Protein AF-0000000065872249 (afdb_homodimer)

Structure (mmCIF, N/CA/C/O backbone):
data_AF-0000000065872249-model_v1
#
loop_
_entity.id
_entity.type
_entity.pdbx_description
1 polymer '1-deoxy-D-xylulose 5-phosphate reductoisomerase'
#
loop_
_atom_site.group_PDB
_atom_site.id
_atom_site.type_symbol
_atom_site.label_atom_id
_atom_site.label_alt_id
_atom_site.label_comp_id
_atom_site.label_asym_id
_atom_site.label_entity_id
_atom_site.label_seq_id
_atom_site.pdbx_PDB_ins_code
_atom_site.Cartn_x
_atom_site.Cartn_y
_atom_site.Cartn_z
_atom_site.occupancy
_atom_site.B_iso_or_equiv
_atom_site.auth_seq_id
_atom_site.auth_comp_id
_atom_site.auth_asym_id
_atom_site.auth_atom_id
_atom_site.pdbx_PDB_model_num
ATOM 1 N N . MET A 1 1 ? 19.188 -6.051 -26.094 1 92.62 1 MET A N 1
ATOM 2 C CA . MET A 1 1 ? 17.844 -6.586 -25.875 1 92.62 1 MET A CA 1
ATOM 3 C C . MET A 1 1 ? 17.906 -7.922 -25.141 1 92.62 1 MET A C 1
ATOM 5 O O . MET A 1 1 ? 18.828 -8.719 -25.359 1 92.62 1 MET A O 1
ATOM 9 N N . VAL A 1 2 ? 17.031 -8.156 -24.219 1 97.44 2 VAL A N 1
ATOM 10 C CA . VAL A 1 2 ? 16.984 -9.406 -23.469 1 97.44 2 VAL A CA 1
ATOM 11 C C . VAL A 1 2 ? 16.188 -10.445 -24.25 1 97.44 2 VAL A C 1
ATOM 13 O O . VAL A 1 2 ? 15.062 -10.172 -24.703 1 97.44 2 VAL A O 1
ATOM 16 N N . GLY A 1 3 ? 16.734 -11.617 -24.547 1 98.75 3 GLY A N 1
ATOM 17 C CA . GLY A 1 3 ? 16.031 -12.719 -25.203 1 98.75 3 GLY A CA 1
ATOM 18 C C . GLY A 1 3 ? 15.047 -13.414 -24.281 1 98.75 3 GLY A C 1
ATOM 19 O O . GLY A 1 3 ? 15.398 -13.797 -23.156 1 98.75 3 GLY A O 1
ATOM 20 N N . VAL A 1 4 ? 13.797 -13.609 -24.797 1 98.88 4 VAL A N 1
ATOM 21 C CA . VAL A 1 4 ? 12.727 -14.18 -23.984 1 98.88 4 VAL A CA 1
ATOM 22 C C . VAL A 1 4 ? 12.289 -15.523 -24.578 1 98.88 4 VAL A C 1
ATOM 24 O O . VAL A 1 4 ? 12.164 -15.664 -25.797 1 98.88 4 VAL A O 1
ATOM 27 N N . SER A 1 5 ? 12.172 -16.516 -23.766 1 98.88 5 SER A N 1
ATOM 28 C CA . SER A 1 5 ? 11.508 -17.781 -24.078 1 98.88 5 SER A CA 1
ATOM 29 C C . SER A 1 5 ? 10.164 -17.891 -23.359 1 98.88 5 SER A C 1
ATOM 31 O O . SER A 1 5 ? 10.086 -17.672 -22.156 1 98.88 5 SER A O 1
ATOM 33 N N . VAL A 1 6 ? 9.109 -18.219 -24.094 1 98.81 6 VAL A N 1
ATOM 34 C CA . VAL A 1 6 ? 7.789 -18.328 -23.484 1 98.81 6 VAL A CA 1
ATOM 35 C C . VAL A 1 6 ? 7.25 -19.734 -23.672 1 98.81 6 VAL A C 1
ATOM 37 O O . VAL A 1 6 ? 6.93 -20.141 -24.797 1 98.81 6 VAL A O 1
ATOM 40 N N . LEU A 1 7 ? 7.156 -20.469 -22.578 1 98.31 7 LEU A N 1
ATOM 41 C CA . LEU A 1 7 ? 6.535 -21.797 -22.625 1 98.31 7 LEU A CA 1
ATOM 42 C C . LEU A 1 7 ? 5.023 -21.688 -22.484 1 98.31 7 LEU A C 1
ATOM 44 O O . LEU A 1 7 ? 4.527 -21.188 -21.469 1 98.31 7 LEU A O 1
ATOM 48 N N . GLY A 1 8 ? 4.258 -22.172 -23.438 1 96.56 8 GLY A N 1
ATOM 49 C CA . GLY A 1 8 ? 2.811 -22.047 -23.406 1 96.56 8 GLY A CA 1
ATOM 50 C C . GLY A 1 8 ? 2.322 -20.688 -23.844 1 96.56 8 GLY A C 1
ATOM 51 O O . GLY A 1 8 ? 1.528 -20.047 -23.141 1 96.56 8 GLY A O 1
ATOM 52 N N . ILE A 1 9 ? 2.688 -20.219 -25.016 1 97.81 9 ILE A N 1
ATOM 53 C CA . ILE A 1 9 ? 2.541 -18.828 -25.422 1 97.81 9 ILE A CA 1
ATOM 54 C C . ILE A 1 9 ? 1.098 -18.562 -25.844 1 97.81 9 ILE A C 1
ATOM 56 O O . ILE A 1 9 ? 0.657 -17.406 -25.875 1 97.81 9 ILE A O 1
ATOM 60 N N . SER A 1 10 ? 0.363 -19.609 -26.188 1 96.06 10 SER A N 1
ATOM 61 C CA . SER A 1 10 ? -0.976 -19.406 -26.734 1 96.06 10 SER A CA 1
ATOM 62 C C . SER A 1 10 ? -2.016 -19.312 -25.625 1 96.06 10 SER A C 1
ATOM 64 O O . SER A 1 10 ? -3.186 -19.016 -25.891 1 96.06 10 SER A O 1
ATOM 66 N N . GLY A 1 11 ? -1.604 -19.5 -24.359 1 93.5 11 GLY A N 1
ATOM 67 C CA . GLY A 1 11 ? -2.502 -19.344 -23.219 1 93.5 11 GLY A CA 1
ATOM 68 C C . GLY A 1 11 ? -2.641 -17.891 -22.781 1 93.5 11 GLY A C 1
ATOM 69 O O . GLY A 1 11 ? -2.102 -16.984 -23.406 1 93.5 11 GLY A O 1
ATOM 70 N N . SER A 1 12 ? -3.342 -17.719 -21.719 1 92.31 12 SER A N 1
ATOM 71 C CA . SER A 1 12 ? -3.641 -16.391 -21.203 1 92.31 12 SER A CA 1
ATOM 72 C C . SER A 1 12 ? -2.365 -15.641 -20.844 1 92.31 12 SER A C 1
ATOM 74 O O . SER A 1 12 ? -2.164 -14.508 -21.281 1 92.31 12 SER A O 1
ATOM 76 N N . VAL A 1 13 ? -1.474 -16.234 -20.047 1 95.88 13 VAL A N 1
ATOM 77 C CA . VAL A 1 13 ? -0.221 -15.602 -19.656 1 95.88 13 VAL A CA 1
ATOM 78 C C . VAL A 1 13 ? 0.668 -15.406 -20.875 1 95.88 13 VAL A C 1
ATOM 80 O O . VAL A 1 13 ? 1.317 -14.367 -21.031 1 95.88 13 VAL A O 1
ATOM 83 N N . GLY A 1 14 ? 0.66 -16.422 -21.766 1 97.19 14 GLY A N 1
ATOM 84 C CA . GLY A 1 14 ? 1.435 -16.312 -22.984 1 97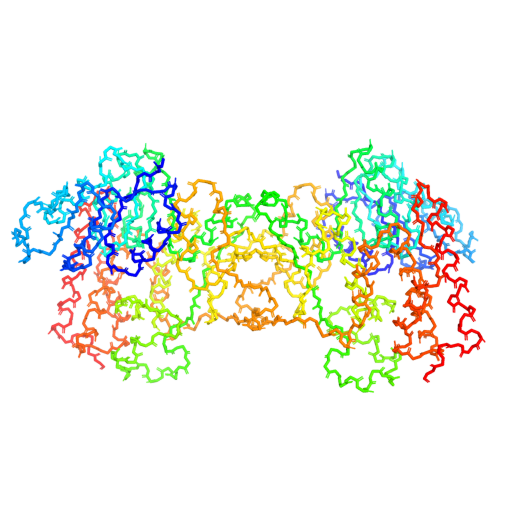.19 14 GLY A CA 1
ATOM 85 C C . GLY A 1 14 ? 1.016 -15.141 -23.859 1 97.19 14 GLY A C 1
ATOM 86 O O . GLY A 1 14 ? 1.854 -14.344 -24.281 1 97.19 14 GLY A O 1
ATOM 87 N N . THR A 1 15 ? -0.269 -15.031 -24.078 1 96.75 15 THR A N 1
ATOM 88 C CA . THR A 1 15 ? -0.795 -13.961 -24.922 1 96.75 15 THR A CA 1
ATOM 89 C C . THR A 1 15 ? -0.516 -12.594 -24.312 1 96.75 15 THR A C 1
ATOM 91 O O . THR A 1 15 ? -0.193 -11.641 -25.016 1 96.75 15 THR A O 1
ATOM 94 N N . SER A 1 16 ? -0.628 -12.516 -23 1 96.81 16 SER A N 1
ATOM 95 C CA . SER A 1 16 ? -0.329 -11.273 -22.297 1 96.81 16 SER A CA 1
ATOM 96 C C . SER A 1 16 ? 1.157 -10.938 -22.375 1 96.81 16 SER A C 1
ATOM 98 O O . SER A 1 16 ? 1.535 -9.766 -22.406 1 96.81 16 SER A O 1
ATOM 100 N N . THR A 1 17 ? 1.989 -11.953 -22.344 1 98.5 17 THR A N 1
ATOM 101 C CA . THR A 1 17 ? 3.422 -11.734 -22.5 1 98.5 17 THR A CA 1
ATOM 102 C C . THR A 1 17 ? 3.725 -11.133 -23.875 1 98.5 17 THR A C 1
ATOM 104 O O . THR A 1 17 ? 4.516 -10.195 -23.984 1 98.5 17 THR A O 1
ATOM 107 N N . VAL A 1 18 ? 3.035 -11.641 -24.891 1 98.56 18 VAL A N 1
ATOM 108 C CA . VAL A 1 18 ? 3.211 -11.133 -26.25 1 98.56 18 VAL A CA 1
ATOM 109 C C . VAL A 1 18 ? 2.822 -9.656 -26.297 1 98.56 18 VAL A C 1
ATOM 111 O O . VAL A 1 18 ? 3.5 -8.852 -26.938 1 98.56 18 VAL A O 1
ATOM 114 N N . LYS A 1 19 ? 1.749 -9.289 -25.594 1 97.5 19 LYS A N 1
ATOM 115 C CA . LYS A 1 19 ? 1.326 -7.895 -25.516 1 97.5 19 LYS A CA 1
ATOM 116 C C . LYS A 1 19 ? 2.439 -7.016 -24.953 1 97.5 19 LYS A C 1
ATOM 118 O O . LYS A 1 19 ? 2.707 -5.934 -25.484 1 97.5 19 LYS A O 1
ATOM 123 N N . VAL A 1 20 ? 3.09 -7.488 -23.922 1 98 20 VAL A N 1
ATOM 124 C CA . VAL A 1 20 ? 4.164 -6.73 -23.281 1 98 20 VAL A CA 1
ATOM 125 C C . VAL A 1 20 ? 5.355 -6.629 -24.234 1 98 20 VAL A C 1
ATOM 127 O O . VAL A 1 20 ? 5.957 -5.562 -24.375 1 98 20 VAL A O 1
ATOM 130 N N . LEU A 1 21 ? 5.691 -7.73 -24.922 1 98.31 21 LEU A N 1
ATOM 131 C CA . LEU A 1 21 ? 6.801 -7.723 -25.875 1 98.31 21 LEU A CA 1
ATOM 132 C C . LEU A 1 21 ? 6.551 -6.715 -27 1 98.31 21 LEU A C 1
ATOM 134 O O . LEU A 1 21 ? 7.473 -6.027 -27.438 1 98.31 21 LEU A O 1
ATOM 138 N N . ARG A 1 22 ? 5.289 -6.633 -27.453 1 97.94 22 ARG A N 1
ATOM 139 C CA . ARG A 1 22 ? 4.906 -5.691 -28.5 1 97.94 22 ARG A CA 1
ATOM 140 C C . ARG A 1 22 ? 5.043 -4.25 -28.016 1 97.94 22 ARG A C 1
ATOM 142 O O . ARG A 1 22 ? 5.395 -3.359 -28.781 1 97.94 22 ARG A O 1
ATOM 149 N N . GLN A 1 23 ? 4.809 -4.047 -26.781 1 96.56 23 GLN A N 1
ATOM 150 C CA . GLN A 1 23 ? 4.855 -2.707 -26.188 1 96.56 23 GLN A CA 1
ATOM 151 C C . GLN A 1 23 ? 6.297 -2.24 -26 1 96.56 23 GLN A C 1
ATOM 153 O O . GLN A 1 23 ? 6.574 -1.04 -26.016 1 96.56 23 GLN A O 1
ATOM 158 N N . PHE A 1 24 ? 7.203 -3.191 -25.812 1 97.12 24 PHE A N 1
ATOM 159 C CA . PHE A 1 24 ? 8.594 -2.854 -25.547 1 97.12 24 PHE A CA 1
ATOM 160 C C . PHE A 1 24 ? 9.523 -3.57 -26.531 1 97.12 24 PHE A C 1
ATOM 162 O O . PHE A 1 24 ? 10.445 -4.27 -26.109 1 97.12 24 PHE A O 1
ATOM 169 N N . PRO A 1 25 ? 9.438 -3.305 -27.828 1 96.06 25 PRO A N 1
ATOM 170 C CA . PRO A 1 25 ? 10.156 -4.055 -28.859 1 96.06 25 PRO A CA 1
ATOM 171 C C . PRO A 1 25 ? 11.656 -3.793 -28.844 1 96.06 25 PRO A C 1
ATOM 173 O O . PRO A 1 25 ? 12.438 -4.594 -29.375 1 96.06 25 PRO A O 1
ATOM 176 N N . ASP A 1 26 ? 12.062 -2.646 -28.188 1 97 26 ASP A N 1
ATOM 177 C CA . ASP A 1 26 ? 13.484 -2.312 -28.141 1 97 26 ASP A CA 1
ATOM 178 C C . ASP A 1 26 ? 14.148 -2.898 -26.891 1 97 26 ASP A C 1
ATOM 180 O O . ASP A 1 26 ? 15.367 -2.83 -26.734 1 97 26 ASP A O 1
ATOM 184 N N . GLN A 1 27 ? 13.383 -3.521 -26 1 97.19 27 GLN A N 1
ATOM 185 C CA . GLN A 1 27 ? 13.914 -4.035 -24.734 1 97.19 27 GLN A CA 1
ATOM 186 C C . GLN A 1 27 ? 14 -5.559 -24.75 1 97.19 27 GLN A C 1
ATOM 188 O O . GLN A 1 27 ? 14.875 -6.141 -24.109 1 97.19 27 GLN A O 1
ATOM 193 N N . PHE A 1 28 ? 13.047 -6.172 -25.547 1 98.19 28 PHE A N 1
ATOM 194 C CA . PHE A 1 28 ? 12.93 -7.625 -25.484 1 98.19 28 PHE A CA 1
ATOM 195 C C . PHE A 1 28 ? 12.836 -8.219 -26.891 1 98.19 28 PHE A C 1
ATOM 197 O O . PHE A 1 28 ? 12.312 -7.574 -27.812 1 98.19 28 PHE A O 1
ATOM 204 N N . ASP A 1 29 ? 13.328 -9.469 -27.016 1 97.94 29 ASP A N 1
ATOM 205 C CA . ASP A 1 29 ? 13.258 -10.25 -28.234 1 97.94 29 ASP A CA 1
ATOM 206 C C . ASP A 1 29 ? 12.75 -11.664 -27.969 1 97.94 29 ASP A C 1
ATOM 208 O O . ASP A 1 29 ? 13.328 -12.391 -27.156 1 97.94 29 ASP A O 1
ATOM 212 N N . LEU A 1 30 ? 11.688 -12.016 -28.672 1 98.75 30 LEU A N 1
ATOM 213 C CA . LEU A 1 30 ? 11.164 -13.375 -28.531 1 98.75 30 LEU A CA 1
ATOM 214 C C . LEU A 1 30 ? 12.047 -14.367 -29.281 1 98.75 30 LEU A C 1
ATOM 216 O O . LEU A 1 30 ? 12.023 -14.422 -30.5 1 98.75 30 LEU A O 1
ATOM 220 N N . ARG A 1 31 ? 12.773 -15.195 -28.547 1 98.81 31 ARG A N 1
ATOM 221 C CA . ARG A 1 31 ? 13.766 -16.078 -29.141 1 98.81 31 ARG A CA 1
ATOM 222 C C . ARG A 1 31 ? 13.203 -17.469 -29.359 1 98.81 31 ARG A C 1
ATOM 224 O O . ARG A 1 31 ? 13.609 -18.172 -30.297 1 98.81 31 ARG A O 1
ATOM 231 N N . SER A 1 32 ? 12.32 -17.875 -28.484 1 98.88 32 SER A N 1
ATOM 232 C CA . SER A 1 32 ? 11.688 -19.188 -28.594 1 98.88 32 SER A CA 1
ATOM 233 C C . SER A 1 32 ? 10.344 -19.203 -27.859 1 98.88 32 SER A C 1
ATOM 235 O O . SER A 1 32 ? 10.086 -18.391 -26.984 1 98.88 32 SER A O 1
ATOM 237 N N . PHE A 1 33 ? 9.484 -20.109 -28.297 1 98.88 33 PHE A N 1
ATOM 238 C CA . PHE A 1 33 ? 8.227 -20.281 -27.578 1 98.88 33 PHE A CA 1
ATOM 239 C C . PHE A 1 33 ? 7.605 -21.641 -27.906 1 98.88 33 PHE A C 1
ATOM 241 O O . PHE A 1 33 ? 8.047 -22.328 -28.812 1 98.88 33 PHE A O 1
ATOM 248 N N . SER A 1 34 ? 6.688 -22.047 -27.109 1 98.44 34 SER A N 1
ATOM 249 C CA . SER A 1 34 ? 5.988 -23.297 -27.344 1 98.44 34 SER A CA 1
ATOM 250 C C . SER A 1 34 ? 4.477 -23.109 -27.375 1 98.44 34 SER A C 1
ATOM 252 O O . SER A 1 34 ? 3.963 -22.156 -26.766 1 98.44 34 SER A O 1
ATOM 254 N N . VAL A 1 35 ? 3.812 -23.938 -28.109 1 97.69 35 VAL A N 1
ATOM 255 C CA . VAL A 1 35 ? 2.369 -24.141 -28.062 1 97.69 35 VAL A CA 1
ATOM 256 C C . VAL A 1 35 ? 2.061 -25.609 -27.875 1 97.69 35 VAL A C 1
ATOM 258 O O . VAL A 1 35 ? 2.912 -26.469 -28.125 1 97.69 35 VAL A O 1
ATOM 261 N N . HIS A 1 36 ? 0.9 -25.812 -27.328 1 95.06 36 HIS A N 1
ATOM 262 C CA . HIS A 1 36 ? 0.504 -27.219 -27.266 1 95.06 36 HIS A CA 1
ATOM 263 C C . HIS A 1 36 ? 0.055 -27.719 -28.641 1 95.06 36 HIS A C 1
ATOM 265 O O . HIS A 1 36 ? 0.68 -28.609 -29.219 1 95.06 36 HIS A O 1
ATOM 271 N N . SER A 1 37 ? -0.962 -27.031 -29.219 1 96.19 37 SER A N 1
ATOM 272 C CA . SER A 1 37 ? -1.479 -27.516 -30.5 1 96.19 37 SER A CA 1
ATOM 273 C C . SER A 1 37 ? -1.88 -26.375 -31.406 1 96.19 37 SER A C 1
ATOM 275 O O . SER A 1 37 ? -2.281 -26.594 -32.562 1 96.19 37 SER A O 1
ATOM 277 N N . ASN A 1 38 ? -1.819 -25.125 -30.969 1 96.62 38 ASN A N 1
ATOM 278 C CA . ASN A 1 38 ? -2.35 -24 -31.703 1 96.62 38 ASN A CA 1
ATOM 279 C C . ASN A 1 38 ? -1.366 -23.516 -32.781 1 96.62 38 ASN A C 1
ATOM 281 O O . ASN A 1 38 ? -0.721 -22.484 -32.594 1 96.62 38 ASN A O 1
ATOM 285 N N . TRP A 1 39 ? -1.39 -24.141 -33.844 1 96.88 39 TRP A N 1
ATOM 286 C CA . TRP A 1 39 ? -0.46 -23.844 -34.906 1 96.88 39 TRP A CA 1
ATOM 287 C C . TRP A 1 39 ? -0.726 -22.453 -35.5 1 96.88 39 TRP A C 1
ATOM 289 O O . TRP A 1 39 ? 0.208 -21.734 -35.875 1 96.88 39 TRP A O 1
ATOM 299 N N . ASN A 1 40 ? -1.941 -22.078 -35.625 1 97.75 40 ASN A N 1
ATOM 300 C CA . ASN A 1 40 ? -2.283 -20.781 -36.188 1 97.75 40 ASN A CA 1
ATOM 301 C C . ASN A 1 40 ? -1.66 -19.641 -35.406 1 97.75 40 ASN A C 1
ATOM 303 O O . ASN A 1 40 ? -1.104 -18.703 -35.969 1 97.75 40 ASN A O 1
ATOM 307 N N . VAL A 1 41 ? -1.727 -19.781 -34.125 1 98 41 VAL A N 1
ATOM 308 C CA . VAL A 1 41 ? -1.104 -18.766 -33.25 1 98 41 VAL A CA 1
ATOM 309 C C . VAL A 1 41 ? 0.412 -18.812 -33.438 1 98 41 VAL A C 1
ATOM 311 O O . VAL A 1 41 ? 1.062 -17.766 -33.531 1 98 41 VAL A O 1
ATOM 314 N N . ALA A 1 42 ? 0.948 -19.984 -33.531 1 98.44 42 ALA A N 1
ATOM 315 C CA . ALA A 1 42 ? 2.393 -20.141 -33.656 1 98.44 42 ALA A CA 1
ATOM 316 C C . ALA A 1 42 ? 2.883 -19.516 -34.969 1 98.44 42 ALA A C 1
ATOM 318 O O . ALA A 1 42 ? 3.859 -18.766 -34.969 1 98.44 42 ALA A O 1
ATOM 319 N N . LYS A 1 43 ? 2.172 -19.812 -35.969 1 98.25 43 LYS A N 1
ATOM 320 C CA . LYS A 1 43 ? 2.541 -19.312 -37.281 1 98.25 43 LYS A CA 1
ATOM 321 C C . LYS A 1 43 ? 2.545 -17.781 -37.312 1 98.25 43 LYS A C 1
ATOM 323 O O . LYS A 1 43 ? 3.496 -17.156 -37.812 1 98.25 43 LYS A O 1
ATOM 328 N N . ALA A 1 44 ? 1.539 -17.25 -36.844 1 98.56 44 ALA A N 1
ATOM 329 C CA . ALA A 1 44 ? 1.415 -15.797 -36.812 1 98.56 44 ALA A CA 1
ATOM 330 C C . ALA A 1 44 ? 2.553 -15.164 -36 1 98.56 44 ALA A C 1
ATOM 332 O O . ALA A 1 44 ? 3.094 -14.133 -36.406 1 98.56 44 ALA A O 1
ATOM 333 N N . LEU A 1 45 ? 2.934 -15.766 -34.906 1 98.75 45 LEU A N 1
ATOM 334 C CA . LEU A 1 45 ? 3.975 -15.219 -34.031 1 98.75 45 LEU A CA 1
ATOM 335 C C . LEU A 1 45 ? 5.352 -15.398 -34.656 1 98.75 45 LEU A C 1
ATOM 337 O O . LEU A 1 45 ? 6.234 -14.555 -34.469 1 98.75 45 LEU A O 1
ATOM 341 N N . VAL A 1 46 ? 5.562 -16.453 -35.406 1 98.62 46 VAL A N 1
ATOM 342 C CA . VAL A 1 46 ? 6.812 -16.641 -36.125 1 98.62 46 VAL A CA 1
ATOM 343 C C . VAL A 1 46 ? 6.973 -15.531 -37.188 1 98.62 46 VAL A C 1
ATOM 345 O O . VAL A 1 46 ? 8.055 -14.969 -37.344 1 98.62 46 VAL A O 1
ATOM 348 N N . GLU A 1 47 ? 5.926 -15.25 -37.812 1 98.56 47 GLU A N 1
ATOM 349 C CA . GLU A 1 47 ? 5.949 -14.211 -38.844 1 98.56 47 GLU A CA 1
ATOM 350 C C . GLU A 1 47 ? 6.207 -12.836 -38.25 1 98.56 47 GLU A C 1
ATOM 352 O O . GLU A 1 47 ? 6.848 -11.984 -38.844 1 98.56 47 GLU A O 1
ATOM 357 N N . GLU A 1 48 ? 5.727 -12.68 -37.062 1 98.31 48 GL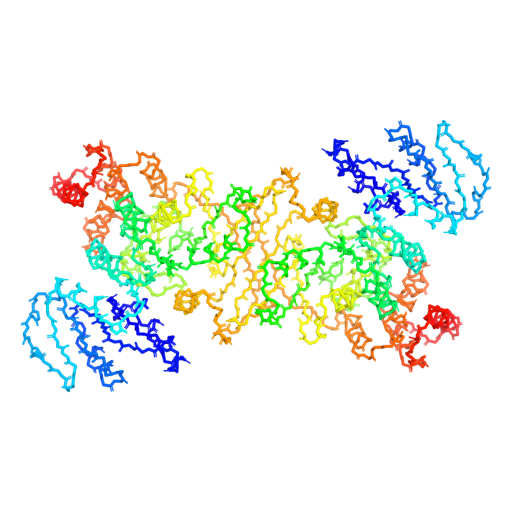U A N 1
ATOM 358 C CA . GLU A 1 48 ? 5.816 -11.375 -36.406 1 98.31 48 GLU A CA 1
ATOM 359 C C . GLU A 1 48 ? 7.168 -11.195 -35.719 1 98.31 48 GLU A C 1
ATOM 361 O O . GLU A 1 48 ? 7.785 -10.141 -35.812 1 98.31 48 GLU A O 1
ATOM 366 N N . PHE A 1 49 ? 7.734 -12.266 -35.031 1 98.38 49 PHE A N 1
ATOM 367 C CA . PHE A 1 49 ? 8.859 -12.086 -34.125 1 98.38 49 PHE A CA 1
ATOM 368 C C . PHE A 1 49 ? 10.094 -12.812 -34.625 1 98.38 49 PHE A C 1
ATOM 370 O O . PHE A 1 49 ? 11.195 -12.617 -34.125 1 98.38 49 PHE A O 1
ATOM 377 N N . SER A 1 50 ? 9.969 -13.719 -35.625 1 98.31 50 SER A N 1
ATOM 378 C CA . SER A 1 50 ? 11.062 -14.492 -36.188 1 98.31 50 SER A CA 1
ATOM 379 C C . SER A 1 50 ? 11.906 -15.148 -35.094 1 98.31 50 SER A C 1
ATOM 381 O O . SER A 1 50 ? 13.125 -14.992 -35.062 1 98.31 50 SER A O 1
ATOM 383 N N . PRO A 1 51 ? 11.281 -15.906 -34.188 1 98.75 51 PRO A N 1
ATOM 384 C CA . PRO A 1 51 ? 12.055 -16.625 -33.188 1 98.75 51 PRO A CA 1
ATOM 385 C C . PRO A 1 51 ? 13.016 -17.641 -33.781 1 98.75 51 PRO A C 1
ATOM 387 O O . PRO A 1 51 ? 12.867 -18.047 -34.938 1 98.75 51 PRO A O 1
ATOM 390 N N . GLU A 1 52 ? 13.953 -18.062 -33 1 98.62 52 GLU A N 1
ATOM 391 C CA . GLU A 1 52 ? 14.922 -19.062 -33.438 1 98.62 52 GLU A CA 1
ATOM 392 C C . GLU A 1 52 ? 14.297 -20.453 -33.469 1 98.62 52 GLU A C 1
ATOM 394 O O . GLU A 1 52 ? 14.539 -21.219 -34.406 1 98.62 52 GLU A O 1
ATOM 399 N N . VAL A 1 53 ? 13.578 -20.766 -32.438 1 98.69 53 VAL A N 1
ATOM 400 C CA . VAL A 1 53 ? 13.039 -22.109 -32.312 1 98.69 53 VAL A CA 1
ATOM 401 C C . VAL A 1 53 ? 11.648 -22.047 -31.688 1 98.69 53 VAL A C 1
ATOM 403 O O . VAL A 1 53 ? 11.391 -21.234 -30.797 1 98.69 53 VAL A O 1
ATOM 406 N N . ILE A 1 54 ? 10.727 -22.875 -32.125 1 98.75 54 ILE A N 1
ATOM 407 C CA . ILE A 1 54 ? 9.43 -23.062 -31.484 1 98.75 54 ILE A CA 1
ATOM 408 C C . ILE A 1 54 ? 9.211 -24.562 -31.219 1 98.75 54 ILE A C 1
ATOM 410 O O . ILE A 1 54 ? 9.891 -25.406 -31.797 1 98.75 54 ILE A O 1
ATOM 414 N N . CYS A 1 55 ? 8.312 -24.844 -30.344 1 98.38 55 CYS A N 1
ATOM 415 C CA . CYS A 1 55 ? 8.031 -26.219 -29.984 1 98.38 55 CYS A CA 1
ATOM 416 C C . CYS A 1 55 ? 6.527 -26.484 -29.969 1 98.38 55 CYS A C 1
ATOM 418 O O . CYS A 1 55 ? 5.754 -25.672 -29.469 1 98.38 55 CYS A O 1
ATOM 420 N N . ILE A 1 56 ? 6.133 -27.5 -30.578 1 97.94 56 ILE A N 1
ATOM 421 C CA . ILE A 1 56 ? 4.766 -28.016 -30.516 1 97.94 56 ILE A CA 1
ATOM 422 C C . ILE A 1 56 ? 4.723 -29.266 -29.641 1 97.94 56 ILE A C 1
ATOM 424 O O . ILE A 1 56 ? 5.34 -30.281 -29.984 1 97.94 56 ILE A O 1
ATOM 428 N N . THR A 1 57 ? 3.904 -29.297 -28.594 1 96 57 THR A N 1
ATOM 429 C CA . THR A 1 57 ? 4.051 -30.344 -27.609 1 96 57 THR A CA 1
ATOM 430 C C . THR A 1 57 ? 2.988 -31.422 -27.797 1 96 57 THR A C 1
ATOM 432 O O . THR A 1 57 ? 3.088 -32.5 -27.219 1 96 57 THR A O 1
ATOM 435 N N . ASP A 1 58 ? 1.943 -31.203 -28.562 1 95.5 58 ASP A N 1
ATOM 436 C CA . ASP A 1 58 ? 0.917 -32.219 -28.828 1 95.5 58 ASP A CA 1
ATOM 437 C C . ASP A 1 58 ? 1.493 -33.406 -29.594 1 95.5 58 ASP A C 1
ATOM 439 O O . ASP A 1 58 ? 1.899 -33.25 -30.75 1 95.5 58 ASP A O 1
ATOM 443 N N . PRO A 1 59 ? 1.433 -34.531 -28.969 1 94.31 59 PRO A N 1
ATOM 444 C CA . PRO A 1 59 ? 2.018 -35.688 -29.641 1 94.31 59 PRO A CA 1
ATOM 445 C C . PRO A 1 59 ? 1.332 -36.031 -30.969 1 9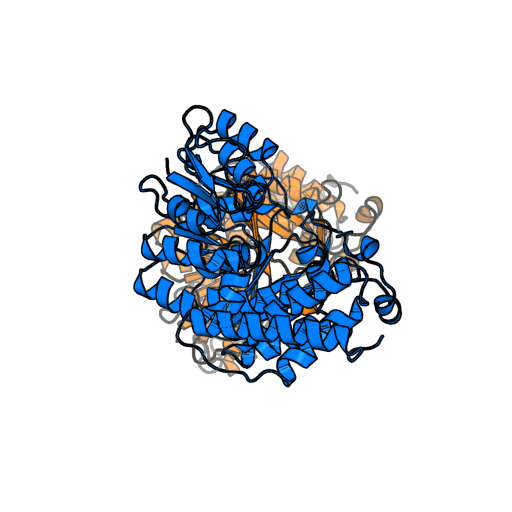4.31 59 PRO A C 1
ATOM 447 O O . PRO A 1 59 ? 1.945 -36.625 -31.844 1 94.31 59 PRO A O 1
ATOM 450 N N . LYS A 1 60 ? 0.16 -35.594 -31.172 1 96.44 60 LYS A N 1
ATOM 451 C CA . LYS A 1 60 ? -0.594 -35.906 -32.406 1 96.44 60 LYS A CA 1
ATOM 452 C C . LYS A 1 60 ? -0.107 -35.062 -33.562 1 96.44 60 LYS A C 1
ATOM 454 O O . LYS A 1 60 ? -0.414 -35.344 -34.719 1 96.44 60 LYS A O 1
ATOM 459 N N . LEU A 1 61 ? 0.676 -34.062 -33.219 1 96.44 61 LEU A N 1
ATOM 460 C CA . LEU A 1 61 ? 1.053 -33.125 -34.25 1 96.44 61 LEU A CA 1
ATOM 461 C C . LEU A 1 61 ? 2.531 -33.25 -34.594 1 96.44 61 LEU A C 1
ATOM 463 O O . LEU A 1 61 ? 3.082 -32.406 -35.312 1 96.44 61 LEU A O 1
ATOM 467 N N . VAL A 1 62 ? 3.109 -34.281 -34.156 1 95.5 62 VAL A N 1
ATOM 468 C CA . VAL A 1 62 ? 4.535 -34.469 -34.406 1 95.5 62 VAL A CA 1
ATOM 469 C C . VAL A 1 62 ? 4.797 -34.531 -35.906 1 95.5 62 VAL A C 1
ATOM 471 O O . VAL A 1 62 ? 4.207 -35.344 -36.625 1 95.5 62 VAL A O 1
ATOM 474 N N . GLY A 1 63 ? 5.602 -33.625 -36.344 1 95.25 63 GLY A N 1
ATOM 475 C CA . GLY A 1 63 ? 6.062 -33.625 -37.719 1 95.25 63 GLY A CA 1
ATOM 476 C C . GLY A 1 63 ? 5.062 -33.062 -38.719 1 95.25 63 GLY A C 1
ATOM 477 O O . GLY A 1 63 ? 5.367 -32.875 -39.875 1 95.25 63 GLY A O 1
ATOM 478 N N . LYS A 1 64 ? 3.953 -32.688 -38.281 1 95.81 64 LYS A N 1
ATOM 479 C CA . LYS A 1 64 ? 2.855 -32.281 -39.156 1 95.81 64 LYS A CA 1
ATOM 480 C C . LYS A 1 64 ? 3.191 -31 -39.875 1 95.81 64 LYS A C 1
ATOM 482 O O . LYS A 1 64 ? 2.693 -30.766 -41 1 95.81 64 LYS A O 1
ATOM 487 N N . PHE A 1 65 ? 4.102 -30.203 -39.375 1 96.75 65 PHE A N 1
ATOM 488 C CA . PHE A 1 65 ? 4.332 -28.891 -39.969 1 96.75 65 PHE A CA 1
ATOM 489 C C . PHE A 1 65 ? 5.777 -28.75 -40.438 1 96.75 65 PHE A C 1
ATOM 491 O O . PHE A 1 65 ? 6.262 -27.625 -40.625 1 96.75 65 PHE A O 1
ATOM 498 N N . GLY A 1 66 ? 6.457 -29.859 -40.5 1 96.38 66 GLY A N 1
ATOM 499 C CA . GLY A 1 66 ? 7.848 -29.844 -40.906 1 96.38 66 GLY A CA 1
ATOM 500 C C . GLY A 1 66 ? 8.805 -29.469 -39.781 1 96.38 66 GLY A C 1
ATOM 501 O O . GLY A 1 66 ? 8.391 -29.359 -38.625 1 96.38 66 GLY A O 1
ATOM 502 N N . ASP A 1 67 ? 10.023 -29.312 -40.219 1 96.75 67 ASP A N 1
ATOM 503 C CA . ASP A 1 67 ? 11.07 -29.078 -39.219 1 96.75 67 ASP A CA 1
ATOM 504 C C . ASP A 1 67 ? 11.43 -27.594 -39.156 1 96.75 67 ASP A C 1
ATOM 506 O O . ASP A 1 67 ? 12.242 -27.172 -38.344 1 96.75 67 ASP A O 1
ATOM 510 N N . SER A 1 68 ? 10.82 -26.812 -40.062 1 97.31 68 SER A N 1
ATOM 511 C CA . SER A 1 68 ? 11.055 -25.359 -40.031 1 97.31 68 SER A CA 1
ATOM 512 C C . SER A 1 68 ? 9.922 -24.609 -40.719 1 97.31 68 SER A C 1
ATOM 514 O O . SER A 1 68 ? 9.164 -25.203 -41.5 1 97.31 68 SER A O 1
ATOM 516 N N . TYR A 1 69 ? 9.695 -23.484 -40.375 1 97.44 69 TYR A N 1
ATOM 517 C CA . TYR A 1 69 ? 8.836 -22.5 -41.031 1 97.44 69 TYR A CA 1
ATOM 518 C C . TYR A 1 69 ? 9.539 -21.156 -41.125 1 97.44 69 TYR A C 1
ATOM 520 O O . TYR A 1 69 ? 9.891 -20.547 -40.094 1 97.44 69 TYR A O 1
ATOM 528 N N . LEU A 1 70 ? 9.844 -20.688 -42.406 1 96.94 70 LEU A N 1
ATOM 529 C CA . LEU A 1 70 ? 10.75 -19.578 -42.656 1 96.94 70 LEU A CA 1
ATOM 530 C C . LEU A 1 70 ? 12.117 -19.844 -42.031 1 96.94 70 LEU A C 1
ATOM 532 O O . LEU A 1 70 ? 12.758 -20.844 -42.344 1 96.94 70 LEU A O 1
ATOM 536 N N . SER A 1 71 ? 12.594 -18.984 -41.188 1 97.44 71 SER A N 1
ATOM 537 C CA . SER A 1 71 ? 13.914 -19.188 -40.594 1 97.44 71 SER A CA 1
ATOM 538 C C . SER A 1 71 ? 13.812 -19.812 -39.219 1 97.44 71 SER A C 1
ATOM 540 O O . SER A 1 71 ? 14.828 -20.078 -38.562 1 97.44 71 SER A O 1
ATOM 542 N N . THR A 1 72 ? 12.656 -20.156 -38.75 1 98.62 72 THR A N 1
ATOM 543 C CA . THR A 1 72 ? 12.43 -20.656 -37.406 1 98.62 72 THR A CA 1
ATOM 544 C C . THR A 1 72 ? 12.422 -22.188 -37.375 1 98.62 72 THR A C 1
ATOM 546 O O . THR A 1 72 ? 11.703 -22.812 -38.188 1 98.62 72 THR A O 1
ATOM 549 N N . LYS A 1 73 ? 13.188 -22.781 -36.531 1 98.69 73 LYS A N 1
ATOM 550 C CA . LYS A 1 73 ? 13.195 -24.219 -36.312 1 98.69 73 LYS A CA 1
ATOM 551 C C . LYS A 1 73 ? 11.961 -24.672 -35.531 1 98.69 73 LYS A C 1
ATOM 553 O O . LYS A 1 73 ? 11.547 -24 -34.594 1 98.69 73 LYS A O 1
ATOM 558 N N . ILE A 1 74 ? 11.391 -25.812 -35.938 1 98.56 74 ILE A N 1
ATOM 559 C CA . ILE A 1 74 ? 10.227 -26.375 -35.25 1 98.56 74 ILE A CA 1
ATOM 560 C C . ILE A 1 74 ? 10.609 -27.688 -34.562 1 98.56 74 ILE A C 1
ATOM 562 O O . ILE A 1 74 ? 11.078 -28.625 -35.25 1 98.56 74 ILE A O 1
ATOM 566 N N . LEU A 1 75 ? 10.477 -27.781 -33.312 1 98.38 75 LEU A N 1
ATOM 567 C CA . LEU A 1 75 ? 10.672 -29 -32.562 1 98.38 75 LEU A CA 1
ATOM 568 C C . LEU A 1 75 ? 9.344 -29.547 -32.031 1 98.38 75 LEU A C 1
ATOM 570 O O . LEU A 1 75 ? 8.352 -28.812 -32 1 98.38 75 LEU A O 1
ATOM 574 N N . TYR A 1 76 ? 9.375 -30.812 -31.625 1 97.56 76 TYR A N 1
ATOM 575 C CA . TYR A 1 76 ? 8.141 -31.453 -31.203 1 97.56 76 TYR A CA 1
ATOM 576 C C . TYR A 1 76 ? 8.336 -32.188 -29.875 1 97.56 76 TYR A C 1
ATOM 578 O O . TYR A 1 76 ? 9.43 -32.688 -29.594 1 97.56 76 TYR A O 1
ATOM 586 N N . GLY A 1 77 ? 7.289 -32.188 -29.047 1 94.38 77 GLY A N 1
ATOM 587 C CA . GLY A 1 77 ? 7.266 -32.969 -27.828 1 94.38 77 GLY A CA 1
ATOM 588 C C . GLY A 1 77 ? 7.691 -32.188 -26.594 1 94.38 77 GLY A C 1
ATOM 589 O O . GLY A 1 77 ? 8.375 -31.156 -26.719 1 94.38 77 GLY A O 1
ATOM 590 N N . ASP A 1 78 ? 7.414 -32.719 -25.453 1 92.5 78 ASP A N 1
ATOM 591 C CA . ASP A 1 78 ? 7.656 -32.031 -24.172 1 92.5 78 ASP A CA 1
ATOM 592 C C . ASP A 1 78 ? 9.156 -31.922 -23.906 1 92.5 78 ASP A C 1
ATOM 594 O O . ASP A 1 78 ? 9.602 -30.922 -23.312 1 92.5 78 ASP A O 1
ATOM 598 N N . LYS A 1 79 ? 9.883 -32.875 -24.297 1 91.69 79 LYS A N 1
ATOM 599 C CA . LYS A 1 79 ? 11.32 -32.875 -24.031 1 91.69 79 LYS A CA 1
ATOM 600 C C . LYS A 1 79 ? 12 -31.703 -24.75 1 91.69 79 LYS A C 1
ATOM 602 O O . LYS A 1 79 ? 13.016 -31.172 -24.266 1 91.69 79 LYS A O 1
ATOM 607 N N . ALA A 1 80 ? 11.414 -31.297 -25.812 1 95.56 80 ALA A N 1
ATOM 608 C CA . ALA A 1 80 ? 11.992 -30.219 -26.609 1 95.56 80 ALA A CA 1
ATOM 609 C C . ALA A 1 80 ? 11.875 -28.875 -25.906 1 95.56 80 ALA A C 1
ATOM 611 O O . ALA A 1 80 ? 12.547 -27.922 -26.266 1 95.56 80 ALA A O 1
ATOM 612 N N . LEU A 1 81 ? 11.039 -28.828 -24.891 1 97.25 81 LEU A N 1
ATOM 613 C CA . LEU A 1 81 ? 10.906 -27.594 -24.109 1 97.25 81 LEU A CA 1
ATOM 614 C C . LEU A 1 81 ? 12.234 -27.234 -23.453 1 97.25 81 LEU A C 1
ATOM 616 O O . LEU A 1 81 ? 12.531 -26.047 -23.25 1 97.25 81 LEU A O 1
ATOM 620 N N . ILE A 1 82 ? 12.984 -28.219 -23.141 1 97.44 82 ILE A N 1
ATOM 621 C CA . ILE A 1 82 ? 14.289 -28.031 -22.516 1 97.44 82 ILE A CA 1
ATOM 622 C C . ILE A 1 82 ? 15.219 -27.281 -23.484 1 97.44 82 ILE A C 1
ATOM 624 O O . ILE A 1 82 ? 15.938 -26.375 -23.078 1 97.44 82 ILE A O 1
ATOM 628 N N . ASP A 1 83 ? 15.148 -27.625 -24.75 1 97.19 83 ASP A N 1
ATOM 629 C CA . ASP A 1 83 ? 15.977 -27 -25.766 1 97.19 83 ASP A CA 1
ATOM 630 C C . ASP A 1 83 ? 15.641 -25.516 -25.906 1 97.19 83 ASP A C 1
ATOM 632 O O . ASP A 1 83 ? 16.516 -24.688 -26.125 1 97.19 83 ASP A O 1
ATOM 636 N N . LEU A 1 84 ? 14.406 -25.188 -25.797 1 98.19 84 LEU A N 1
ATOM 637 C CA . LEU A 1 84 ? 13.953 -23.812 -25.938 1 98.19 84 LEU A CA 1
ATOM 638 C C . LEU A 1 84 ? 14.562 -22.922 -24.859 1 98.19 84 LEU A C 1
ATOM 640 O O . LEU A 1 84 ? 15.047 -21.828 -25.156 1 98.19 84 LEU A O 1
ATOM 644 N N . VAL A 1 85 ? 14.594 -23.406 -23.625 1 98.44 85 VAL A N 1
ATOM 645 C CA . VAL A 1 85 ? 14.914 -22.547 -22.484 1 98.44 85 VAL A CA 1
ATOM 646 C C . VAL A 1 85 ? 16.438 -22.453 -22.312 1 98.44 85 VAL A C 1
ATOM 648 O O . VAL A 1 85 ? 16.938 -21.562 -21.641 1 98.44 85 VAL A O 1
ATOM 651 N N . GLN A 1 86 ? 17.188 -23.359 -22.969 1 98.06 86 GLN A N 1
ATOM 652 C CA . GLN A 1 86 ? 18.641 -23.406 -22.781 1 98.06 86 GLN A CA 1
ATOM 653 C C . GLN A 1 86 ? 19.359 -22.703 -23.938 1 98.06 86 GLN A C 1
ATOM 655 O O . GLN A 1 86 ? 20.594 -22.688 -23.984 1 98.06 86 GLN A O 1
ATOM 660 N N . LEU A 1 87 ? 18.609 -22.109 -24.875 1 98.06 87 LEU A N 1
ATOM 661 C CA . LEU A 1 87 ? 19.234 -21.344 -25.938 1 98.06 87 LEU A CA 1
ATOM 662 C C . LEU A 1 87 ? 20.156 -20.266 -25.375 1 98.06 87 LEU A C 1
ATOM 664 O O . LEU A 1 87 ? 19.781 -19.578 -24.422 1 98.06 87 LEU A O 1
ATOM 668 N N . PRO A 1 88 ? 21.328 -20.078 -25.969 1 98 88 PRO A N 1
ATOM 669 C CA . PRO A 1 88 ? 22.25 -19.047 -25.484 1 98 88 PRO A CA 1
ATOM 670 C C . PRO A 1 88 ? 21.672 -17.641 -25.578 1 98 88 PRO A C 1
ATOM 672 O O . PRO A 1 88 ? 22 -16.766 -24.766 1 98 88 PRO A O 1
ATOM 675 N N . SER A 1 89 ? 20.766 -17.438 -26.516 1 98.31 89 SER A N 1
ATOM 676 C CA . SER A 1 89 ? 20.219 -16.109 -26.766 1 98.31 89 SER A CA 1
ATOM 677 C C . SER A 1 89 ? 19.109 -15.773 -25.766 1 98.31 89 SER A C 1
ATOM 679 O O . SER A 1 89 ? 18.641 -14.641 -25.734 1 98.31 89 SER A O 1
ATOM 681 N N . VAL A 1 90 ? 18.75 -16.75 -24.922 1 98.56 90 VAL A N 1
ATOM 682 C CA . VAL A 1 90 ? 17.656 -16.547 -23.984 1 98.56 90 VAL A CA 1
ATOM 683 C C . VAL A 1 90 ? 18.219 -16.062 -22.641 1 98.56 90 VAL A C 1
ATOM 685 O O . VAL A 1 90 ? 19.156 -16.656 -22.109 1 98.56 90 VAL A O 1
ATOM 688 N N . GLY A 1 91 ? 17.609 -15.008 -22.188 1 98.5 91 GLY A N 1
ATOM 689 C CA . GLY A 1 91 ? 17.984 -14.484 -20.891 1 98.5 91 GLY A CA 1
ATOM 690 C C . GLY A 1 91 ? 16.922 -14.68 -19.828 1 98.5 91 GLY A C 1
ATOM 691 O O . GLY A 1 91 ? 17.219 -14.766 -18.641 1 98.5 91 GLY A O 1
ATOM 692 N N . VAL A 1 92 ? 15.664 -14.727 -20.203 1 98.75 92 VAL A N 1
ATOM 693 C CA . VAL A 1 92 ? 14.547 -14.906 -19.281 1 98.75 92 VAL A CA 1
ATOM 694 C C . VAL A 1 92 ? 13.562 -15.93 -19.844 1 98.75 92 VAL A C 1
ATOM 696 O O . VAL A 1 92 ? 13.273 -15.93 -21.047 1 98.75 92 VAL A O 1
ATOM 699 N N . VAL A 1 93 ? 13.109 -16.812 -19 1 98.81 93 VAL A N 1
ATOM 700 C CA . VAL A 1 93 ? 12.133 -17.844 -19.375 1 98.81 93 VAL A CA 1
ATOM 701 C C . VAL A 1 93 ? 10.812 -17.578 -18.656 1 98.81 93 VAL A C 1
ATOM 703 O O . VAL A 1 93 ? 10.766 -17.516 -17.422 1 98.81 93 VAL A O 1
ATOM 706 N N . VAL A 1 94 ? 9.727 -17.375 -19.422 1 98.75 94 VAL A N 1
ATOM 707 C CA . VAL A 1 94 ? 8.367 -17.312 -18.891 1 98.75 94 VAL A CA 1
ATOM 708 C C . VAL A 1 94 ? 7.723 -18.688 -18.922 1 98.75 94 VAL A C 1
ATOM 710 O O . VAL A 1 94 ? 7.473 -19.234 -20 1 98.75 94 VAL A O 1
ATOM 713 N N . THR A 1 95 ? 7.461 -19.219 -17.812 1 97.75 95 THR A N 1
ATOM 714 C CA . THR A 1 95 ? 6.855 -20.547 -17.734 1 97.75 95 THR A CA 1
ATOM 715 C C . THR A 1 95 ? 5.34 -20.438 -17.609 1 97.75 95 THR A C 1
ATOM 717 O O . THR A 1 95 ? 4.816 -20.328 -16.5 1 97.75 95 THR A O 1
ATOM 720 N N . ALA A 1 96 ? 4.668 -20.578 -18.688 1 95.12 96 ALA A N 1
ATOM 721 C CA . ALA A 1 96 ? 3.221 -20.391 -18.719 1 95.12 96 ALA A CA 1
ATOM 722 C C . ALA A 1 96 ? 2.512 -21.672 -19.156 1 95.12 96 ALA A C 1
ATOM 724 O O . ALA A 1 96 ? 1.484 -21.625 -19.828 1 95.12 96 ALA A O 1
ATOM 725 N N . VAL A 1 97 ? 3.096 -22.781 -18.828 1 90.56 97 VAL A N 1
ATOM 726 C CA . VAL A 1 97 ? 2.465 -24.062 -19.125 1 90.56 97 VAL A CA 1
ATOM 727 C C . VAL A 1 97 ? 1.664 -24.531 -17.906 1 90.56 97 VAL A C 1
ATOM 729 O O . VAL A 1 97 ? 1.891 -24.062 -16.797 1 90.56 97 VAL A O 1
ATOM 732 N N . MET A 1 98 ? 0.792 -25.422 -18.094 1 80.25 98 MET A N 1
ATOM 733 C CA . MET A 1 98 ? -0.071 -25.891 -17.016 1 80.25 98 MET A CA 1
ATOM 734 C C . MET A 1 98 ? 0.461 -27.203 -16.438 1 80.25 98 MET A C 1
ATOM 736 O O . MET A 1 98 ? 1.094 -27.984 -17.141 1 80.25 98 MET A O 1
ATOM 740 N N . GLY A 1 99 ? 0.242 -27.359 -15.195 1 78.88 99 GLY A N 1
ATOM 741 C CA . GLY A 1 99 ? 0.47 -28.641 -14.539 1 78.88 99 GLY A CA 1
ATOM 742 C C . GLY A 1 99 ? 1.94 -28.953 -14.352 1 78.88 99 GLY A C 1
ATOM 743 O O . GLY A 1 99 ? 2.783 -28.062 -14.352 1 78.88 99 GLY A O 1
ATOM 744 N N . ALA A 1 100 ? 2.195 -30.219 -14.125 1 79.94 100 ALA A N 1
ATOM 745 C CA . ALA A 1 100 ? 3.529 -30.703 -13.773 1 79.94 100 ALA A CA 1
ATOM 746 C C . ALA A 1 100 ? 4.457 -30.672 -14.992 1 79.94 100 ALA A C 1
ATOM 748 O O . ALA A 1 100 ? 5.676 -30.797 -14.852 1 79.94 100 ALA A O 1
ATOM 749 N N . ARG A 1 101 ? 3.953 -30.328 -16.172 1 80.12 101 ARG A N 1
ATOM 750 C CA . ARG A 1 101 ? 4.734 -30.312 -17.406 1 80.12 101 ARG A CA 1
ATOM 751 C C . ARG A 1 101 ? 5.793 -29.219 -17.375 1 80.12 101 ARG A C 1
ATOM 753 O O . ARG A 1 101 ? 6.785 -29.281 -18.094 1 80.12 101 ARG A O 1
ATOM 760 N N . GLY A 1 102 ? 5.59 -28.328 -16.531 1 88.62 102 GLY A N 1
ATOM 761 C CA . GLY A 1 102 ? 6.48 -27.188 -16.5 1 88.62 102 GLY A CA 1
ATOM 762 C C . GLY A 1 102 ? 7.727 -27.422 -15.664 1 88.62 102 GLY A C 1
ATOM 763 O O . GLY A 1 102 ? 8.664 -26.625 -15.703 1 88.62 102 GLY A O 1
ATOM 764 N N . VAL A 1 103 ? 7.789 -28.578 -14.969 1 94.44 103 VAL A N 1
ATOM 765 C CA . VAL A 1 103 ? 8.836 -28.719 -13.961 1 94.44 103 VAL A CA 1
ATOM 766 C C . VAL A 1 103 ? 10.18 -28.969 -14.648 1 94.44 103 VAL A C 1
ATOM 768 O O . VAL A 1 103 ? 11.188 -28.375 -14.281 1 94.44 103 VAL A O 1
ATOM 771 N N . LEU A 1 104 ? 10.203 -29.781 -15.664 1 95 104 LEU A N 1
ATOM 772 C CA . LEU A 1 104 ? 11.461 -30.156 -16.297 1 95 104 LEU A CA 1
ATOM 773 C C . LEU A 1 104 ? 12.094 -28.969 -17 1 95 104 LEU A C 1
ATOM 775 O O . LEU A 1 104 ? 13.266 -28.656 -16.781 1 95 104 LEU A O 1
ATOM 779 N N . PRO A 1 105 ? 11.328 -28.328 -17.844 1 96.88 105 PRO A N 1
ATOM 780 C CA . PRO A 1 105 ? 11.945 -27.156 -18.469 1 96.88 105 PRO A CA 1
ATOM 781 C C . PRO A 1 105 ? 12.32 -26.078 -17.453 1 96.88 105 PRO A C 1
ATOM 783 O O . PRO A 1 105 ? 13.297 -25.344 -17.672 1 96.88 105 PRO A O 1
ATOM 786 N N . THR A 1 106 ? 11.586 -25.938 -16.375 1 97.69 106 THR A N 1
ATOM 787 C CA . THR A 1 106 ? 11.945 -24.984 -15.336 1 97.69 106 THR A CA 1
ATOM 788 C C . THR A 1 106 ? 13.281 -25.344 -14.703 1 97.69 106 THR A C 1
ATOM 790 O O . THR A 1 106 ? 14.156 -24.484 -14.547 1 97.69 106 THR A O 1
ATOM 793 N N . ILE A 1 107 ? 13.461 -26.609 -14.383 1 97.56 107 ILE A N 1
ATOM 794 C CA . ILE A 1 107 ? 14.727 -27.078 -13.82 1 97.56 107 ILE A CA 1
ATOM 795 C C . ILE A 1 107 ? 15.859 -26.828 -14.805 1 97.56 107 ILE A C 1
ATOM 797 O O . ILE A 1 107 ? 16.922 -26.344 -14.422 1 97.56 107 ILE A O 1
ATOM 801 N N . ALA A 1 108 ? 15.594 -27.109 -16.078 1 98.06 108 ALA A N 1
ATOM 802 C CA . ALA A 1 108 ? 16.609 -26.891 -17.125 1 98.06 108 ALA A CA 1
ATOM 803 C C . ALA A 1 108 ? 17 -25.406 -17.188 1 98.06 108 ALA A C 1
ATOM 805 O O . ALA A 1 108 ? 18.172 -25.094 -17.359 1 98.06 108 ALA A O 1
ATOM 806 N N . ALA A 1 109 ? 16.047 -24.562 -17.125 1 98.38 109 ALA A N 1
ATOM 807 C CA . ALA A 1 109 ? 16.312 -23.125 -17.141 1 98.38 109 ALA A CA 1
ATOM 808 C C . ALA A 1 109 ? 17.141 -22.688 -15.938 1 98.38 109 ALA A C 1
ATOM 810 O O . ALA A 1 109 ? 18.062 -21.875 -16.062 1 98.38 109 ALA A O 1
ATOM 811 N N . ILE A 1 110 ? 16.797 -23.234 -14.719 1 98.31 110 ILE A N 1
ATOM 812 C CA . ILE A 1 110 ? 17.531 -22.938 -13.5 1 98.31 110 ILE A CA 1
ATOM 813 C C . ILE A 1 110 ? 19 -23.359 -13.672 1 98.31 110 ILE A C 1
ATOM 815 O O . ILE A 1 110 ? 19.906 -22.562 -13.43 1 98.31 110 ILE A O 1
ATOM 819 N N . GLU A 1 111 ? 19.172 -24.516 -14.188 1 97.88 111 GLU A N 1
ATOM 820 C CA . GLU A 1 111 ? 20.516 -25.078 -14.344 1 97.88 111 GLU A CA 1
ATOM 821 C C . GLU A 1 111 ? 21.312 -24.297 -15.383 1 97.88 111 GLU A C 1
ATOM 823 O O . GLU A 1 111 ? 22.547 -24.203 -15.289 1 97.88 111 GLU A O 1
ATOM 828 N N . ALA A 1 112 ? 20.609 -23.719 -16.297 1 97.94 112 ALA A N 1
ATOM 829 C CA . ALA A 1 112 ? 21.266 -22.953 -17.359 1 97.94 112 ALA A CA 1
ATOM 830 C C . ALA A 1 112 ? 21.516 -21.516 -16.922 1 97.94 112 ALA A C 1
ATOM 832 O O . ALA A 1 112 ? 22.078 -20.719 -17.688 1 97.94 112 ALA A O 1
ATOM 833 N N . GLY A 1 113 ? 21.047 -21.156 -15.773 1 97.31 113 GLY A N 1
ATOM 834 C CA . GLY A 1 113 ? 21.328 -19.844 -15.219 1 97.31 113 GLY A CA 1
ATOM 835 C C . GLY A 1 113 ? 20.422 -18.75 -15.766 1 97.31 113 GLY A C 1
ATOM 836 O O . GLY A 1 113 ? 20.797 -17.578 -15.805 1 97.31 113 GLY A O 1
ATOM 837 N N . LYS A 1 114 ? 19.266 -19.156 -16.25 1 98.5 114 LYS A N 1
ATOM 838 C CA . LYS A 1 114 ? 18.312 -18.188 -16.781 1 98.5 114 LYS A CA 1
ATOM 839 C C . LYS A 1 114 ? 17.516 -17.516 -15.656 1 98.5 114 LYS A C 1
ATOM 841 O O . LYS A 1 114 ? 17.312 -18.109 -14.602 1 98.5 114 LYS A O 1
ATOM 846 N N . LYS A 1 115 ? 17.156 -16.266 -15.883 1 98.44 115 LYS A N 1
ATOM 847 C CA . LYS A 1 115 ? 16.078 -15.719 -15.062 1 98.44 115 LYS A CA 1
ATOM 848 C C . LYS A 1 115 ? 14.75 -16.406 -15.359 1 98.44 115 LYS A C 1
ATOM 850 O O . LYS A 1 115 ? 14.43 -16.688 -16.516 1 98.44 115 LYS A O 1
ATOM 855 N N . ILE A 1 116 ? 14.008 -16.625 -14.281 1 98.69 116 ILE A N 1
ATOM 856 C CA . ILE A 1 116 ? 12.742 -17.344 -14.461 1 98.69 116 ILE A CA 1
ATOM 857 C C . ILE A 1 116 ? 11.586 -16.422 -14.07 1 98.69 116 ILE A C 1
ATOM 859 O O . ILE A 1 116 ? 11.531 -15.93 -12.938 1 98.69 116 ILE A O 1
ATOM 863 N N . ALA A 1 117 ? 10.719 -16.141 -14.961 1 98.69 117 ALA A N 1
ATOM 864 C CA . ALA A 1 117 ? 9.383 -15.602 -14.688 1 98.69 117 ALA A CA 1
ATOM 865 C C . ALA A 1 117 ? 8.367 -16.734 -14.539 1 98.69 117 ALA A C 1
ATOM 867 O O . ALA A 1 117 ? 7.844 -17.25 -15.531 1 98.69 117 ALA A O 1
ATOM 868 N N . ILE A 1 118 ? 8.047 -17.078 -13.359 1 97.88 118 ILE A N 1
ATOM 869 C CA . ILE A 1 118 ? 7.332 -18.328 -13.117 1 97.88 118 ILE A CA 1
ATOM 870 C C . ILE A 1 118 ? 5.836 -18.062 -13.008 1 97.88 118 ILE A C 1
ATOM 872 O O . ILE A 1 118 ? 5.395 -17.344 -12.109 1 97.88 118 ILE A O 1
ATOM 876 N N . ALA A 1 119 ? 5.105 -18.562 -13.898 1 95.81 119 ALA A N 1
ATOM 877 C CA . ALA A 1 119 ? 3.648 -18.484 -13.875 1 95.81 119 ALA A CA 1
ATOM 878 C C . ALA A 1 119 ? 3.035 -19.828 -13.508 1 95.81 119 ALA A C 1
ATOM 880 O O . ALA A 1 119 ? 1.876 -19.906 -13.094 1 95.81 119 ALA A O 1
ATOM 881 N N . ASN A 1 120 ? 3.762 -20.844 -13.68 1 93.38 120 ASN A N 1
ATOM 882 C CA . ASN A 1 120 ? 3.322 -22.188 -13.359 1 93.38 120 ASN A CA 1
ATOM 883 C C . ASN A 1 120 ? 3.434 -22.484 -11.867 1 93.38 120 ASN A C 1
ATOM 885 O O . ASN A 1 120 ? 4.445 -23.016 -11.414 1 93.38 120 ASN A O 1
ATOM 889 N N . LYS A 1 121 ? 2.34 -22.25 -11.141 1 93.56 121 LYS A N 1
ATOM 890 C CA . LYS A 1 121 ? 2.359 -22.375 -9.68 1 93.56 121 LYS A CA 1
ATOM 891 C C . LYS A 1 121 ? 2.537 -23.828 -9.25 1 93.56 121 LYS A C 1
ATOM 893 O O . LYS A 1 121 ? 3.152 -24.109 -8.219 1 93.56 121 LYS A O 1
ATOM 898 N N . GLU A 1 122 ? 2.133 -24.812 -10.078 1 91.19 122 GLU A N 1
ATOM 899 C CA . GLU A 1 122 ? 2.176 -26.234 -9.727 1 91.19 122 GLU A CA 1
ATOM 900 C C . GLU A 1 122 ? 3.613 -26.719 -9.531 1 91.19 122 GLU A C 1
ATOM 902 O O . GLU A 1 122 ? 3.871 -27.609 -8.719 1 91.19 122 GLU A O 1
ATOM 907 N N . THR A 1 123 ? 4.512 -26.062 -10.25 1 95.06 123 THR A N 1
ATOM 908 C CA . THR A 1 123 ? 5.922 -26.391 -10.078 1 95.06 123 THR A CA 1
ATOM 909 C C . THR A 1 123 ? 6.359 -26.188 -8.633 1 95.06 123 THR A C 1
ATOM 911 O O . THR A 1 123 ? 6.961 -27.078 -8.023 1 95.06 123 THR A O 1
ATOM 914 N N . LEU A 1 124 ? 5.965 -25.109 -8.047 1 96.5 124 LEU A N 1
ATOM 915 C CA . LEU A 1 124 ? 6.367 -24.812 -6.672 1 96.5 124 LEU A CA 1
ATOM 916 C C . LEU A 1 124 ? 5.484 -25.562 -5.676 1 96.5 124 LEU A C 1
ATOM 918 O O . LEU A 1 124 ? 5.957 -25.984 -4.625 1 96.5 124 LEU A O 1
ATOM 922 N N . VAL A 1 125 ? 4.207 -25.719 -5.984 1 97.56 125 VAL A N 1
ATOM 923 C CA . VAL A 1 125 ? 3.283 -26.406 -5.082 1 97.56 125 VAL A CA 1
ATOM 924 C C . VAL A 1 125 ? 3.701 -27.859 -4.91 1 97.56 125 VAL A C 1
ATOM 926 O O . VAL A 1 125 ? 3.754 -28.375 -3.787 1 97.56 125 VAL A O 1
ATOM 929 N N . THR A 1 126 ? 4.078 -28.516 -6.012 1 97.06 126 THR A N 1
ATOM 930 C CA . THR A 1 126 ? 4.348 -29.953 -5.992 1 97.06 126 THR A CA 1
ATOM 931 C C . THR A 1 126 ? 5.809 -30.219 -5.648 1 97.06 126 THR A C 1
ATOM 933 O O . THR A 1 126 ? 6.117 -31.188 -4.938 1 97.06 126 THR A O 1
ATOM 936 N N . PHE A 1 127 ? 6.711 -29.344 -6.164 1 97 127 PHE A N 1
ATOM 937 C CA . PHE A 1 127 ? 8.133 -29.656 -6.094 1 97 127 PHE A CA 1
ATOM 938 C C . PHE A 1 127 ? 8.891 -28.594 -5.309 1 97 127 PHE A C 1
ATOM 940 O O . PHE A 1 127 ? 10.094 -28.422 -5.48 1 97 127 PHE A O 1
ATOM 947 N N . GLY A 1 128 ? 8.273 -27.875 -4.406 1 96.69 128 GLY A N 1
ATOM 948 C CA . GLY A 1 128 ? 8.781 -26.688 -3.715 1 96.69 128 GLY A CA 1
ATOM 949 C C . GLY A 1 128 ? 10.164 -26.891 -3.135 1 96.69 128 GLY A C 1
ATOM 950 O O . GLY A 1 128 ? 11.102 -26.156 -3.475 1 96.69 128 GLY A O 1
ATOM 951 N N . PRO A 1 129 ? 10.328 -27.891 -2.273 1 97.06 129 PRO A N 1
ATOM 952 C CA . PRO A 1 129 ? 11.633 -28.109 -1.645 1 97.06 129 PRO A CA 1
ATOM 953 C C . PRO A 1 129 ? 12.742 -28.375 -2.66 1 97.06 129 PRO A C 1
ATOM 955 O O . PRO A 1 129 ? 13.852 -27.844 -2.52 1 97.06 129 PRO A O 1
ATOM 958 N N . LEU A 1 130 ? 12.43 -29.109 -3.68 1 96.81 130 LEU A N 1
ATOM 959 C CA . LEU A 1 130 ? 13.406 -29.422 -4.715 1 96.81 130 LEU A CA 1
ATOM 960 C C . LEU A 1 130 ? 13.773 -28.188 -5.52 1 96.81 130 LEU A C 1
ATOM 962 O O . LEU A 1 130 ? 14.953 -27.906 -5.734 1 96.81 130 LEU A O 1
ATOM 966 N N . ILE A 1 131 ? 12.812 -27.453 -5.938 1 97.56 131 ILE A N 1
ATOM 967 C CA . ILE A 1 131 ? 13.023 -26.266 -6.754 1 97.56 131 ILE A CA 1
ATOM 968 C C . ILE A 1 131 ? 13.805 -25.219 -5.961 1 97.56 131 ILE A C 1
ATOM 970 O O . ILE A 1 131 ? 14.742 -24.609 -6.48 1 97.56 131 ILE A O 1
ATOM 974 N N . ASN A 1 132 ? 13.453 -25.031 -4.676 1 97.69 132 ASN A N 1
ATOM 975 C CA . ASN A 1 132 ? 14.156 -24.062 -3.844 1 97.69 132 ASN A CA 1
ATOM 976 C C . ASN A 1 132 ? 15.625 -24.438 -3.672 1 97.69 132 ASN A C 1
ATOM 978 O O . ASN A 1 132 ? 16.484 -23.562 -3.676 1 97.69 132 ASN A O 1
ATOM 982 N N . ARG A 1 133 ? 15.906 -25.719 -3.523 1 97.5 133 ARG A N 1
ATOM 983 C CA . ARG A 1 133 ? 17.281 -26.156 -3.434 1 97.5 133 ARG A CA 1
ATOM 984 C C . ARG A 1 133 ? 18.047 -25.844 -4.715 1 97.5 133 ARG A C 1
ATOM 986 O O . ARG A 1 133 ? 19.203 -25.391 -4.66 1 97.5 133 ARG A O 1
ATOM 993 N N . LEU A 1 134 ? 17.422 -26.078 -5.828 1 97.75 134 LEU A N 1
ATOM 994 C CA . LEU A 1 134 ? 18.062 -25.828 -7.117 1 97.75 134 LEU A CA 1
ATOM 995 C C . LEU A 1 134 ? 18.281 -24.328 -7.332 1 97.75 134 LEU A C 1
ATOM 997 O O . LEU A 1 134 ? 19.328 -23.922 -7.816 1 97.75 134 LEU A O 1
ATOM 1001 N N . VAL A 1 135 ? 17.281 -23.516 -6.988 1 98.12 135 VAL A N 1
ATOM 1002 C CA . VAL A 1 135 ? 17.375 -22.062 -7.125 1 98.12 135 VAL A CA 1
ATOM 1003 C C . VAL A 1 135 ? 18.547 -21.531 -6.305 1 98.12 135 VAL A C 1
ATOM 1005 O O . VAL A 1 135 ? 19.328 -20.719 -6.785 1 98.12 135 VAL A O 1
ATOM 1008 N N . ALA A 1 136 ? 18.625 -22.047 -5.07 1 97.81 136 ALA A N 1
ATOM 1009 C CA . ALA A 1 136 ? 19.719 -21.656 -4.188 1 97.81 136 ALA A CA 1
ATOM 1010 C C . ALA A 1 136 ? 21.062 -22.094 -4.75 1 97.81 136 ALA A C 1
ATOM 1012 O O . ALA A 1 136 ? 22.016 -21.312 -4.797 1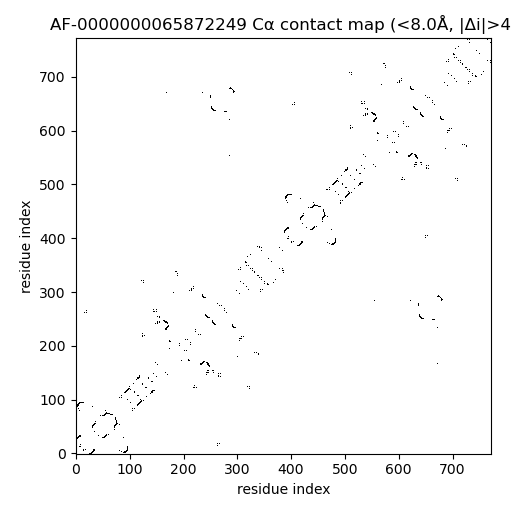 97.81 136 ALA A O 1
ATOM 1013 N N . LYS A 1 137 ? 21.141 -23.312 -5.191 1 97.88 137 LYS A N 1
ATOM 1014 C CA . LYS A 1 137 ? 22.391 -23.906 -5.699 1 97.88 137 LYS A CA 1
ATOM 1015 C C . LYS A 1 137 ? 22.906 -23.125 -6.902 1 97.88 137 LYS A C 1
ATOM 1017 O O . LYS A 1 137 ? 24.109 -22.922 -7.043 1 97.88 137 LYS A O 1
ATOM 1022 N N . HIS A 1 138 ? 22 -22.656 -7.695 1 98.12 138 HIS A N 1
ATOM 1023 C CA . HIS A 1 138 ? 22.422 -22.047 -8.953 1 98.12 138 HIS A CA 1
ATOM 1024 C C . HIS A 1 138 ? 22.266 -20.531 -8.898 1 98.12 138 HIS A C 1
ATOM 1026 O O . HIS A 1 138 ? 22.438 -19.859 -9.914 1 98.12 138 HIS A O 1
ATOM 1032 N N . ASN A 1 139 ? 21.891 -19.969 -7.738 1 97.31 139 ASN A N 1
ATOM 1033 C CA . ASN A 1 139 ? 21.703 -18.531 -7.543 1 97.31 139 ASN A CA 1
ATOM 1034 C C . ASN A 1 139 ? 20.781 -17.938 -8.602 1 97.31 139 ASN A C 1
ATOM 1036 O O . ASN A 1 139 ? 21.109 -16.922 -9.219 1 97.31 139 ASN A O 1
ATOM 1040 N N . THR A 1 140 ? 19.703 -18.641 -8.844 1 97.12 140 THR A N 1
ATOM 1041 C CA . THR A 1 140 ? 18.734 -18.281 -9.883 1 97.12 140 THR A CA 1
ATOM 1042 C C . THR A 1 140 ? 17.828 -17.141 -9.422 1 97.12 140 THR A C 1
ATOM 1044 O O . THR A 1 140 ? 17.391 -17.125 -8.273 1 97.12 140 THR A O 1
ATOM 1047 N N . VAL A 1 141 ? 17.562 -16.156 -10.328 1 97.75 141 VAL A N 1
ATOM 1048 C CA . VAL A 1 141 ? 16.562 -15.125 -10.094 1 97.75 141 VAL A CA 1
ATOM 1049 C C . VAL A 1 141 ? 15.195 -15.625 -10.547 1 97.75 141 VAL A C 1
ATOM 1051 O O . VAL A 1 141 ? 14.984 -15.875 -11.734 1 97.75 141 VAL A O 1
ATOM 1054 N N . MET A 1 142 ? 14.336 -15.867 -9.633 1 98.12 142 MET A N 1
ATOM 1055 C CA . MET A 1 142 ? 12.969 -16.297 -9.914 1 98.12 142 MET A CA 1
ATOM 1056 C C . MET A 1 142 ? 11.961 -15.227 -9.523 1 98.12 142 MET A C 1
ATOM 1058 O O . MET A 1 142 ? 11.875 -14.852 -8.352 1 98.12 142 MET A O 1
ATOM 1062 N N . VAL A 1 143 ? 11.211 -14.68 -10.477 1 98.75 143 VAL A N 1
ATOM 1063 C CA . VAL A 1 143 ? 10.219 -13.633 -10.266 1 98.75 143 VAL A CA 1
ATOM 1064 C C . VAL A 1 143 ? 8.82 -14.18 -10.547 1 98.75 143 VAL A C 1
ATOM 1066 O O . VAL A 1 143 ? 8.547 -14.68 -11.648 1 98.75 143 VAL A O 1
ATOM 1069 N N . PRO A 1 144 ? 7.945 -14.172 -9.578 1 98.69 144 PRO A N 1
ATOM 1070 C CA . PRO A 1 144 ? 6.605 -14.727 -9.812 1 98.69 144 PRO A CA 1
ATOM 1071 C C . PRO A 1 144 ? 5.773 -13.875 -10.766 1 98.69 144 PRO A C 1
ATOM 1073 O O . PRO A 1 144 ? 5.855 -12.641 -10.727 1 98.69 144 PRO A O 1
ATOM 1076 N N . VAL A 1 145 ? 4.988 -14.531 -11.578 1 98.31 145 VAL A N 1
ATOM 1077 C CA . VAL A 1 145 ? 4.152 -13.852 -12.562 1 98.31 145 VAL A CA 1
ATOM 1078 C C . VAL A 1 145 ? 2.709 -13.805 -12.07 1 98.31 145 VAL A C 1
ATOM 1080 O O . VAL A 1 145 ? 1.934 -12.938 -12.484 1 98.31 145 VAL A O 1
ATOM 1083 N N . ASP A 1 146 ? 2.309 -14.805 -11.219 1 97 146 ASP A N 1
ATOM 1084 C CA . ASP A 1 146 ? 0.979 -14.75 -10.617 1 97 146 ASP A CA 1
ATOM 1085 C C . ASP A 1 146 ? 0.733 -13.398 -9.953 1 97 146 ASP A C 1
ATOM 1087 O O . ASP A 1 146 ? 1.592 -12.891 -9.234 1 97 146 ASP A O 1
ATOM 1091 N N . SER A 1 147 ? -0.417 -12.797 -10.219 1 97.81 147 SER A N 1
ATOM 1092 C CA . SER A 1 147 ? -0.657 -11.391 -9.891 1 97.81 147 SER A CA 1
ATOM 1093 C C . SER A 1 147 ? -0.458 -11.141 -8.398 1 97.81 147 SER A C 1
ATOM 1095 O O . SER A 1 147 ? 0.212 -10.18 -8.008 1 97.81 147 SER A O 1
ATOM 1097 N N . GLU A 1 148 ? -1.027 -12.047 -7.555 1 98.56 148 GLU A N 1
ATOM 1098 C CA . GLU A 1 148 ? -0.91 -11.875 -6.109 1 98.56 148 GLU A CA 1
ATOM 1099 C C . GLU A 1 148 ? 0.538 -12.031 -5.652 1 98.56 148 GLU A C 1
ATOM 1101 O O . GLU A 1 148 ? 1.027 -11.234 -4.848 1 98.56 148 GLU A O 1
ATOM 1106 N N . HIS A 1 149 ? 1.248 -13.008 -6.168 1 98.81 149 HIS A N 1
ATOM 1107 C CA . HIS A 1 149 ? 2.629 -13.242 -5.762 1 98.81 149 HIS A CA 1
ATOM 1108 C C . HIS A 1 149 ? 3.547 -12.133 -6.27 1 98.81 149 HIS A C 1
ATOM 1110 O O . HIS A 1 149 ? 4.504 -11.758 -5.59 1 98.81 149 HIS A O 1
ATOM 1116 N N . ASN A 1 150 ? 3.301 -11.68 -7.516 1 98.88 150 ASN A N 1
ATOM 1117 C CA . ASN A 1 150 ? 4.102 -10.57 -8.016 1 98.88 150 ASN A CA 1
ATOM 1118 C C . ASN A 1 150 ? 3.926 -9.32 -7.16 1 98.88 150 ASN A C 1
ATOM 1120 O O . ASN A 1 150 ? 4.898 -8.633 -6.848 1 98.88 150 ASN A O 1
ATOM 1124 N N . ALA A 1 151 ? 2.676 -9.031 -6.789 1 98.81 151 ALA A N 1
ATOM 1125 C CA . ALA A 1 151 ? 2.395 -7.91 -5.902 1 98.81 151 ALA A CA 1
ATOM 1126 C C . ALA A 1 151 ? 3.154 -8.047 -4.586 1 98.81 151 ALA A C 1
ATOM 1128 O O . ALA A 1 151 ? 3.805 -7.102 -4.133 1 98.81 151 ALA A O 1
ATOM 1129 N N . LEU A 1 152 ? 3.076 -9.211 -4.004 1 98.88 152 LEU A N 1
ATOM 1130 C CA . LEU A 1 152 ? 3.764 -9.469 -2.742 1 98.88 152 LEU A CA 1
ATOM 1131 C C . LEU A 1 152 ? 5.273 -9.383 -2.918 1 98.88 152 LEU A C 1
ATOM 1133 O O . LEU A 1 152 ? 5.977 -8.852 -2.055 1 98.88 152 LEU A O 1
ATOM 1137 N N . PHE A 1 153 ? 5.84 -9.938 -4.051 1 98.88 153 PHE A N 1
ATOM 1138 C CA . PHE A 1 153 ? 7.262 -9.844 -4.367 1 98.88 153 PHE A CA 1
ATOM 1139 C C . PHE A 1 153 ? 7.723 -8.391 -4.363 1 98.88 153 PHE A C 1
ATOM 1141 O O . PHE A 1 153 ? 8.734 -8.062 -3.738 1 98.88 153 PHE A O 1
ATOM 1148 N N . GLN A 1 154 ? 6.926 -7.566 -4.988 1 98.69 154 GLN A N 1
ATOM 1149 C CA . GLN A 1 154 ? 7.262 -6.148 -5.094 1 98.69 154 GLN A CA 1
ATOM 1150 C C . GLN A 1 154 ? 7.195 -5.469 -3.729 1 98.69 154 GLN A C 1
ATOM 1152 O O . GLN A 1 154 ? 8.039 -4.625 -3.408 1 98.69 154 GLN A O 1
ATOM 1157 N N . LEU A 1 155 ? 6.188 -5.797 -2.92 1 98.75 155 LEU A N 1
ATOM 1158 C CA . LEU A 1 155 ? 6.051 -5.211 -1.592 1 98.75 155 LEU A CA 1
ATOM 1159 C C . LEU A 1 155 ? 7.18 -5.676 -0.675 1 98.75 155 LEU A C 1
ATOM 1161 O O . LEU A 1 155 ? 7.781 -4.863 0.034 1 98.75 155 LEU A O 1
ATOM 1165 N N . ILE A 1 156 ? 7.488 -6.973 -0.68 1 98.69 156 ILE A N 1
ATOM 1166 C CA . ILE A 1 156 ? 8.484 -7.562 0.209 1 98.69 156 ILE A CA 1
ATOM 1167 C C . ILE A 1 156 ? 9.859 -6.988 -0.105 1 98.69 156 ILE A C 1
ATOM 1169 O O . ILE A 1 156 ? 10.656 -6.73 0.803 1 98.69 156 ILE A O 1
ATOM 1173 N N . GLU A 1 157 ? 10.148 -6.758 -1.383 1 97 157 GLU A N 1
ATOM 1174 C CA . GLU A 1 157 ? 11.438 -6.188 -1.787 1 97 157 GLU A CA 1
ATOM 1175 C C . GLU A 1 157 ? 11.602 -4.77 -1.254 1 97 157 GLU A C 1
ATOM 1177 O O . GLU A 1 157 ? 12.727 -4.293 -1.086 1 97 157 GLU A O 1
ATOM 1182 N N . ARG A 1 158 ? 10.484 -4.117 -0.918 1 97.12 158 ARG A N 1
ATOM 1183 C CA . ARG A 1 158 ? 10.5 -2.725 -0.487 1 97.12 158 ARG A CA 1
ATOM 1184 C C . ARG A 1 158 ? 10.594 -2.621 1.032 1 97.12 158 ARG A C 1
ATOM 1186 O O . ARG A 1 158 ? 10.555 -1.522 1.589 1 97.12 158 ARG A O 1
ATOM 1193 N N . GLU A 1 159 ? 10.656 -3.715 1.701 1 97 159 GLU A N 1
ATOM 1194 C CA . GLU A 1 159 ? 10.625 -3.736 3.16 1 97 159 GLU A CA 1
ATOM 1195 C C . GLU A 1 159 ? 11.688 -4.676 3.725 1 97 159 GLU A C 1
ATOM 1197 O O . GLU A 1 159 ? 12.117 -5.609 3.047 1 97 159 GLU A O 1
ATOM 1202 N N . THR A 1 160 ? 12.188 -4.367 4.934 1 96 160 THR A N 1
ATOM 1203 C CA . THR A 1 160 ? 13.047 -5.316 5.637 1 96 160 THR A CA 1
ATOM 1204 C C . THR A 1 160 ? 12.234 -6.523 6.113 1 96 160 THR A C 1
ATOM 1206 O O . THR A 1 160 ? 11.164 -6.363 6.695 1 96 160 THR A O 1
ATOM 1209 N N . ARG A 1 161 ? 12.758 -7.688 5.871 1 96.69 161 ARG A N 1
ATOM 1210 C CA . ARG A 1 161 ? 12.031 -8.922 6.164 1 96.69 161 ARG A CA 1
ATOM 1211 C C . ARG A 1 161 ? 11.594 -8.961 7.625 1 96.69 161 ARG A C 1
ATOM 1213 O O . ARG A 1 161 ? 10.492 -9.422 7.938 1 96.69 161 ARG A O 1
ATOM 1220 N N . SER A 1 162 ? 12.438 -8.5 8.531 1 96.5 162 SER A N 1
ATOM 1221 C CA . SER A 1 162 ? 12.164 -8.562 9.969 1 96.5 162 SER A CA 1
ATOM 1222 C C . SER A 1 162 ? 11 -7.656 10.352 1 96.5 162 SER A C 1
ATOM 1224 O O . SER A 1 162 ? 10.43 -7.789 11.438 1 96.5 162 SER A O 1
ATOM 1226 N N . ASN A 1 163 ? 10.656 -6.715 9.445 1 97.31 163 ASN A N 1
ATOM 1227 C CA . ASN A 1 163 ? 9.578 -5.785 9.75 1 97.31 163 ASN A CA 1
ATOM 1228 C C . ASN A 1 163 ? 8.258 -6.238 9.125 1 97.31 163 ASN A C 1
ATOM 1230 O O . ASN A 1 163 ? 7.262 -5.512 9.172 1 97.31 163 ASN A O 1
ATOM 1234 N N . ILE A 1 164 ? 8.234 -7.379 8.508 1 98.19 164 ILE A N 1
ATOM 1235 C CA . ILE A 1 164 ? 7.004 -7.918 7.934 1 98.19 164 ILE A CA 1
ATOM 1236 C C . ILE A 1 164 ? 6.441 -9.008 8.844 1 98.19 164 ILE A C 1
ATOM 1238 O O . ILE A 1 164 ? 7.07 -10.047 9.047 1 98.19 164 ILE A O 1
ATOM 1242 N N . ARG A 1 165 ? 5.328 -8.781 9.344 1 97.31 165 ARG A N 1
ATOM 1243 C CA . ARG A 1 165 ? 4.695 -9.703 10.281 1 97.31 165 ARG A CA 1
ATOM 1244 C C . ARG A 1 165 ? 3.91 -10.781 9.547 1 97.31 165 ARG A C 1
ATOM 1246 O O . ARG A 1 165 ? 3.91 -11.945 9.953 1 97.31 165 ARG A O 1
ATOM 1253 N N . ALA A 1 166 ? 3.205 -10.406 8.469 1 98.19 166 ALA A N 1
ATOM 1254 C CA . ALA A 1 166 ? 2.344 -11.32 7.723 1 98.19 166 ALA A CA 1
ATOM 1255 C C . ALA A 1 166 ? 2.113 -10.812 6.301 1 98.19 166 ALA A C 1
ATOM 1257 O O . ALA A 1 166 ? 2.338 -9.641 6.008 1 98.19 166 ALA A O 1
ATOM 1258 N N . ILE A 1 167 ? 1.756 -11.711 5.445 1 98.81 167 ILE A N 1
ATOM 1259 C CA . ILE A 1 167 ? 1.375 -11.375 4.078 1 98.81 167 ILE A CA 1
ATOM 1260 C C . ILE A 1 167 ? -0.052 -11.844 3.809 1 98.81 167 ILE A C 1
ATOM 1262 O O . ILE A 1 167 ? -0.525 -12.805 4.426 1 98.81 167 ILE A O 1
ATOM 1266 N N . THR A 1 168 ? -0.788 -11.141 2.953 1 98.88 168 THR A N 1
ATOM 1267 C CA . THR A 1 168 ? -2.172 -11.469 2.629 1 98.88 168 THR A CA 1
ATOM 1268 C C . THR A 1 168 ? -2.354 -11.609 1.12 1 98.88 168 THR A C 1
ATOM 1270 O O . THR A 1 168 ? -1.987 -10.711 0.358 1 98.88 168 THR A O 1
ATOM 1273 N N . LEU A 1 169 ? -2.846 -12.75 0.702 1 98.75 169 LEU A N 1
ATOM 1274 C CA . LEU A 1 169 ? -3.279 -12.992 -0.67 1 98.75 169 LEU A CA 1
ATOM 1275 C C . LEU A 1 169 ? -4.738 -12.578 -0.857 1 98.75 169 LEU A C 1
ATOM 1277 O O . LEU A 1 169 ? -5.586 -12.883 -0.015 1 98.75 169 LEU A O 1
ATOM 1281 N N . THR A 1 170 ? -4.98 -11.875 -1.934 1 98.44 170 THR A N 1
ATOM 1282 C CA . THR A 1 170 ? -6.355 -11.484 -2.223 1 98.44 170 THR A CA 1
ATOM 1283 C C . THR A 1 170 ? -6.984 -12.422 -3.244 1 98.44 170 THR A C 1
ATOM 1285 O O . THR A 1 170 ? -6.293 -12.945 -4.125 1 98.44 170 THR A O 1
ATOM 1288 N N . ALA A 1 171 ? -8.25 -12.625 -3.084 1 97.31 171 ALA A N 1
ATOM 1289 C CA . ALA A 1 171 ? -9.016 -13.484 -3.984 1 97.31 171 ALA A CA 1
ATOM 1290 C C . ALA A 1 171 ? -10.289 -12.797 -4.453 1 97.31 171 ALA A C 1
ATOM 1292 O O . ALA A 1 171 ? -10.922 -12.062 -3.688 1 97.31 171 ALA A O 1
ATOM 1293 N N . SER A 1 172 ? -10.75 -13.062 -5.621 1 95.38 172 SER A N 1
ATOM 1294 C CA . SER A 1 172 ? -11.992 -12.5 -6.141 1 95.38 172 SER A CA 1
ATOM 1295 C C . SER A 1 172 ? -13.211 -13.148 -5.48 1 95.38 172 SER A C 1
ATOM 1297 O O . SER A 1 172 ? -14.281 -12.547 -5.422 1 95.38 172 SER A O 1
ATOM 1299 N N . GLY A 1 173 ? -13.062 -14.359 -5.062 1 93 173 GLY A N 1
ATOM 1300 C CA . GLY A 1 173 ? -14.164 -15.141 -4.516 1 93 173 GLY A CA 1
ATOM 1301 C C . GLY A 1 173 ? -14.82 -16.047 -5.539 1 93 173 GLY A C 1
ATOM 1302 O O . GLY A 1 173 ? -15.633 -16.906 -5.184 1 93 173 GLY A O 1
ATOM 1303 N N . GLY A 1 174 ? -14.523 -15.867 -6.797 1 91.81 174 GLY A N 1
ATOM 1304 C CA . GLY A 1 174 ? -14.953 -16.781 -7.848 1 91.81 174 GLY A CA 1
ATOM 1305 C C . GLY A 1 174 ? -16.422 -16.625 -8.195 1 91.81 174 GLY A C 1
ATOM 1306 O O . GLY A 1 174 ? -17.109 -15.781 -7.633 1 91.81 174 GLY A O 1
ATOM 1307 N N . SER A 1 175 ? -16.938 -17.547 -9.023 1 91.44 175 SER A N 1
ATOM 1308 C CA . SER A 1 175 ? -18.234 -17.469 -9.664 1 91.44 175 SER A CA 1
ATOM 1309 C C . SER A 1 175 ? -19.359 -17.719 -8.664 1 91.44 175 SER A C 1
ATOM 1311 O O . SER A 1 175 ? -20.484 -17.25 -8.852 1 91.44 175 SER A O 1
ATOM 1313 N N . PHE A 1 176 ? -19.062 -18.406 -7.617 1 93.69 176 PHE A N 1
ATOM 1314 C CA . PHE A 1 176 ? -20.141 -18.859 -6.746 1 93.69 176 PHE A CA 1
ATOM 1315 C C . PHE A 1 176 ? -20.109 -18.125 -5.414 1 93.69 176 PHE A C 1
ATOM 1317 O O . PHE A 1 176 ? -20.75 -18.547 -4.449 1 93.69 176 PHE A O 1
ATOM 1324 N N . ARG A 1 177 ? -19.422 -17.031 -5.312 1 93.69 177 ARG A N 1
ATOM 1325 C CA . ARG A 1 177 ? -19.172 -16.312 -4.074 1 93.69 177 ARG A CA 1
ATOM 1326 C C . ARG A 1 177 ? -20.484 -15.883 -3.414 1 93.69 177 ARG A C 1
ATOM 1328 O O . ARG A 1 177 ? -20.578 -15.859 -2.188 1 93.69 177 ARG A O 1
ATOM 1335 N N . THR A 1 178 ? -21.5 -15.648 -4.223 1 92.81 178 THR A N 1
ATOM 1336 C CA . THR A 1 178 ? -22.719 -15.07 -3.666 1 92.81 178 THR A CA 1
ATOM 1337 C C . THR A 1 178 ? -23.859 -16.078 -3.689 1 92.81 178 THR A C 1
ATOM 1339 O O . THR A 1 178 ? -24.984 -15.758 -3.322 1 92.81 178 THR A O 1
ATOM 1342 N N . LEU A 1 179 ? -23.578 -17.281 -4.113 1 94.5 179 LEU A N 1
ATOM 1343 C CA . LEU A 1 179 ? -24.625 -18.312 -4.152 1 94.5 179 LEU A CA 1
ATOM 1344 C C . LEU A 1 179 ? -24.875 -18.875 -2.762 1 94.5 179 LEU A C 1
ATOM 1346 O O . LEU A 1 179 ? -23.938 -19.047 -1.975 1 94.5 179 LEU A O 1
ATOM 1350 N N . PRO A 1 180 ? -26.156 -19.234 -2.559 1 95.25 180 PRO A N 1
ATOM 1351 C CA . PRO A 1 180 ? -26.375 -19.984 -1.315 1 95.25 180 PRO A CA 1
ATOM 1352 C C . PRO A 1 180 ? -25.594 -21.297 -1.261 1 95.25 180 PRO A C 1
ATOM 1354 O O . PRO A 1 180 ? -25.453 -21.969 -2.279 1 95.25 180 PRO A O 1
ATOM 1357 N N . LEU A 1 181 ? -25.188 -21.641 -0.124 1 94.88 181 LEU A N 1
ATOM 1358 C CA . LEU A 1 181 ? -24.328 -22.797 0.074 1 94.88 181 LEU A CA 1
ATOM 1359 C C . LEU A 1 181 ? -25 -24.062 -0.474 1 94.88 181 LEU A C 1
ATOM 1361 O O . LEU A 1 181 ? -24.344 -24.906 -1.088 1 94.88 181 LEU A O 1
ATOM 1365 N N . GLU A 1 182 ? -26.281 -24.141 -0.307 1 94.06 182 GLU A N 1
ATOM 1366 C CA . GLU A 1 182 ? -27.031 -25.328 -0.704 1 94.06 182 GLU A CA 1
ATOM 1367 C C . GLU A 1 182 ? -27.078 -25.469 -2.223 1 94.06 182 GLU A C 1
ATOM 1369 O O . GLU A 1 182 ? -27.25 -26.578 -2.742 1 94.06 182 GLU A O 1
ATOM 1374 N N . ALA A 1 183 ? -26.859 -24.438 -2.926 1 95.38 183 ALA A N 1
ATOM 1375 C CA . ALA A 1 183 ? -26.922 -24.453 -4.387 1 95.38 183 ALA A CA 1
ATOM 1376 C C . ALA A 1 183 ? -25.641 -25 -4.988 1 95.38 183 ALA A C 1
ATOM 1378 O O . ALA A 1 183 ? -25.625 -25.406 -6.156 1 95.38 183 ALA A O 1
ATOM 1379 N N . LEU A 1 184 ? -24.594 -25.094 -4.266 1 95.75 184 LEU A N 1
ATOM 1380 C CA . LEU A 1 184 ? -23.281 -25.438 -4.777 1 95.75 184 LEU A CA 1
ATOM 1381 C C . LEU A 1 184 ? -23.25 -26.875 -5.285 1 95.75 184 LEU A C 1
ATOM 1383 O O . LEU A 1 184 ? -22.516 -27.203 -6.219 1 95.75 184 LEU A O 1
ATOM 1387 N N . GLU A 1 185 ? -24.047 -27.688 -4.684 1 93.88 185 GLU A N 1
ATOM 1388 C CA . GLU A 1 185 ? -24.094 -29.094 -5.07 1 93.88 185 GLU A CA 1
ATOM 1389 C C . GLU A 1 185 ? -24.625 -29.266 -6.492 1 93.88 185 GLU A C 1
ATOM 1391 O O . GLU A 1 185 ? -24.328 -30.25 -7.164 1 93.88 185 GLU A O 1
ATOM 1396 N N . HIS A 1 186 ? -25.328 -28.25 -6.973 1 94.88 186 HIS A N 1
ATOM 1397 C CA . HIS A 1 186 ? -26.062 -28.422 -8.219 1 94.88 186 HIS A CA 1
ATOM 1398 C C . HIS A 1 186 ? -25.547 -27.484 -9.297 1 94.88 186 HIS A C 1
ATOM 1400 O O . HIS A 1 186 ? -26.125 -27.406 -10.383 1 94.88 186 HIS A O 1
ATOM 1406 N N . VAL A 1 187 ? -24.469 -26.844 -9.039 1 95.81 187 VAL A N 1
ATOM 1407 C CA . VAL A 1 187 ? -23.984 -25.906 -10.031 1 95.81 187 VAL A CA 1
ATOM 1408 C C . VAL A 1 187 ? -23.438 -26.656 -11.242 1 95.81 187 VAL A C 1
ATOM 1410 O O . VAL A 1 187 ? -22.922 -27.781 -11.102 1 95.81 187 VAL A O 1
ATOM 1413 N N . SER A 1 188 ? -23.516 -26.047 -12.422 1 94.94 188 SER A N 1
ATOM 1414 C CA . SER A 1 188 ? -23.094 -26.672 -13.664 1 94.94 188 SER A CA 1
ATOM 1415 C C . SER A 1 188 ? -21.688 -26.219 -14.055 1 94.94 188 SER A C 1
ATOM 1417 O O . SER A 1 188 ? -21.172 -25.234 -13.516 1 94.94 188 SER A O 1
ATOM 1419 N N . VAL A 1 189 ? -21.109 -26.953 -14.977 1 95.44 189 VAL A N 1
ATOM 1420 C CA . VAL A 1 189 ? -19.812 -26.578 -15.539 1 95.44 189 VAL A CA 1
ATOM 1421 C C . VAL A 1 189 ? -19.891 -25.203 -16.203 1 95.44 189 VAL A C 1
ATOM 1423 O O . VAL A 1 189 ? -19.016 -24.375 -16.031 1 95.44 189 VAL A O 1
ATOM 1426 N N . LYS A 1 190 ? -20.984 -24.938 -16.891 1 93.75 190 LYS A N 1
ATOM 1427 C CA . LYS A 1 190 ? -21.203 -23.656 -17.578 1 93.75 190 LYS A CA 1
ATOM 1428 C C . LYS A 1 190 ? -21.203 -22.5 -16.578 1 93.75 190 LYS A C 1
ATOM 1430 O O . LYS A 1 190 ? -20.609 -21.453 -16.844 1 93.75 190 LYS A O 1
ATOM 1435 N N . GLN A 1 191 ? -21.844 -22.703 -15.461 1 92.62 191 GLN A N 1
ATOM 1436 C CA . GLN A 1 191 ? -21.891 -21.688 -14.414 1 92.62 191 GLN A CA 1
ATOM 1437 C C . GLN A 1 191 ? -20.516 -21.453 -13.812 1 92.62 191 GLN A C 1
ATOM 1439 O O . GLN A 1 191 ? -20.125 -20.312 -13.547 1 92.62 191 GLN A O 1
ATOM 1444 N N . ALA A 1 192 ? -19.844 -22.516 -13.625 1 91.25 192 ALA A N 1
ATOM 1445 C CA . ALA A 1 192 ? -18.516 -22.438 -13 1 91.25 192 ALA A CA 1
ATOM 1446 C C . ALA A 1 192 ? -17.531 -21.672 -13.891 1 91.25 192 ALA A C 1
ATOM 1448 O O . ALA A 1 192 ? -16.656 -20.969 -13.398 1 91.25 192 ALA A O 1
ATOM 1449 N N . LEU A 1 193 ? -17.672 -21.75 -15.188 1 91.75 193 LEU A N 1
ATOM 1450 C CA . LEU A 1 193 ? -16.703 -21.203 -16.141 1 91.75 193 LEU A CA 1
ATOM 1451 C C . LEU A 1 193 ? -16.984 -19.734 -16.406 1 91.75 193 LEU A C 1
ATOM 1453 O O . LEU A 1 193 ? -16.219 -19.078 -17.125 1 91.75 193 LEU A O 1
ATOM 1457 N N . ASN A 1 194 ? -17.969 -19.219 -15.781 1 86 194 ASN A N 1
ATOM 1458 C CA . ASN A 1 194 ? -18.281 -17.797 -15.898 1 86 194 ASN A CA 1
ATOM 1459 C C . ASN A 1 194 ? -17.641 -16.984 -14.766 1 86 194 ASN A C 1
ATOM 1461 O O . ASN A 1 194 ? -18.344 -16.516 -13.867 1 86 194 ASN A O 1
ATOM 1465 N N . HIS A 1 195 ? -16.453 -16.688 -14.875 1 83.19 195 HIS A N 1
ATOM 1466 C CA . HIS A 1 195 ? -15.742 -15.938 -13.852 1 83.19 195 HIS A CA 1
ATOM 1467 C C . HIS A 1 195 ? -16.109 -14.461 -13.906 1 83.19 195 HIS A C 1
ATOM 1469 O O . HIS A 1 195 ? -16.172 -13.875 -14.984 1 83.19 195 HIS A O 1
ATOM 1475 N N . PRO A 1 196 ? -16.141 -13.758 -12.867 1 81.75 196 PRO A N 1
ATOM 1476 C CA . PRO A 1 196 ? -16.625 -12.375 -12.828 1 81.75 196 PRO A CA 1
ATOM 1477 C C . PRO A 1 196 ? -15.578 -11.375 -13.32 1 81.75 196 PRO A C 1
ATOM 1479 O O . PRO A 1 196 ? -15.93 -10.305 -13.82 1 81.75 196 PRO A O 1
ATOM 1482 N N . THR A 1 197 ? -14.281 -11.672 -13.148 1 80.69 197 THR A N 1
ATOM 1483 C CA . THR A 1 197 ? -13.25 -10.664 -13.359 1 80.69 197 THR A CA 1
ATOM 1484 C C . THR A 1 197 ? -12.312 -11.07 -14.492 1 80.69 197 THR A C 1
ATOM 1486 O O . THR A 1 197 ? -11.906 -10.242 -15.305 1 80.69 197 THR A O 1
ATOM 1489 N N . TRP A 1 198 ? -11.938 -12.289 -14.555 1 81.88 198 TRP A N 1
ATOM 1490 C CA . TRP A 1 198 ? -10.836 -12.742 -15.391 1 81.88 198 TRP A CA 1
ATOM 1491 C C . TRP A 1 198 ? -11.328 -13.688 -16.469 1 81.88 198 TRP A C 1
ATOM 1493 O O . TRP A 1 198 ? -12.297 -14.43 -16.266 1 81.88 198 TRP A O 1
ATOM 1503 N N . SER A 1 199 ? -10.695 -13.703 -17.594 1 82.38 199 SER A N 1
ATOM 1504 C CA . SER A 1 199 ? -10.828 -14.719 -18.625 1 82.38 199 SER A CA 1
ATOM 1505 C C . SER A 1 199 ? -9.656 -15.703 -18.594 1 82.38 199 SER A C 1
ATOM 1507 O O . SER A 1 199 ? -8.547 -15.359 -19 1 82.38 199 SER A O 1
ATOM 1509 N N . MET A 1 200 ? -9.961 -16.859 -18.078 1 87.56 200 MET A N 1
ATOM 1510 C CA . MET A 1 200 ? -8.891 -17.828 -17.844 1 87.56 200 MET A CA 1
ATOM 1511 C C . MET A 1 200 ? -9.258 -19.188 -18.406 1 87.56 200 MET A C 1
ATOM 1513 O O . MET A 1 200 ? -10.305 -19.344 -19.047 1 87.56 200 MET A O 1
ATOM 1517 N N . GLY A 1 201 ? -8.391 -20.109 -18.359 1 85.31 201 GLY A N 1
ATOM 1518 C CA . GLY A 1 201 ? -8.672 -21.484 -18.766 1 85.31 201 GLY A CA 1
ATOM 1519 C C . GLY A 1 201 ? -9.672 -22.172 -17.859 1 85.31 201 GLY A C 1
ATOM 1520 O O . GLY A 1 201 ? -9.922 -21.734 -16.734 1 85.31 201 GLY A O 1
ATOM 1521 N N . PRO A 1 202 ? -10.25 -23.266 -18.312 1 89.88 202 PRO A N 1
ATOM 1522 C CA . PRO A 1 202 ? -11.312 -23.938 -17.562 1 89.88 202 PRO A CA 1
ATOM 1523 C C . PRO A 1 202 ? -10.859 -24.422 -16.188 1 89.88 202 PRO A C 1
ATOM 1525 O O . PRO A 1 202 ? -11.586 -24.25 -15.203 1 89.88 202 PRO A O 1
ATOM 1528 N N . LYS A 1 203 ? -9.734 -24.969 -16.094 1 90.88 203 LYS A N 1
ATOM 1529 C CA . LYS A 1 203 ? -9.258 -25.547 -14.836 1 90.88 203 LYS A CA 1
ATOM 1530 C C . LYS A 1 203 ? -9.109 -24.484 -13.758 1 90.88 203 LYS A C 1
ATOM 1532 O O . LYS A 1 203 ? -9.641 -24.625 -12.656 1 90.88 203 LYS A O 1
ATOM 1537 N N . ILE A 1 204 ? -8.414 -23.406 -14.039 1 91.69 204 ILE A N 1
ATOM 1538 C CA . ILE A 1 204 ? -8.18 -22.344 -13.055 1 91.69 204 ILE A CA 1
ATOM 1539 C C . ILE A 1 204 ? -9.5 -21.656 -12.711 1 91.69 204 ILE A C 1
ATOM 1541 O O . ILE A 1 204 ? -9.695 -21.234 -11.57 1 91.69 204 ILE A O 1
ATOM 1545 N N . THR A 1 205 ? -10.406 -21.562 -13.641 1 93.38 205 THR A N 1
ATOM 1546 C CA . THR A 1 205 ? -11.703 -20.953 -13.391 1 93.38 205 THR A CA 1
ATOM 1547 C C . THR A 1 205 ? -12.492 -21.766 -12.359 1 93.38 205 THR A C 1
ATOM 1549 O O . THR A 1 205 ? -13.07 -21.203 -11.43 1 93.38 205 THR A O 1
ATOM 1552 N N . VAL A 1 206 ? -12.469 -23.078 -12.562 1 95.69 206 VAL A N 1
ATOM 1553 C CA . VAL A 1 206 ? -13.141 -23.953 -11.609 1 95.69 206 VAL A CA 1
ATOM 1554 C C . VAL A 1 206 ? -12.453 -23.844 -10.242 1 95.69 206 VAL A C 1
ATOM 1556 O O . VAL A 1 206 ? -13.117 -23.75 -9.211 1 95.69 206 VAL A O 1
ATOM 1559 N N . ASP A 1 207 ? -11.148 -23.859 -10.258 1 95.75 207 ASP A N 1
ATOM 1560 C CA . ASP A 1 207 ? -10.383 -23.734 -9.016 1 95.75 207 ASP A CA 1
ATOM 1561 C C . ASP A 1 207 ? -10.719 -22.438 -8.281 1 95.75 207 ASP A C 1
ATOM 1563 O O . ASP A 1 207 ? -10.812 -22.422 -7.055 1 95.75 207 ASP A O 1
ATOM 1567 N N . SER A 1 208 ? -10.836 -21.375 -9.016 1 95.25 208 SER A N 1
ATOM 1568 C CA . SER A 1 208 ? -11.148 -20.078 -8.43 1 95.25 208 SER A CA 1
ATOM 1569 C C . SER A 1 208 ? -12.523 -20.078 -7.773 1 95.25 208 SER A C 1
ATOM 1571 O O . SER A 1 208 ? -12.727 -19.453 -6.738 1 95.25 208 SER A O 1
ATOM 1573 N N . ALA A 1 209 ? -13.469 -20.812 -8.398 1 95.19 209 ALA A N 1
ATOM 1574 C CA . ALA A 1 209 ? -14.836 -20.859 -7.879 1 95.19 209 ALA A CA 1
ATOM 1575 C C . ALA A 1 209 ? -14.875 -21.516 -6.504 1 95.19 209 ALA A C 1
ATOM 1577 O O . ALA A 1 209 ? -15.711 -21.172 -5.668 1 95.19 209 ALA A O 1
ATOM 1578 N N . GLY A 1 210 ? -13.984 -22.438 -6.305 1 95.81 210 GLY A N 1
ATOM 1579 C CA . GLY A 1 210 ? -13.93 -23.125 -5.023 1 95.81 210 GLY A CA 1
ATOM 1580 C C . GLY A 1 210 ? -12.797 -22.641 -4.133 1 95.81 210 GLY A C 1
ATOM 1581 O O . GLY A 1 210 ? -12.523 -23.234 -3.092 1 95.81 210 GLY A O 1
ATOM 1582 N N . LEU A 1 211 ? -12.008 -21.688 -4.551 1 97.44 211 LEU A N 1
ATOM 1583 C CA . LEU A 1 211 ? -10.867 -21.062 -3.893 1 97.44 211 LEU A CA 1
ATOM 1584 C C . LEU A 1 211 ? -9.727 -22.062 -3.715 1 97.44 211 LEU A C 1
ATOM 1586 O O . LEU A 1 211 ? -8.844 -21.859 -2.873 1 97.44 211 LEU A O 1
ATOM 1590 N N . ILE A 1 212 ? -9.797 -23.141 -4.414 1 97.69 212 ILE A N 1
ATOM 1591 C CA . ILE A 1 212 ? -8.672 -24.078 -4.406 1 97.69 212 ILE A CA 1
ATOM 1592 C C . ILE A 1 212 ? -7.461 -23.422 -5.07 1 97.69 212 ILE A C 1
ATOM 1594 O O . ILE A 1 212 ? -6.324 -23.625 -4.641 1 97.69 212 ILE A O 1
ATOM 1598 N N . ASN A 1 213 ? -7.719 -22.594 -6.141 1 96.44 213 ASN A N 1
ATOM 1599 C CA . ASN A 1 213 ? -6.641 -21.828 -6.75 1 96.44 213 ASN A CA 1
A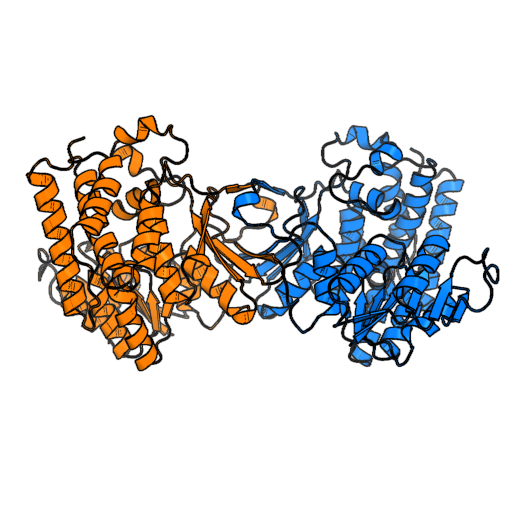TOM 1600 C C . ASN A 1 213 ? -5.879 -21 -5.715 1 96.44 213 ASN A C 1
ATOM 1602 O O . ASN A 1 213 ? -4.648 -20.984 -5.711 1 96.44 213 ASN A O 1
ATOM 1606 N N . LYS A 1 214 ? -6.633 -20.359 -4.887 1 97.94 214 LYS A N 1
ATOM 1607 C CA . LYS A 1 214 ? -6.008 -19.562 -3.844 1 97.94 214 LYS A CA 1
ATOM 1608 C C . LYS A 1 214 ? -5.266 -20.422 -2.838 1 97.94 214 LYS A C 1
ATOM 1610 O O . LYS A 1 214 ? -4.227 -20.031 -2.309 1 97.94 214 LYS A O 1
ATOM 1615 N N . GLY A 1 215 ? -5.844 -21.578 -2.545 1 98.44 215 GLY A N 1
ATOM 1616 C CA . GLY A 1 215 ? -5.113 -22.531 -1.724 1 98.44 215 GLY A CA 1
ATOM 1617 C C . GLY A 1 215 ? -3.756 -22.891 -2.297 1 98.44 215 GLY A C 1
ATOM 1618 O O . GLY A 1 215 ? -2.758 -22.922 -1.574 1 98.44 215 GLY A O 1
ATOM 1619 N N . LEU A 1 216 ? -3.75 -23.203 -3.592 1 98.06 216 LEU A N 1
ATOM 1620 C CA . LEU A 1 216 ? -2.488 -23.469 -4.273 1 98.06 216 LEU A CA 1
ATOM 1621 C C . LEU A 1 216 ? -1.539 -22.281 -4.133 1 98.06 216 LEU A C 1
ATOM 1623 O O . LEU A 1 216 ? -0.34 -22.469 -3.91 1 98.06 216 LEU A O 1
ATOM 1627 N N . GLU A 1 217 ? -2.082 -21.141 -4.18 1 98.56 217 GLU A N 1
ATOM 1628 C CA . GLU A 1 217 ? -1.283 -19.922 -4.102 1 98.56 217 GLU A CA 1
ATOM 1629 C C . GLU A 1 217 ? -0.734 -19.703 -2.693 1 98.56 217 GLU A C 1
ATOM 1631 O O . GLU A 1 217 ? 0.353 -19.156 -2.521 1 98.56 217 GLU A O 1
ATOM 1636 N N . VAL A 1 218 ? -1.491 -20.125 -1.69 1 98.81 218 VAL A N 1
ATOM 1637 C CA . VAL A 1 218 ? -0.989 -20.078 -0.321 1 98.81 218 VAL A CA 1
ATOM 1638 C C . VAL A 1 218 ? 0.281 -20.906 -0.207 1 98.81 218 VAL A C 1
ATOM 1640 O O . VAL A 1 218 ? 1.29 -20.453 0.334 1 98.81 218 VAL A O 1
ATOM 1643 N N . ILE A 1 219 ? 0.261 -22.078 -0.725 1 98.81 219 ILE A N 1
ATOM 1644 C CA . ILE A 1 219 ? 1.412 -22.969 -0.688 1 98.81 219 ILE A CA 1
ATOM 1645 C C . ILE A 1 219 ? 2.561 -22.375 -1.494 1 98.81 219 ILE A C 1
ATOM 1647 O O . ILE A 1 219 ? 3.709 -22.375 -1.043 1 98.81 219 ILE A O 1
ATOM 1651 N N . GLU A 1 220 ? 2.221 -21.891 -2.67 1 98.62 220 GLU A N 1
ATOM 1652 C CA . GLU A 1 220 ? 3.223 -21.25 -3.516 1 98.62 220 GLU A CA 1
ATOM 1653 C C . GLU A 1 220 ? 3.893 -20.078 -2.789 1 98.62 220 GLU A C 1
ATOM 1655 O O . GLU A 1 220 ? 5.113 -19.922 -2.854 1 98.62 220 GLU A O 1
ATOM 1660 N N . ALA A 1 221 ? 3.129 -19.266 -2.088 1 98.88 221 ALA A N 1
ATOM 1661 C CA . ALA A 1 221 ? 3.66 -18.109 -1.364 1 98.88 221 ALA A CA 1
ATOM 1662 C C . ALA A 1 221 ? 4.664 -18.547 -0.302 1 98.88 221 ALA A C 1
ATOM 1664 O O . ALA A 1 221 ? 5.684 -17.875 -0.092 1 98.88 221 ALA A O 1
ATOM 1665 N N . HIS A 1 222 ? 4.352 -19.625 0.392 1 98.88 222 HIS A N 1
ATOM 1666 C CA . HIS A 1 222 ? 5.277 -20.188 1.377 1 98.88 222 HIS A CA 1
ATOM 1667 C C . HIS A 1 222 ? 6.633 -20.484 0.75 1 98.88 222 HIS A C 1
ATOM 1669 O O . HIS A 1 222 ? 7.672 -20.109 1.289 1 98.88 222 HIS A O 1
ATOM 1675 N N . PHE A 1 223 ? 6.637 -21.078 -0.376 1 98.5 223 PHE A N 1
ATOM 1676 C CA . PHE A 1 223 ? 7.883 -21.5 -1.008 1 98.5 223 PHE A CA 1
ATOM 1677 C C . PHE A 1 223 ? 8.602 -20.312 -1.635 1 98.5 223 PHE A C 1
ATOM 1679 O O . PHE A 1 223 ? 9.836 -20.266 -1.663 1 98.5 223 PHE A O 1
ATOM 1686 N N . LEU A 1 224 ? 7.84 -19.328 -2.096 1 98.5 224 LEU A N 1
ATOM 1687 C CA . LEU A 1 224 ? 8.445 -18.172 -2.742 1 98.5 224 LEU A CA 1
ATOM 1688 C C . LEU A 1 224 ? 9.078 -17.25 -1.711 1 98.5 224 LEU A C 1
ATOM 1690 O O . LEU A 1 224 ? 10.148 -16.688 -1.954 1 98.5 224 LEU A O 1
ATOM 1694 N N . PHE A 1 225 ? 8.398 -17.078 -0.533 1 98.5 225 PHE A N 1
ATOM 1695 C CA . PHE A 1 225 ? 8.773 -15.938 0.306 1 98.5 225 PHE A CA 1
ATOM 1696 C C . PHE A 1 225 ? 9.242 -16.422 1.677 1 98.5 225 PHE A C 1
ATOM 1698 O O . PHE A 1 225 ? 9.789 -15.633 2.457 1 98.5 225 PHE A O 1
ATOM 1705 N N . GLY A 1 226 ? 8.93 -17.672 2.043 1 98 226 GLY A N 1
ATOM 1706 C CA . GLY A 1 226 ? 9.469 -18.25 3.26 1 98 226 GLY A CA 1
ATOM 1707 C C . GLY A 1 226 ? 8.617 -17.984 4.484 1 98 226 GLY A C 1
ATOM 1708 O O . GLY A 1 226 ? 9.039 -18.219 5.613 1 98 226 GLY A O 1
ATOM 1709 N N . PHE A 1 227 ? 7.465 -17.469 4.352 1 98.56 227 PHE A N 1
ATOM 1710 C CA . PHE A 1 227 ? 6.559 -17.266 5.473 1 98.56 227 PHE A CA 1
ATOM 1711 C C . PHE A 1 227 ? 5.891 -18.562 5.883 1 98.56 227 PHE A C 1
ATOM 1713 O O . PHE A 1 227 ? 5.574 -19.406 5.031 1 98.56 227 PHE A O 1
ATOM 1720 N N . SER A 1 228 ? 5.668 -18.766 7.16 1 98.56 228 SER A N 1
ATOM 1721 C CA . SER A 1 228 ? 4.898 -19.906 7.617 1 98.56 228 SER A CA 1
ATOM 1722 C C . SER A 1 228 ? 3.432 -19.797 7.215 1 98.56 228 SER A C 1
ATOM 1724 O O . SER A 1 228 ? 2.967 -18.703 6.867 1 98.56 228 SER A O 1
ATOM 1726 N N . TYR A 1 229 ? 2.766 -20.875 7.246 1 98.62 229 TYR A N 1
ATOM 1727 C CA . TYR A 1 229 ? 1.368 -20.891 6.832 1 98.62 229 TYR A CA 1
ATOM 1728 C C . TYR A 1 229 ? 0.507 -20.078 7.789 1 98.62 229 TYR A C 1
ATOM 1730 O O . TYR A 1 229 ? -0.552 -19.578 7.406 1 98.62 229 TYR A O 1
ATOM 1738 N N . ASP A 1 230 ? 0.956 -19.844 9.008 1 97.81 230 ASP A N 1
ATOM 1739 C CA . ASP A 1 230 ? 0.253 -19 9.977 1 97.81 230 ASP A CA 1
ATOM 1740 C C . ASP A 1 230 ? 0.438 -17.516 9.656 1 97.81 230 ASP A C 1
ATOM 1742 O O . ASP A 1 230 ? -0.296 -16.672 10.164 1 97.81 230 ASP A O 1
ATOM 1746 N N . GLU A 1 231 ? 1.438 -17.172 8.859 1 98.19 231 GLU A N 1
ATOM 1747 C CA . GLU A 1 231 ? 1.758 -15.797 8.484 1 98.19 231 GLU A CA 1
ATOM 1748 C C . GLU A 1 231 ? 1.188 -15.445 7.117 1 98.19 231 GLU A C 1
ATOM 1750 O O . GLU A 1 231 ? 1.38 -14.328 6.625 1 98.19 231 GLU A O 1
ATOM 1755 N N . ILE A 1 232 ? 0.545 -16.375 6.465 1 98.75 232 ILE A N 1
ATOM 1756 C CA . ILE A 1 232 ? -0.069 -16.156 5.16 1 98.75 232 ILE A CA 1
ATOM 1757 C C . ILE A 1 232 ? -1.59 -16.141 5.297 1 98.75 232 ILE A C 1
ATOM 1759 O O . ILE A 1 232 ? -2.191 -17.156 5.676 1 98.75 232 ILE A O 1
ATOM 1763 N N . GLU A 1 233 ? -2.18 -15.039 5 1 98.06 233 GLU A N 1
ATOM 1764 C CA . GLU A 1 233 ? -3.625 -14.883 5.125 1 98.06 233 GLU A CA 1
ATOM 1765 C C . GLU A 1 233 ? -4.285 -14.703 3.762 1 98.06 233 GLU A C 1
ATOM 1767 O O . GLU A 1 233 ? -3.607 -14.414 2.771 1 98.06 233 GLU A O 1
ATOM 1772 N N . VAL A 1 234 ? -5.605 -15 3.744 1 98.5 234 VAL A N 1
ATOM 1773 C CA . VAL A 1 234 ? -6.383 -14.828 2.521 1 98.5 234 VAL A CA 1
ATOM 1774 C C . VAL A 1 234 ? -7.582 -13.922 2.797 1 98.5 234 VAL A C 1
ATOM 1776 O O . VAL A 1 234 ? -8.234 -14.047 3.836 1 98.5 234 VAL A O 1
ATOM 1779 N N . VAL A 1 235 ? -7.844 -12.984 1.923 1 98.44 235 VAL A N 1
ATOM 1780 C CA . VAL A 1 235 ? -9.031 -12.133 2.023 1 98.44 235 VAL A CA 1
ATOM 1781 C C . VAL A 1 235 ? -9.742 -12.086 0.675 1 98.44 235 VAL A C 1
ATOM 1783 O O . VAL A 1 235 ? -9.109 -12.172 -0.377 1 98.44 235 VAL A O 1
ATOM 1786 N N . ILE A 1 236 ? -11.055 -12.055 0.747 1 97.81 236 ILE A N 1
ATOM 1787 C CA . ILE A 1 236 ? -11.852 -11.883 -0.464 1 97.81 236 ILE A CA 1
ATOM 1788 C C . ILE A 1 236 ? -11.914 -10.406 -0.838 1 97.81 236 ILE A C 1
ATOM 1790 O O . ILE A 1 236 ? -12.258 -9.562 -0.005 1 97.81 236 ILE A O 1
ATOM 1794 N N . HIS A 1 237 ? -11.547 -10.055 -1.968 1 98 237 HIS A N 1
ATOM 1795 C CA . HIS A 1 237 ? -11.586 -8.734 -2.576 1 98 237 HIS A CA 1
ATOM 1796 C C . HIS A 1 237 ? -12.109 -8.797 -4.008 1 98 237 HIS A C 1
ATOM 1798 O O . HIS A 1 237 ? -11.32 -8.844 -4.957 1 98 237 HIS A O 1
ATOM 1804 N N . PRO A 1 238 ? -13.469 -8.742 -4.211 1 96.31 238 PRO A N 1
ATOM 1805 C CA . PRO A 1 238 ? -14.109 -9 -5.504 1 96.31 238 PRO A CA 1
ATOM 1806 C C . PRO A 1 238 ? -13.656 -8.031 -6.594 1 96.31 238 PRO A C 1
ATOM 1808 O O . PRO A 1 238 ? -13.719 -8.359 -7.781 1 96.31 238 PRO A O 1
ATOM 1811 N N . GLN A 1 239 ? -13.188 -6.828 -6.211 1 95.44 239 GLN A N 1
ATOM 1812 C CA . GLN A 1 239 ? -12.836 -5.812 -7.195 1 95.44 239 GLN A CA 1
ATOM 1813 C C . GLN A 1 239 ? -11.508 -6.141 -7.875 1 95.44 239 GLN A C 1
ATOM 1815 O O . GLN A 1 239 ? -11.188 -5.582 -8.922 1 95.44 239 GLN A O 1
ATOM 1820 N N . SER A 1 240 ? -10.656 -7.02 -7.191 1 96 240 SER A N 1
ATOM 1821 C CA . SER A 1 240 ? -9.391 -7.512 -7.738 1 96 240 SER A CA 1
ATOM 1822 C C . SER A 1 240 ? -8.492 -6.363 -8.172 1 96 240 SER A C 1
ATOM 1824 O O . SER A 1 240 ? -7.875 -6.418 -9.242 1 96 240 SER A O 1
ATOM 1826 N N . ILE A 1 241 ? -8.477 -5.309 -7.379 1 96.88 241 ILE A N 1
ATOM 1827 C CA . ILE A 1 241 ? -7.59 -4.184 -7.652 1 96.88 241 ILE A CA 1
ATOM 1828 C C . ILE A 1 241 ? -6.359 -4.27 -6.75 1 96.88 241 ILE A C 1
ATOM 1830 O O . ILE A 1 241 ? -5.234 -4.035 -7.199 1 96.88 241 ILE A O 1
ATOM 1834 N N . THR A 1 242 ? -6.621 -4.559 -5.484 1 98.06 242 THR A N 1
ATOM 1835 C CA . THR A 1 242 ? -5.516 -4.906 -4.598 1 98.06 242 THR A CA 1
ATOM 1836 C C . THR A 1 242 ? -5.074 -6.348 -4.824 1 98.06 242 THR A C 1
ATOM 1838 O O . THR A 1 242 ? -5.879 -7.273 -4.727 1 98.06 242 THR A O 1
ATOM 1841 N N . HIS A 1 243 ? -3.783 -6.539 -5.074 1 98.31 243 HIS A N 1
ATOM 1842 C CA . HIS A 1 243 ? -3.322 -7.879 -5.426 1 98.31 243 HIS A CA 1
ATOM 1843 C C . HIS A 1 243 ? -2.447 -8.469 -4.324 1 98.31 243 HIS A C 1
ATOM 1845 O O . HIS A 1 243 ? -2.184 -9.672 -4.312 1 98.31 243 HIS A O 1
ATOM 1851 N N . GLY A 1 244 ? -1.992 -7.707 -3.432 1 98.69 244 GLY A N 1
ATOM 1852 C CA . GLY A 1 244 ? -1.161 -8.156 -2.328 1 98.69 244 GLY A CA 1
ATOM 1853 C C . GLY A 1 244 ? -1.103 -7.168 -1.181 1 98.69 244 GLY A C 1
ATOM 1854 O O . GLY A 1 244 ? -1.223 -5.961 -1.391 1 98.69 244 GLY A O 1
ATOM 1855 N N . ILE A 1 245 ? -0.983 -7.676 0.013 1 98.88 245 ILE A N 1
ATOM 1856 C CA . ILE A 1 245 ? -0.881 -6.867 1.223 1 98.88 245 ILE A CA 1
ATOM 1857 C C . ILE A 1 245 ? 0.213 -7.43 2.129 1 98.88 245 ILE A C 1
ATOM 1859 O O . ILE A 1 245 ? 0.315 -8.648 2.309 1 98.88 245 ILE A O 1
ATOM 1863 N N . ILE A 1 246 ? 1.056 -6.633 2.646 1 98.75 246 ILE A N 1
ATOM 1864 C CA . ILE A 1 246 ? 1.919 -7.051 3.746 1 98.75 246 ILE A CA 1
ATOM 1865 C C . ILE A 1 246 ? 1.567 -6.258 5.004 1 98.75 246 ILE A C 1
ATOM 1867 O O . ILE A 1 246 ? 1.178 -5.094 4.926 1 98.75 246 ILE A O 1
ATOM 1871 N N . GLU A 1 247 ? 1.615 -6.887 6.102 1 98.25 247 GLU A N 1
ATOM 1872 C CA . GLU A 1 247 ? 1.439 -6.281 7.418 1 98.25 247 GLU A CA 1
ATOM 1873 C C . GLU A 1 247 ? 2.781 -6.07 8.109 1 98.25 247 GLU A C 1
ATOM 1875 O O . GLU A 1 247 ? 3.57 -7.008 8.242 1 98.25 247 GLU A O 1
ATOM 1880 N N . THR A 1 248 ? 3.053 -4.855 8.508 1 97.75 248 THR A N 1
ATOM 1881 C CA . THR A 1 248 ? 4.289 -4.551 9.219 1 97.75 248 THR A CA 1
ATOM 1882 C C . THR A 1 248 ? 4.145 -4.848 10.703 1 97.75 248 THR A C 1
ATOM 1884 O O . THR A 1 248 ? 3.037 -5.07 11.195 1 97.75 248 THR A O 1
ATOM 1887 N N . THR A 1 249 ? 5.258 -4.844 11.406 1 96.81 249 THR A N 1
ATOM 1888 C CA . THR A 1 249 ? 5.301 -5.234 12.812 1 96.81 249 THR A CA 1
ATOM 1889 C C . THR A 1 249 ? 4.465 -4.285 13.664 1 96.81 249 THR A C 1
ATOM 1891 O O . THR A 1 249 ? 3.893 -4.691 14.68 1 96.81 249 THR A O 1
ATOM 1894 N N . ASP A 1 250 ? 4.312 -3.014 13.266 1 97.06 250 ASP A N 1
ATOM 1895 C CA . ASP A 1 250 ? 3.559 -2.035 14.047 1 97.06 250 ASP A CA 1
ATOM 1896 C C . ASP A 1 250 ? 2.059 -2.178 13.805 1 97.06 250 ASP A C 1
ATOM 1898 O O . ASP A 1 250 ? 1.254 -1.506 14.453 1 97.06 250 ASP A O 1
ATOM 1902 N N . GLY A 1 251 ? 1.664 -2.959 12.844 1 96.88 251 GLY A N 1
ATOM 1903 C CA . GLY A 1 251 ? 0.255 -3.225 12.602 1 96.88 251 GLY A CA 1
ATOM 1904 C C . GLY A 1 251 ? -0.28 -2.504 11.375 1 96.88 251 GLY A C 1
ATOM 1905 O O . GLY A 1 251 ? -1.44 -2.686 11 1 96.88 251 GLY A O 1
ATOM 1906 N N . ALA A 1 252 ? 0.504 -1.673 10.758 1 97.81 252 ALA A N 1
ATOM 1907 C CA . ALA A 1 252 ? 0.115 -1.042 9.5 1 97.81 252 ALA A CA 1
ATOM 1908 C C . ALA A 1 252 ? 0.218 -2.025 8.344 1 97.81 252 ALA A C 1
ATOM 1910 O O . ALA A 1 252 ? 0.807 -3.102 8.477 1 97.81 252 ALA A O 1
ATOM 1911 N N . CYS A 1 253 ? -0.453 -1.699 7.25 1 98.5 253 CYS A N 1
ATOM 1912 C CA . CYS A 1 253 ? -0.421 -2.543 6.059 1 98.5 253 CYS A CA 1
ATOM 1913 C C . CYS A 1 253 ? 0.006 -1.742 4.832 1 98.5 253 CYS A C 1
ATOM 1915 O O . CYS A 1 253 ? -0.362 -0.575 4.691 1 98.5 253 CYS A O 1
ATOM 1917 N N . LEU A 1 254 ? 0.79 -2.32 4.008 1 98.69 254 LEU A N 1
ATOM 1918 C CA . LEU A 1 254 ? 1.11 -1.826 2.672 1 98.69 254 LEU A CA 1
ATOM 1919 C C . LEU A 1 254 ? 0.405 -2.652 1.602 1 98.69 254 LEU A C 1
ATOM 1921 O O . LEU A 1 254 ? 0.439 -3.885 1.641 1 98.69 254 LEU A O 1
ATOM 1925 N N . LEU A 1 255 ? -0.289 -1.982 0.715 1 98.81 255 LEU A N 1
ATOM 1926 C CA . LEU A 1 255 ? -1.042 -2.648 -0.343 1 98.81 255 LEU A CA 1
ATOM 1927 C C . LEU A 1 255 ? -0.447 -2.338 -1.712 1 98.81 255 LEU A C 1
ATOM 1929 O O . LEU A 1 255 ? -0.008 -1.212 -1.962 1 98.81 255 LEU A O 1
ATOM 1933 N N . TYR A 1 256 ? -0.453 -3.307 -2.607 1 98.75 256 TYR A N 1
ATOM 1934 C CA . TYR A 1 256 ? -0.182 -3.129 -4.031 1 98.75 256 TYR A CA 1
ATOM 1935 C C . TYR A 1 256 ? -1.471 -3.195 -4.844 1 98.75 256 TYR A C 1
ATOM 1937 O O . TYR A 1 256 ? -2.188 -4.195 -4.801 1 98.75 256 TYR A O 1
ATOM 1945 N N . ALA A 1 257 ? -1.759 -2.098 -5.562 1 98.44 257 ALA A N 1
ATOM 1946 C CA . ALA A 1 257 ? -2.98 -2.014 -6.355 1 98.44 257 ALA A CA 1
ATOM 1947 C C . ALA A 1 257 ? -2.664 -1.711 -7.816 1 98.44 257 ALA A C 1
ATOM 1949 O O . ALA A 1 257 ? -1.807 -0.876 -8.109 1 98.44 257 ALA A O 1
ATOM 1950 N N . SER A 1 258 ? -3.305 -2.373 -8.688 1 97.12 258 SER A N 1
ATOM 1951 C CA . SER A 1 258 ? -3.238 -2.121 -10.117 1 97.12 258 SER A CA 1
ATOM 1952 C C . SER A 1 258 ? -4.504 -2.604 -10.828 1 97.12 258 SER A C 1
ATOM 1954 O O . SER A 1 258 ? -5.297 -3.344 -10.242 1 97.12 258 SER A O 1
ATOM 1956 N N . HIS A 1 259 ? -4.703 -2.088 -12.031 1 95.5 259 HIS A N 1
ATOM 1957 C CA . HIS A 1 259 ? -5.742 -2.674 -12.875 1 95.5 259 HIS A CA 1
ATOM 1958 C C . HIS A 1 259 ? -5.574 -4.188 -12.977 1 95.5 259 HIS A C 1
ATOM 1960 O O . HIS A 1 259 ? -4.453 -4.688 -13.078 1 95.5 259 HIS A O 1
ATOM 1966 N N . PRO A 1 260 ? -6.676 -4.902 -12.859 1 94.88 260 PRO A N 1
ATOM 1967 C CA . PRO A 1 260 ? -6.566 -6.363 -12.93 1 94.88 260 PRO A CA 1
ATOM 1968 C C . PRO A 1 260 ? -6.223 -6.859 -14.328 1 94.88 260 PRO A C 1
ATOM 1970 O O . PRO A 1 260 ? -7.086 -7.41 -15.023 1 94.88 260 PRO A O 1
ATOM 1973 N N . ASP A 1 261 ? -5.008 -6.715 -14.688 1 95.94 261 ASP A N 1
ATOM 1974 C CA . ASP A 1 261 ? -4.449 -7.125 -15.969 1 95.94 261 ASP A CA 1
ATOM 1975 C C . ASP A 1 261 ? -3.066 -7.75 -15.797 1 95.94 261 ASP A C 1
ATOM 1977 O O . ASP A 1 261 ? -2.232 -7.227 -15.055 1 95.94 261 ASP A O 1
ATOM 1981 N N . MET A 1 262 ? -2.822 -8.789 -16.5 1 96.75 262 MET A N 1
ATOM 1982 C CA . MET A 1 262 ? -1.596 -9.562 -16.297 1 96.75 262 MET A CA 1
ATOM 1983 C C . MET A 1 262 ? -0.397 -8.828 -16.891 1 96.75 262 MET A C 1
ATOM 1985 O O . MET A 1 262 ? 0.75 -9.203 -16.656 1 96.75 262 MET A O 1
ATOM 1989 N N . VAL A 1 263 ? -0.606 -7.75 -17.594 1 97.19 263 VAL A N 1
ATOM 1990 C CA . VAL A 1 263 ? 0.515 -7.012 -18.172 1 97.19 263 VAL A CA 1
ATOM 1991 C C . VAL A 1 263 ? 1.396 -6.465 -17.047 1 97.19 263 VAL A C 1
ATOM 1993 O O . VAL A 1 263 ? 2.602 -6.281 -17.234 1 97.19 263 VAL A O 1
ATOM 1996 N N . TYR A 1 264 ? 0.834 -6.184 -15.867 1 97.75 264 TYR A N 1
ATOM 1997 C CA . TYR A 1 264 ? 1.604 -5.621 -14.766 1 97.75 264 TYR A CA 1
ATOM 1998 C C . TYR A 1 264 ? 2.617 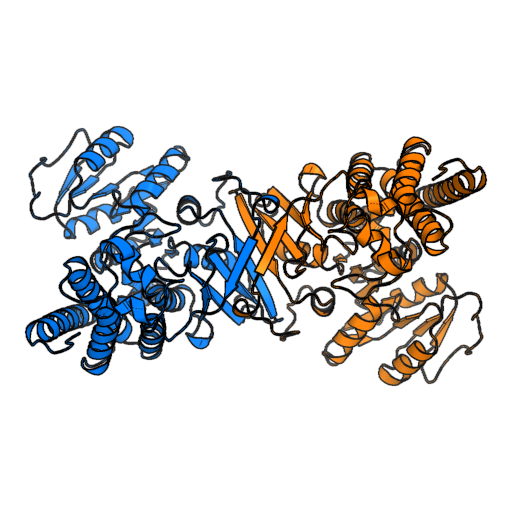-6.629 -14.234 1 97.75 264 TYR A C 1
ATOM 2000 O O . TYR A 1 264 ? 3.826 -6.391 -14.289 1 97.75 264 TYR A O 1
ATOM 2008 N N . PRO A 1 265 ? 2.123 -7.801 -13.766 1 98.38 265 PRO A N 1
ATOM 2009 C CA .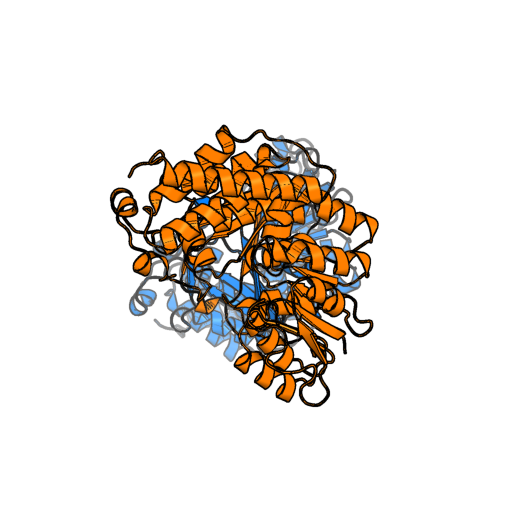 PRO A 1 265 ? 3.113 -8.75 -13.25 1 98.38 265 PRO A CA 1
ATOM 2010 C C . PRO A 1 265 ? 4.07 -9.25 -14.328 1 98.38 265 PRO A C 1
ATOM 2012 O O . PRO A 1 265 ? 5.242 -9.516 -14.039 1 98.38 265 PRO A O 1
ATOM 2015 N N . ILE A 1 266 ? 3.633 -9.406 -15.531 1 98.5 266 ILE A N 1
ATOM 2016 C CA . ILE A 1 266 ? 4.492 -9.891 -16.594 1 98.5 266 ILE A CA 1
ATOM 2017 C C . ILE A 1 266 ? 5.578 -8.852 -16.906 1 98.5 266 ILE A C 1
ATOM 2019 O O . ILE A 1 266 ? 6.762 -9.188 -16.953 1 98.5 266 ILE A O 1
ATOM 2023 N N . ALA A 1 267 ? 5.172 -7.598 -17.094 1 98.62 267 ALA A N 1
ATOM 2024 C CA . ALA A 1 267 ? 6.156 -6.547 -17.344 1 98.62 267 ALA A CA 1
ATOM 2025 C C . ALA A 1 267 ? 7.168 -6.461 -16.203 1 98.62 267 ALA A C 1
ATOM 2027 O O . ALA A 1 267 ? 8.375 -6.406 -16.438 1 98.62 267 ALA A O 1
ATOM 2028 N N . HIS A 1 268 ? 6.668 -6.465 -15.008 1 98.56 268 HIS A N 1
ATOM 2029 C CA . HIS A 1 268 ? 7.574 -6.41 -13.859 1 98.56 268 HIS A CA 1
ATOM 2030 C C . HIS A 1 268 ? 8.57 -7.562 -13.898 1 98.56 268 HIS A C 1
ATOM 2032 O O . HIS A 1 268 ? 9.766 -7.359 -13.688 1 98.56 268 HIS A O 1
ATOM 2038 N N . SER A 1 269 ? 8.086 -8.797 -14.164 1 98.69 269 SER A N 1
ATOM 2039 C CA . SER A 1 269 ? 8.945 -9.977 -14.141 1 98.69 269 SER A CA 1
ATOM 2040 C C . SER A 1 269 ? 9.992 -9.914 -15.242 1 98.69 269 SER A C 1
ATOM 2042 O O . SER A 1 269 ? 11.109 -10.398 -15.07 1 98.69 269 SER A O 1
ATOM 2044 N N . LEU A 1 270 ? 9.656 -9.305 -16.328 1 98.62 270 LEU A N 1
ATOM 2045 C CA . LEU A 1 270 ? 10.594 -9.18 -17.453 1 98.62 270 LEU A CA 1
ATOM 2046 C C . LEU A 1 270 ? 11.625 -8.086 -17.172 1 98.62 270 LEU A C 1
ATOM 2048 O O . LEU A 1 270 ? 12.82 -8.289 -17.391 1 98.62 270 LEU A O 1
ATOM 2052 N N . PHE A 1 271 ? 11.25 -6.988 -16.594 1 98.25 271 PHE A N 1
ATOM 2053 C CA . PHE A 1 271 ? 12.117 -5.828 -16.406 1 98.25 271 PHE A CA 1
ATOM 2054 C C . PHE A 1 271 ? 12.938 -5.973 -15.133 1 98.25 271 PHE A C 1
ATOM 2056 O O . PHE A 1 271 ? 13.984 -5.332 -14.984 1 98.25 271 PHE A O 1
ATOM 2063 N N . TYR A 1 272 ? 12.477 -6.781 -14.195 1 97.94 272 TYR A N 1
ATOM 2064 C CA . TYR A 1 272 ? 13.18 -6.922 -12.93 1 97.94 272 TYR A CA 1
ATOM 2065 C C . TYR A 1 272 ? 14.656 -7.211 -13.148 1 97.94 272 TYR A C 1
ATOM 2067 O O . TYR A 1 272 ? 15.016 -8.07 -13.961 1 97.94 272 TYR A O 1
ATOM 2075 N N . PRO A 1 273 ? 15.523 -6.5 -12.477 1 96.75 273 PRO A N 1
ATOM 2076 C CA . PRO A 1 273 ? 15.312 -5.668 -11.289 1 96.75 273 PRO A CA 1
ATOM 2077 C C . PRO A 1 273 ? 15.07 -4.199 -11.633 1 96.75 273 PRO A C 1
ATOM 2079 O O . PRO A 1 273 ? 14.938 -3.367 -10.734 1 96.75 273 PRO A O 1
ATOM 2082 N N . ASN A 1 274 ? 14.984 -3.842 -12.875 1 96 274 ASN A N 1
ATOM 2083 C CA . ASN A 1 274 ? 14.695 -2.469 -13.266 1 96 274 ASN A CA 1
ATOM 2084 C C . ASN A 1 274 ? 13.188 -2.199 -13.273 1 96 274 ASN A C 1
ATOM 2086 O O . ASN A 1 274 ? 12.391 -3.107 -13.516 1 96 274 ASN A O 1
ATOM 2090 N N . PRO A 1 275 ? 12.812 -0.996 -13.008 1 95.81 275 PRO A N 1
ATOM 2091 C CA . PRO A 1 275 ? 11.391 -0.666 -13.078 1 95.81 275 PRO A CA 1
ATOM 2092 C C . PRO A 1 275 ? 10.852 -0.684 -14.5 1 95.81 275 PRO A C 1
ATOM 2094 O O . PRO A 1 275 ? 11.609 -0.491 -15.453 1 95.81 275 PRO A O 1
ATOM 2097 N N . THR A 1 276 ? 9.547 -1.02 -14.609 1 96.31 276 THR A N 1
ATOM 2098 C CA . THR A 1 276 ? 8.875 -0.823 -15.891 1 96.31 276 THR A CA 1
ATOM 2099 C C . THR A 1 276 ? 8.836 0.657 -16.266 1 96.31 276 THR A C 1
ATOM 2101 O O . THR A 1 276 ? 8.336 1.482 -15.492 1 96.31 276 THR A O 1
ATOM 2104 N N . PRO A 1 277 ? 9.305 1.059 -17.375 1 92.75 277 PRO A N 1
ATOM 2105 C CA . PRO A 1 277 ? 9.664 2.455 -17.641 1 92.75 277 PRO A CA 1
ATOM 2106 C C . PRO A 1 277 ? 8.469 3.293 -18.094 1 92.75 277 PRO A C 1
ATOM 2108 O O . PRO A 1 277 ? 8.602 4.504 -18.281 1 92.75 277 PRO A O 1
ATOM 2111 N N . GLN A 1 278 ? 7.316 2.668 -18.297 1 93.12 278 GLN A N 1
ATOM 2112 C CA . GLN A 1 278 ? 6.203 3.465 -18.797 1 93.12 278 GLN A CA 1
ATOM 2113 C C . GLN A 1 278 ? 4.875 2.969 -18.234 1 93.12 278 GLN A C 1
ATOM 2115 O O . GLN A 1 278 ? 4.766 1.817 -17.812 1 93.12 278 GLN A O 1
ATOM 2120 N N . MET A 1 279 ? 3.914 3.854 -18.328 1 93.75 279 MET A N 1
ATOM 2121 C CA . MET A 1 279 ? 2.549 3.561 -17.891 1 93.75 279 MET A CA 1
ATOM 2122 C C . MET A 1 279 ? 1.959 2.414 -18.719 1 93.75 279 MET A C 1
ATOM 2124 O O . MET A 1 279 ? 2.014 2.43 -19.938 1 93.75 279 MET A O 1
ATOM 2128 N N . LEU A 1 280 ? 1.469 1.425 -18.047 1 96.06 280 LEU A N 1
ATOM 2129 C CA . LEU A 1 280 ? 0.838 0.294 -18.719 1 96.06 280 LEU A CA 1
ATOM 2130 C C . LEU A 1 280 ? -0.651 0.547 -18.938 1 96.06 280 LEU A C 1
ATOM 2132 O O . LEU A 1 280 ? -1.145 0.472 -20.062 1 96.06 280 LEU A O 1
ATOM 2136 N N . ILE A 1 281 ? -1.344 0.763 -17.875 1 92.69 281 ILE A N 1
ATOM 2137 C CA . ILE A 1 281 ? -2.756 1.133 -17.859 1 92.69 281 ILE A CA 1
ATOM 2138 C C . ILE A 1 281 ? -2.998 2.211 -16.812 1 92.69 281 ILE A C 1
ATOM 2140 O O . ILE A 1 281 ? -2.578 2.068 -15.656 1 92.69 281 ILE A O 1
ATOM 2144 N N . GLU A 1 282 ? -3.553 3.332 -17.188 1 84.75 282 GLU A N 1
ATOM 2145 C CA . GLU A 1 282 ? -3.842 4.387 -16.219 1 84.75 282 GLU A CA 1
ATOM 2146 C C . GLU A 1 282 ? -5.09 4.059 -15.414 1 84.75 282 GLU A C 1
ATOM 2148 O O . GLU A 1 282 ? -6.137 3.727 -15.977 1 84.75 282 GLU A O 1
ATOM 2153 N N . ARG A 1 283 ? -4.945 4.133 -14.117 1 84.19 283 ARG A N 1
ATOM 2154 C CA . ARG A 1 283 ? -6.078 4.016 -13.203 1 84.19 283 ARG A CA 1
ATOM 2155 C C . ARG A 1 283 ? -5.828 4.801 -11.922 1 84.19 283 ARG A C 1
ATOM 2157 O O . ARG A 1 283 ? -5.23 4.277 -10.977 1 84.19 283 ARG A O 1
ATOM 2164 N N . LYS A 1 284 ? -6.445 5.895 -11.883 1 91.06 284 LYS A N 1
ATOM 2165 C CA . LYS A 1 284 ? -6.227 6.789 -10.75 1 91.06 284 LYS A CA 1
ATOM 2166 C C . LYS A 1 284 ? -7.047 6.355 -9.539 1 91.06 284 LYS A C 1
ATOM 2168 O O . LYS A 1 284 ? -8.148 5.812 -9.688 1 91.06 284 LYS A O 1
ATOM 2173 N N . PRO A 1 285 ? -6.508 6.625 -8.352 1 95.44 285 PRO A N 1
ATOM 2174 C CA . PRO A 1 285 ? -7.242 6.293 -7.133 1 95.44 285 PRO A CA 1
ATOM 2175 C C . PRO A 1 285 ? -8.648 6.895 -7.102 1 95.44 285 PRO A C 1
ATOM 2177 O O . PRO A 1 285 ? -9.57 6.285 -6.559 1 95.44 285 PRO A O 1
ATOM 2180 N N . SER A 1 286 ? -8.891 8.016 -7.715 1 94.38 286 SER A N 1
ATOM 2181 C CA . SER A 1 286 ? -10.172 8.711 -7.703 1 94.38 286 SER A CA 1
ATOM 2182 C C . SER A 1 286 ? -11.227 7.945 -8.492 1 94.38 286 SER A C 1
ATOM 2184 O O . SER A 1 286 ? -12.422 8.242 -8.391 1 94.38 286 SER A O 1
ATOM 2186 N N . THR A 1 287 ? -10.828 6.941 -9.234 1 94.62 287 THR A N 1
ATOM 2187 C CA . THR A 1 287 ? -11.758 6.191 -10.07 1 94.62 287 THR A CA 1
ATOM 2188 C C . THR A 1 287 ? -12.047 4.82 -9.469 1 94.62 287 THR A C 1
ATOM 2190 O O . THR A 1 287 ? -12.789 4.023 -10.039 1 94.62 287 THR A O 1
ATOM 2193 N N . TRP A 1 288 ? -11.453 4.461 -8.352 1 95.94 288 TRP A N 1
ATOM 2194 C CA . TRP A 1 288 ? -11.523 3.125 -7.77 1 95.94 288 TRP A CA 1
ATOM 2195 C C . TRP A 1 288 ? -12.922 2.838 -7.238 1 95.94 288 TRP A C 1
ATOM 2197 O O . TRP A 1 288 ? -13.352 1.682 -7.191 1 95.94 288 TRP A O 1
ATOM 2207 N N . ASN A 1 289 ? -13.68 3.893 -6.844 1 95.31 289 ASN A N 1
ATOM 2208 C CA . ASN A 1 289 ? -15.031 3.822 -6.305 1 95.31 289 ASN A CA 1
ATOM 2209 C C . ASN A 1 289 ? -15.078 3.025 -5.004 1 95.31 289 ASN A C 1
ATOM 2211 O O . ASN A 1 289 ? -14.93 3.592 -3.918 1 95.31 289 ASN A O 1
ATOM 2215 N N . THR A 1 290 ? -15.234 1.643 -5.102 1 96.94 290 THR A N 1
ATOM 2216 C CA . THR A 1 290 ? -15.406 0.872 -3.875 1 96.94 290 THR A CA 1
ATOM 2217 C C . THR A 1 290 ? -14.484 -0.343 -3.865 1 96.94 290 THR A C 1
ATOM 2219 O O . THR A 1 290 ? -14.352 -1.04 -4.875 1 96.94 290 THR A O 1
ATOM 2222 N N . PHE A 1 291 ? -13.75 -0.557 -2.744 1 97.19 291 PHE A N 1
ATOM 2223 C CA . PHE A 1 291 ? -13.055 -1.795 -2.412 1 97.19 291 PHE A CA 1
ATOM 2224 C C . PHE A 1 291 ? -13.781 -2.535 -1.292 1 97.19 291 PHE A C 1
ATOM 2226 O O . PHE A 1 291 ? -14.219 -1.923 -0.317 1 97.19 291 PHE A O 1
ATOM 2233 N N . GLU A 1 292 ? -13.914 -3.805 -1.41 1 97.5 292 GLU A N 1
ATOM 2234 C CA . GLU A 1 292 ? -14.438 -4.645 -0.339 1 97.5 292 GLU A CA 1
ATOM 2235 C C . GLU A 1 292 ? -13.43 -5.715 0.072 1 97.5 292 GLU A C 1
ATOM 2237 O O . GLU A 1 292 ? -12.719 -6.262 -0.773 1 97.5 292 GLU A O 1
ATOM 2242 N N . PHE A 1 293 ? -13.367 -5.934 1.357 1 97.69 293 PHE A N 1
ATOM 2243 C CA . PHE A 1 293 ? -12.508 -6.961 1.941 1 97.69 293 PHE A CA 1
ATOM 2244 C C . PHE A 1 293 ? -13.273 -7.785 2.969 1 97.69 293 PHE A C 1
ATOM 2246 O O . PHE A 1 293 ? -13.836 -7.234 3.922 1 97.69 293 PHE A O 1
ATOM 2253 N N . PHE A 1 294 ? -13.312 -9.062 2.857 1 95.81 294 PHE A N 1
ATOM 2254 C CA . PHE A 1 294 ? -13.961 -9.914 3.848 1 95.81 294 PHE A CA 1
ATOM 2255 C C . PHE A 1 294 ? -13.289 -11.289 3.902 1 95.81 294 PHE A C 1
ATOM 2257 O O . PHE A 1 294 ? -12.625 -11.695 2.949 1 95.81 294 PHE A O 1
ATOM 2264 N N . PRO A 1 295 ? -13.352 -11.961 5.012 1 96.94 295 PRO A N 1
ATOM 2265 C CA . PRO A 1 295 ? -12.703 -13.273 5.141 1 96.94 295 PRO A CA 1
ATOM 2266 C C . PRO A 1 295 ? -13.391 -14.352 4.309 1 96.94 295 PRO A C 1
ATOM 2268 O O . PRO A 1 295 ? -14.609 -14.305 4.105 1 96.94 295 PRO A O 1
ATOM 2271 N N . PRO A 1 296 ? -12.648 -15.32 3.801 1 96.94 296 PRO A N 1
ATOM 2272 C CA . PRO A 1 296 ? -13.289 -16.453 3.143 1 96.94 296 PRO A CA 1
ATOM 2273 C C . PRO A 1 296 ? -14.156 -17.281 4.094 1 96.94 296 PRO A C 1
ATOM 2275 O O . PRO A 1 296 ? -13.805 -17.453 5.262 1 96.94 296 PRO A O 1
ATOM 2278 N N . ASP A 1 297 ? -15.289 -17.688 3.584 1 95.44 297 ASP A N 1
ATOM 2279 C CA . ASP A 1 297 ? -16.156 -18.609 4.309 1 95.44 297 ASP A CA 1
ATOM 2280 C C . ASP A 1 297 ? -15.664 -20.047 4.188 1 95.44 297 ASP A C 1
ATOM 2282 O O . ASP A 1 297 ? -15.789 -20.672 3.129 1 95.44 297 ASP A O 1
ATOM 2286 N N . THR A 1 298 ? -15.25 -20.656 5.203 1 91.38 298 THR A N 1
ATOM 2287 C CA . THR A 1 298 ? -14.609 -21.953 5.164 1 91.38 298 THR A CA 1
ATOM 2288 C C . THR A 1 298 ? -15.617 -23.047 4.797 1 91.38 298 THR A C 1
ATOM 2290 O O . THR A 1 298 ? -15.242 -24.109 4.301 1 91.38 298 THR A O 1
ATOM 2293 N N . LYS A 1 299 ? -16.891 -22.844 5.066 1 94.56 299 LYS A N 1
ATOM 2294 C CA . LYS A 1 299 ? -17.906 -23.812 4.648 1 94.56 299 LYS A CA 1
ATOM 2295 C C . LYS A 1 299 ? -18.125 -23.766 3.139 1 94.56 299 LYS A C 1
ATOM 2297 O O . LYS A 1 299 ? -18.375 -24.797 2.514 1 94.56 299 LYS A O 1
ATOM 2302 N N . ARG A 1 300 ? -17.969 -22.609 2.633 1 95.38 300 ARG A N 1
ATOM 2303 C CA . ARG A 1 300 ? -18.109 -22.406 1.194 1 95.38 300 ARG A CA 1
ATOM 2304 C C . ARG A 1 300 ? -16.859 -22.875 0.451 1 95.38 300 ARG A C 1
ATOM 2306 O O . ARG A 1 300 ? -16.953 -23.359 -0.683 1 95.38 300 ARG A O 1
ATOM 2313 N N . TYR A 1 301 ? -15.742 -22.75 1.133 1 97.31 301 TYR A N 1
ATOM 2314 C CA . TYR A 1 301 ? -14.469 -22.984 0.466 1 97.31 301 TYR A CA 1
ATOM 2315 C C . TYR A 1 301 ? -13.633 -24 1.228 1 97.31 301 TYR A C 1
ATOM 2317 O O . TYR A 1 301 ? -12.5 -23.719 1.621 1 97.31 301 TYR A O 1
ATOM 2325 N N . PRO A 1 302 ? -14.125 -25.219 1.361 1 97.5 302 PRO A N 1
ATOM 2326 C CA . PRO A 1 302 ? -13.375 -26.219 2.115 1 97.5 302 PRO A CA 1
ATOM 2327 C C . PRO A 1 302 ? -12.008 -26.516 1.499 1 97.5 302 PRO A C 1
ATOM 2329 O O . PRO A 1 302 ? -11.078 -26.922 2.207 1 97.5 302 PRO A O 1
ATOM 2332 N N . GLY A 1 303 ? -11.859 -26.375 0.211 1 97.69 303 GLY A N 1
ATOM 2333 C CA . GLY A 1 303 ? -10.602 -26.609 -0.473 1 97.69 303 GLY A CA 1
ATOM 2334 C C . GLY A 1 303 ? -9.469 -25.734 0.036 1 97.69 303 GLY A C 1
ATOM 2335 O O . GLY A 1 303 ? -8.305 -26.156 0.029 1 97.69 303 GLY A O 1
ATOM 2336 N N . LEU A 1 304 ? -9.797 -24.484 0.441 1 98.31 304 LEU A N 1
ATOM 2337 C CA . LEU A 1 304 ? -8.797 -23.578 0.998 1 98.31 304 LEU A CA 1
ATOM 2338 C C . LEU A 1 304 ? -8.203 -24.156 2.279 1 98.31 304 LEU A C 1
ATOM 2340 O O . LEU A 1 304 ? -6.984 -24.125 2.475 1 98.31 304 LEU A O 1
ATOM 2344 N N . LEU A 1 305 ? -9.023 -24.734 3.125 1 98 305 LEU A N 1
ATOM 2345 C CA . LEU A 1 305 ? -8.57 -25.344 4.375 1 98 305 LEU A CA 1
ATOM 2346 C C . LEU A 1 305 ? -7.672 -26.531 4.102 1 98 305 LEU A C 1
ATOM 2348 O O . LEU A 1 305 ? -6.664 -26.734 4.781 1 98 305 LEU A O 1
ATOM 2352 N N . LEU A 1 306 ? -8.102 -27.297 3.111 1 98.69 306 LEU A N 1
ATOM 2353 C CA . LEU A 1 306 ? -7.316 -28.469 2.74 1 98.69 306 LEU A CA 1
ATOM 2354 C C . LEU A 1 306 ? -5.93 -28.062 2.25 1 98.69 306 LEU A C 1
ATOM 2356 O O . LEU A 1 306 ? -4.949 -28.766 2.504 1 98.69 306 LEU A O 1
ATOM 2360 N N . ALA A 1 307 ? -5.84 -26.969 1.556 1 98.69 307 ALA A N 1
ATOM 2361 C CA . ALA A 1 307 ? -4.551 -26.484 1.066 1 98.69 307 ALA A CA 1
ATOM 2362 C C . ALA A 1 307 ? -3.629 -26.109 2.225 1 98.69 307 ALA A C 1
ATOM 2364 O O . ALA A 1 307 ? -2.445 -26.453 2.217 1 98.69 307 ALA A O 1
ATOM 2365 N N . TYR A 1 308 ? -4.184 -25.406 3.238 1 98.69 308 TYR A N 1
ATOM 2366 C CA . TYR A 1 308 ? -3.4 -25.078 4.422 1 98.69 308 TYR A CA 1
ATOM 2367 C C . TYR A 1 308 ? -2.895 -26.344 5.105 1 98.69 308 TYR A C 1
ATOM 2369 O O . TYR A 1 308 ? -1.735 -26.406 5.52 1 98.69 308 TYR A O 1
ATOM 2377 N N . GLN A 1 309 ? -3.779 -27.297 5.215 1 98.44 309 GLN A N 1
ATOM 2378 C CA . GLN A 1 309 ? -3.418 -28.562 5.852 1 98.44 309 GLN A CA 1
ATOM 2379 C C . GLN A 1 309 ? -2.289 -29.266 5.094 1 98.44 309 GLN A C 1
ATOM 2381 O O . GLN A 1 309 ? -1.317 -29.719 5.699 1 98.44 309 GLN A O 1
ATOM 2386 N N . ALA A 1 310 ? -2.428 -29.312 3.793 1 98.81 310 ALA A N 1
ATOM 2387 C CA . ALA A 1 310 ? -1.406 -29.938 2.959 1 98.81 310 ALA A CA 1
ATOM 2388 C C . ALA A 1 310 ? -0.076 -29.203 3.072 1 98.81 310 ALA A C 1
ATOM 2390 O O . ALA A 1 310 ? 0.981 -29.828 3.184 1 98.81 310 ALA A O 1
ATOM 2391 N N . GLY A 1 311 ? -0.155 -27.891 3.023 1 98.75 311 GLY A N 1
ATOM 2392 C CA . GLY A 1 311 ? 1.047 -27.078 3.166 1 98.75 311 GLY A CA 1
ATOM 2393 C C . GLY A 1 311 ? 1.767 -27.312 4.48 1 98.75 311 GLY A C 1
ATOM 2394 O O . GLY A 1 311 ? 2.98 -27.516 4.5 1 98.75 311 GLY A O 1
ATOM 2395 N N . LYS A 1 312 ? 1.005 -27.312 5.594 1 98.62 312 LYS A N 1
ATOM 2396 C CA . LYS A 1 312 ? 1.571 -27.484 6.93 1 98.62 312 LYS A CA 1
ATOM 2397 C C . LYS A 1 312 ? 2.164 -28.891 7.094 1 98.62 312 LYS A C 1
ATOM 2399 O O . LYS A 1 312 ? 3.178 -29.062 7.773 1 98.62 312 LYS A O 1
ATOM 2404 N N . ALA A 1 313 ? 1.528 -29.875 6.461 1 98.38 313 ALA A N 1
ATOM 2405 C CA . ALA A 1 313 ? 2.021 -31.234 6.531 1 98.38 313 ALA A CA 1
ATOM 2406 C C . ALA A 1 313 ? 3.365 -31.375 5.824 1 98.38 313 ALA A C 1
ATOM 2408 O O . ALA A 1 313 ? 4.211 -32.188 6.227 1 98.38 313 ALA A O 1
ATOM 2409 N N . GLY A 1 314 ? 3.541 -30.672 4.73 1 97.94 314 GLY A N 1
ATOM 2410 C CA . GLY A 1 314 ? 4.777 -30.734 3.971 1 97.94 314 GLY A CA 1
ATOM 2411 C C . GLY A 1 314 ? 4.926 -32 3.176 1 97.94 314 GLY A C 1
ATOM 2412 O O . GLY A 1 314 ? 3.93 -32.625 2.805 1 97.94 314 GLY A O 1
ATOM 2413 N N . GLY A 1 315 ? 6.184 -32.281 2.775 1 97.06 315 GLY A N 1
ATOM 2414 C CA . GLY A 1 315 ? 6.445 -33.5 2.008 1 97.06 315 GLY A CA 1
ATOM 2415 C C . GLY A 1 315 ? 5.727 -33.5 0.672 1 97.06 315 GLY A C 1
ATOM 2416 O O . GLY A 1 315 ? 5.77 -32.531 -0.079 1 97.06 315 GLY A O 1
ATOM 2417 N N . ALA A 1 316 ? 5.086 -34.656 0.415 1 97.69 316 ALA A N 1
ATOM 2418 C CA . ALA A 1 316 ? 4.398 -34.844 -0.862 1 97.69 316 ALA A CA 1
ATOM 2419 C C . ALA A 1 316 ? 2.949 -34.375 -0.776 1 97.69 316 ALA A C 1
ATOM 2421 O O . ALA A 1 316 ? 2.244 -34.344 -1.786 1 97.69 316 ALA A O 1
ATOM 2422 N N . ALA A 1 317 ? 2.508 -33.938 0.43 1 98.62 317 ALA A N 1
ATOM 2423 C CA . ALA A 1 317 ? 1.103 -33.594 0.646 1 98.62 317 ALA A CA 1
ATOM 2424 C C . ALA A 1 317 ? 0.652 -32.5 -0.301 1 98.62 317 ALA A C 1
ATOM 2426 O O . ALA A 1 317 ? -0.42 -32.594 -0.903 1 98.62 317 ALA A O 1
ATOM 2427 N N . PRO A 1 318 ? 1.487 -31.406 -0.452 1 98.5 318 PRO A N 1
ATOM 2428 C CA . PRO A 1 318 ? 1.08 -30.391 -1.425 1 98.5 318 PRO A CA 1
ATOM 2429 C C . PRO A 1 318 ? 0.92 -30.953 -2.834 1 98.5 318 PRO A C 1
ATOM 2431 O O . PRO A 1 318 ? -0.005 -30.578 -3.555 1 98.5 318 PRO A O 1
ATOM 2434 N N . GLY A 1 319 ? 1.791 -31.875 -3.223 1 97.75 319 GLY A N 1
ATOM 2435 C CA . GLY A 1 319 ? 1.67 -32.531 -4.516 1 97.75 319 GLY A CA 1
ATOM 2436 C C . GLY A 1 319 ? 0.433 -33.406 -4.633 1 97.75 319 GLY A C 1
ATOM 2437 O O . GLY A 1 319 ? -0.212 -33.438 -5.684 1 97.75 319 GLY A O 1
ATOM 2438 N N . ILE A 1 320 ? 0.133 -34.125 -3.549 1 98.31 320 ILE A N 1
ATOM 2439 C CA . ILE A 1 320 ? -1.077 -34.938 -3.494 1 98.31 320 ILE A CA 1
ATOM 2440 C C . ILE A 1 320 ? -2.305 -34.062 -3.658 1 98.31 320 ILE A C 1
ATOM 2442 O O . ILE A 1 320 ? -3.203 -34.375 -4.445 1 98.31 320 ILE A O 1
ATOM 2446 N N . PHE A 1 321 ? -2.301 -32.938 -2.939 1 98.38 321 PHE A N 1
ATOM 2447 C CA . PHE A 1 321 ? -3.367 -31.938 -3.033 1 98.38 321 PHE A CA 1
ATOM 2448 C C . PHE A 1 321 ? -3.557 -31.484 -4.473 1 98.38 321 PHE A C 1
ATOM 2450 O O . PHE A 1 321 ? -4.676 -31.484 -4.992 1 98.38 321 PHE A O 1
ATOM 2457 N N . ASN A 1 322 ? -2.471 -31.109 -5.133 1 97.5 322 ASN A N 1
ATOM 2458 C CA . ASN A 1 322 ? -2.516 -30.578 -6.496 1 97.5 322 ASN A CA 1
ATOM 2459 C C . ASN A 1 322 ? -3.002 -31.641 -7.48 1 97.5 322 ASN A C 1
ATOM 2461 O O . ASN A 1 322 ? -3.885 -31.375 -8.297 1 97.5 322 ASN A O 1
ATOM 2465 N N . ALA A 1 323 ? -2.441 -32.844 -7.441 1 97.12 323 ALA A N 1
ATOM 2466 C CA . ALA A 1 323 ? -2.793 -33.906 -8.367 1 97.12 323 ALA A CA 1
ATOM 2467 C C . ALA A 1 323 ? -4.254 -34.312 -8.211 1 97.12 323 ALA A C 1
ATOM 2469 O O . ALA A 1 323 ? -4.961 -34.5 -9.203 1 97.12 323 ALA A O 1
ATOM 2470 N N . ALA A 1 324 ? -4.664 -34.469 -6.945 1 98.06 324 ALA A N 1
ATOM 2471 C CA . ALA A 1 324 ? -6.059 -34.812 -6.676 1 98.06 324 ALA A CA 1
ATOM 2472 C C . ALA A 1 324 ? -7 -33.75 -7.246 1 98.06 324 ALA A C 1
ATOM 2474 O O . ALA A 1 324 ? -8.016 -34.094 -7.855 1 98.06 324 ALA A O 1
ATOM 2475 N N . ASN A 1 325 ? -6.645 -32.5 -7.035 1 97.5 325 ASN A N 1
ATOM 2476 C CA . ASN A 1 325 ? -7.441 -31.406 -7.547 1 97.5 325 ASN A CA 1
ATOM 2477 C C . ASN A 1 325 ? -7.551 -31.438 -9.07 1 97.5 325 ASN A C 1
ATOM 2479 O O . ASN A 1 325 ? -8.641 -31.312 -9.617 1 97.5 325 ASN A O 1
ATOM 2483 N N . GLU A 1 326 ? -6.406 -31.609 -9.734 1 96.25 326 GLU A N 1
ATOM 2484 C CA . GLU A 1 326 ? -6.41 -31.625 -11.195 1 96.25 326 GLU A CA 1
ATOM 2485 C C . GLU A 1 326 ? -7.297 -32.75 -11.734 1 96.25 326 GLU A C 1
ATOM 2487 O O . GLU A 1 326 ? -8.102 -32.531 -12.641 1 96.25 326 GLU A O 1
ATOM 2492 N N . GLU A 1 327 ? -7.223 -33.906 -11.148 1 96.69 327 GLU A N 1
ATOM 2493 C CA . GLU A 1 327 ? -8.031 -35.031 -11.578 1 96.69 327 GLU A CA 1
ATOM 2494 C C . GLU A 1 327 ? -9.516 -34.812 -11.281 1 96.69 327 GLU A C 1
ATOM 2496 O O . GLU A 1 327 ? -10.375 -35.094 -12.117 1 96.69 327 GLU A O 1
ATOM 2501 N N . ALA A 1 328 ? -9.766 -34.344 -10.109 1 97.75 328 ALA A N 1
ATOM 2502 C CA . ALA A 1 328 ? -11.156 -34.094 -9.711 1 97.75 328 ALA A CA 1
ATOM 2503 C C . ALA A 1 328 ? -11.805 -33.031 -10.578 1 97.75 328 ALA A C 1
ATOM 2505 O O . ALA A 1 328 ? -12.953 -33.156 -11 1 97.75 328 ALA A O 1
ATOM 2506 N N . VAL A 1 329 ? -11.117 -31.922 -10.852 1 97.12 329 VAL A N 1
ATOM 2507 C CA . VAL A 1 329 ? -11.641 -30.844 -11.695 1 97.12 329 VAL A CA 1
ATOM 2508 C C . VAL A 1 329 ? -11.898 -31.375 -13.102 1 97.12 329 VAL A C 1
ATOM 2510 O O . VAL A 1 329 ? -12.891 -31.016 -13.734 1 97.12 329 VAL A O 1
ATOM 2513 N N . ALA A 1 330 ? -10.961 -32.219 -13.617 1 95.94 330 ALA A N 1
ATOM 2514 C CA . ALA A 1 330 ? -11.172 -32.812 -14.93 1 95.94 330 ALA A CA 1
ATOM 2515 C C . ALA A 1 330 ? -12.477 -33.594 -14.969 1 95.94 330 ALA A C 1
ATOM 2517 O O . ALA A 1 330 ? -13.234 -33.5 -15.938 1 95.94 330 ALA A O 1
ATOM 2518 N N . LEU A 1 331 ? -12.758 -34.375 -13.922 1 97.25 331 LEU A N 1
ATOM 2519 C CA . LEU A 1 331 ? -13.992 -35.125 -13.828 1 97.25 331 LEU A CA 1
ATOM 2520 C C . LEU A 1 331 ? -15.211 -34.219 -13.797 1 97.25 331 LEU A C 1
ATOM 2522 O O . LEU A 1 331 ? -16.219 -34.5 -14.43 1 97.25 331 LEU A O 1
ATOM 2526 N N . PHE A 1 332 ? -15.125 -33.125 -13.055 1 97.56 332 PHE A N 1
ATOM 2527 C CA . PHE A 1 332 ? -16.203 -32.156 -13 1 97.56 332 PHE A CA 1
ATOM 2528 C C . PHE A 1 332 ? -16.453 -31.516 -14.375 1 97.56 332 PHE A C 1
ATOM 2530 O O . PHE A 1 332 ? -17.594 -31.391 -14.812 1 97.56 332 PHE A O 1
ATOM 2537 N N . LEU A 1 333 ? -15.336 -31.125 -15.055 1 96.94 333 LEU A N 1
ATOM 2538 C CA . LEU A 1 333 ? -15.438 -30.484 -16.375 1 96.94 333 LEU A CA 1
ATOM 2539 C C . LEU A 1 333 ? -16.078 -31.438 -17.375 1 96.94 333 LEU A C 1
ATOM 2541 O O . LEU A 1 333 ? -16.688 -31 -18.344 1 96.94 333 LEU A O 1
ATOM 2545 N N . GLU A 1 334 ? -15.977 -32.719 -17.125 1 96.5 334 GLU A N 1
ATOM 2546 C CA . GLU A 1 334 ? -16.609 -33.75 -17.953 1 96.5 334 GLU A CA 1
ATOM 2547 C C . GLU A 1 334 ? -18.016 -34.062 -17.453 1 96.5 334 GLU A C 1
ATOM 2549 O O . GLU A 1 334 ? -18.672 -34.969 -17.953 1 96.5 334 GLU A O 1
ATOM 2554 N N . GLU A 1 335 ? -18.453 -33.375 -16.438 1 96.69 335 GLU A N 1
ATOM 2555 C CA . GLU A 1 335 ? -19.781 -33.5 -15.852 1 96.69 335 GLU A CA 1
ATOM 2556 C C . GLU A 1 335 ? -19.969 -34.875 -15.234 1 96.69 335 GLU A C 1
ATOM 2558 O O . GLU A 1 335 ? -21.078 -35.438 -15.273 1 96.69 335 GLU A O 1
ATOM 2563 N N . LYS A 1 336 ? -18.922 -35.438 -14.766 1 96.44 336 LYS A N 1
ATOM 2564 C CA . LYS A 1 336 ? -18.969 -36.75 -14.18 1 96.44 336 LYS A CA 1
ATOM 2565 C C . LYS A 1 336 ? -19.172 -36.688 -12.664 1 96.44 336 LYS A C 1
ATOM 2567 O O . LYS A 1 336 ? -19.609 -37.656 -12.047 1 96.44 336 LYS A O 1
ATOM 2572 N N . ILE A 1 337 ? -18.812 -35.594 -12.102 1 96.56 337 ILE A N 1
ATOM 2573 C CA . ILE A 1 337 ? -19.016 -35.406 -10.672 1 96.56 337 ILE A CA 1
ATOM 2574 C C . ILE A 1 337 ? -19.578 -34.031 -10.414 1 96.56 337 ILE A C 1
ATOM 2576 O O . ILE A 1 337 ? -19.578 -33.156 -11.305 1 96.56 337 ILE A O 1
ATOM 2580 N N . SER A 1 338 ? -20.125 -33.812 -9.211 1 96.5 338 SER A N 1
ATOM 2581 C CA . SER A 1 338 ? -20.594 -32.5 -8.805 1 96.5 338 SER A CA 1
ATOM 2582 C C . SER A 1 338 ? -19.453 -31.625 -8.336 1 96.5 338 SER A C 1
ATOM 2584 O O . SER A 1 338 ? -18.359 -32.125 -8.023 1 96.5 338 SER A O 1
ATOM 2586 N N . PHE A 1 339 ? -19.734 -30.328 -8.297 1 96.81 339 PHE A N 1
ATOM 2587 C CA . PHE A 1 339 ? -18.734 -29.344 -7.891 1 96.81 339 PHE A CA 1
ATOM 2588 C C . PHE A 1 339 ? -18.25 -29.625 -6.469 1 96.81 339 PHE A C 1
ATOM 2590 O O . PHE A 1 339 ? -17.062 -29.531 -6.184 1 96.81 339 PHE A O 1
ATOM 2597 N N . THR A 1 340 ? -19.125 -30.062 -5.562 1 97 340 THR A N 1
ATOM 2598 C CA . THR A 1 340 ? -18.812 -30.234 -4.152 1 97 340 THR A CA 1
ATOM 2599 C C . THR A 1 340 ? -18.062 -31.547 -3.926 1 97 340 THR A C 1
ATOM 2601 O O . THR A 1 340 ? -17.5 -31.766 -2.852 1 97 340 THR A O 1
ATOM 2604 N N . THR A 1 341 ? -18 -32.375 -4.945 1 97.12 341 THR A N 1
ATOM 2605 C CA . THR A 1 341 ? -17.266 -33.625 -4.852 1 97.12 341 THR A CA 1
ATOM 2606 C C . THR A 1 341 ? -15.766 -33.375 -4.988 1 97.12 341 THR A C 1
ATOM 2608 O O . THR A 1 341 ? -14.961 -34.188 -4.516 1 97.12 341 THR A O 1
ATOM 2611 N N . ILE A 1 342 ? -15.391 -32.281 -5.547 1 97.69 342 ILE A N 1
ATOM 2612 C CA . ILE A 1 342 ? -13.984 -32 -5.809 1 97.69 342 ILE A CA 1
ATOM 2613 C C . ILE A 1 342 ? -13.211 -31.953 -4.492 1 97.69 342 ILE A C 1
ATOM 2615 O O . ILE A 1 342 ? -12.289 -32.75 -4.277 1 97.69 342 ILE A O 1
ATOM 2619 N N . PRO A 1 343 ? -13.641 -31.078 -3.506 1 98.12 343 PRO A N 1
ATOM 2620 C CA . PRO A 1 343 ? -12.883 -31.047 -2.252 1 98.12 343 PRO A CA 1
ATOM 2621 C C . PRO A 1 343 ? -12.977 -32.375 -1.483 1 98.12 343 PRO A C 1
ATOM 2623 O O . PRO A 1 343 ? -12.039 -32.75 -0.778 1 98.12 343 PRO A O 1
ATOM 2626 N N . ARG A 1 344 ? -14.047 -33.125 -1.664 1 97.44 344 ARG A N 1
ATOM 2627 C CA . ARG A 1 344 ? -14.18 -34.406 -0.981 1 97.44 344 ARG A CA 1
ATOM 2628 C C . ARG A 1 344 ? -13.148 -35.406 -1.496 1 97.44 344 ARG A C 1
ATOM 2630 O O . ARG A 1 344 ? -12.562 -36.156 -0.715 1 97.44 344 ARG A O 1
ATOM 2637 N N . LEU A 1 345 ? -12.984 -35.406 -2.791 1 98.12 345 LEU A N 1
ATOM 2638 C CA . LEU A 1 345 ? -12 -36.312 -3.389 1 98.12 345 LEU A CA 1
ATOM 2639 C C . LEU A 1 345 ? -10.586 -35.906 -2.979 1 98.12 345 LEU A C 1
ATOM 2641 O O . LEU A 1 345 ? -9.75 -36.781 -2.715 1 98.12 345 LEU A O 1
ATOM 2645 N N . ILE A 1 346 ? -10.328 -34.625 -2.9 1 98.56 346 ILE A N 1
ATOM 2646 C CA . ILE A 1 346 ? -9.023 -34.156 -2.471 1 98.56 346 ILE A CA 1
ATOM 2647 C C . ILE A 1 346 ? -8.75 -34.594 -1.034 1 98.56 346 ILE A C 1
ATOM 2649 O O . ILE A 1 346 ? -7.68 -35.125 -0.732 1 98.56 346 ILE A O 1
ATOM 2653 N N . GLU A 1 347 ? -9.742 -34.375 -0.168 1 98.5 347 GLU A N 1
ATOM 2654 C CA . GLU A 1 347 ? -9.609 -34.781 1.23 1 98.5 347 GLU A CA 1
ATOM 2655 C C . GLU A 1 347 ? -9.352 -36.281 1.354 1 98.5 347 GLU A C 1
ATOM 2657 O O . GLU A 1 347 ? -8.516 -36.719 2.15 1 98.5 347 GLU A O 1
ATOM 2662 N N . SER A 1 348 ? -10.078 -37.031 0.584 1 98.25 348 SER A N 1
ATOM 2663 C CA . SER A 1 348 ? -9.891 -38.469 0.582 1 98.25 348 SER A CA 1
ATOM 2664 C C . SER A 1 348 ? -8.469 -38.844 0.197 1 98.25 348 SER A C 1
ATOM 2666 O O . SER A 1 348 ? -7.848 -39.719 0.841 1 98.25 348 SER A O 1
ATOM 2668 N N . ALA A 1 349 ? -7.934 -38.25 -0.836 1 98.56 349 ALA A N 1
ATOM 2669 C CA . ALA A 1 349 ? -6.574 -38.531 -1.284 1 98.56 349 ALA A CA 1
ATOM 2670 C C . ALA A 1 349 ? -5.559 -38.188 -0.199 1 98.56 349 ALA A C 1
ATOM 2672 O O . ALA A 1 349 ? -4.645 -38.969 0.076 1 98.56 349 ALA A O 1
ATOM 2673 N N . LEU A 1 350 ? -5.734 -37.031 0.458 1 98.5 350 LEU A N 1
ATOM 2674 C CA . LEU A 1 350 ? -4.812 -36.562 1.496 1 98.5 350 LEU A CA 1
ATOM 2675 C C . LEU A 1 350 ? -4.824 -37.531 2.688 1 98.5 350 LEU A C 1
ATOM 2677 O O . LEU A 1 350 ? -3.803 -37.719 3.35 1 98.5 350 LEU A O 1
ATOM 2681 N N . ASN A 1 351 ? -5.984 -38.125 2.92 1 98.12 351 ASN A N 1
ATOM 2682 C CA . ASN A 1 351 ? -6.129 -39 4.059 1 98.12 351 ASN A CA 1
ATOM 2683 C C . ASN A 1 351 ? -5.598 -40.406 3.738 1 98.12 351 ASN A C 1
ATOM 2685 O O . ASN A 1 351 ? -5.105 -41.125 4.625 1 98.12 351 ASN A O 1
ATOM 2689 N N . GLN A 1 352 ? -5.684 -40.812 2.525 1 97.88 352 GLN A N 1
ATOM 2690 C CA . GLN A 1 352 ? -5.449 -42.219 2.189 1 97.88 352 GLN A CA 1
ATOM 2691 C C . GLN A 1 352 ? -4.039 -42.438 1.652 1 97.88 352 GLN A C 1
ATOM 2693 O O . GLN A 1 352 ? -3.455 -43.5 1.826 1 97.88 352 GLN A O 1
ATOM 2698 N N . ILE A 1 353 ? -3.537 -41.469 0.977 1 98 353 ILE A N 1
ATOM 2699 C CA . ILE A 1 353 ? -2.213 -41.625 0.381 1 98 353 ILE A CA 1
ATOM 2700 C C . ILE A 1 353 ? -1.144 -41.25 1.406 1 98 353 ILE A C 1
ATOM 2702 O O . ILE A 1 353 ? -1.229 -40.219 2.055 1 98 353 ILE A O 1
ATOM 2706 N N . GLU A 1 354 ? -0.137 -42.094 1.557 1 97.56 354 GLU A N 1
ATOM 2707 C CA . GLU A 1 354 ? 0.935 -41.875 2.523 1 97.56 354 GLU A CA 1
ATOM 2708 C C . GLU A 1 354 ? 1.769 -40.656 2.148 1 97.56 354 GLU A C 1
ATOM 2710 O O . GLU A 1 354 ? 2.221 -40.531 1.008 1 97.56 354 GLU A O 1
ATOM 2715 N N . ASN A 1 355 ? 1.877 -39.781 3.141 1 97.69 355 ASN A N 1
ATOM 2716 C CA . ASN A 1 355 ? 2.754 -38.625 2.938 1 97.69 355 ASN A CA 1
ATOM 2717 C C . ASN A 1 355 ? 4.219 -39 3.137 1 97.69 355 ASN A C 1
ATOM 2719 O O . ASN A 1 355 ? 4.578 -39.625 4.145 1 97.69 355 ASN A O 1
ATOM 2723 N N . VAL A 1 356 ? 5.039 -38.781 2.164 1 97.38 356 VAL A N 1
ATOM 2724 C CA . VAL A 1 356 ? 6.48 -39 2.213 1 97.38 356 VAL A CA 1
ATOM 2725 C C . VAL A 1 356 ? 7.211 -37.688 1.962 1 97.38 356 VAL A C 1
ATOM 2727 O O . VAL A 1 356 ? 6.582 -36.656 1.715 1 97.38 356 VAL A O 1
ATOM 2730 N N . PHE A 1 357 ? 8.484 -37.719 2.115 1 97.06 357 PHE A N 1
ATOM 2731 C CA . PHE A 1 357 ? 9.336 -36.531 1.917 1 97.06 357 PHE A CA 1
ATOM 2732 C C . PHE A 1 357 ? 10.414 -36.812 0.881 1 97.06 357 PHE A C 1
ATOM 2734 O O . PHE A 1 357 ? 11.578 -37 1.23 1 97.06 357 PHE A O 1
ATOM 2741 N N . PRO A 1 358 ? 9.992 -36.75 -0.374 1 96.38 358 PRO A N 1
ATOM 2742 C CA . PRO A 1 358 ? 10.938 -37.094 -1.432 1 96.38 358 PRO A CA 1
ATOM 2743 C C . PRO A 1 358 ? 12.117 -36.125 -1.518 1 96.38 358 PRO A C 1
ATOM 2745 O O . PRO A 1 358 ? 11.961 -34.938 -1.259 1 96.38 358 PRO A O 1
ATOM 2748 N N . GLU A 1 359 ? 13.273 -36.688 -1.991 1 94.94 359 GLU A N 1
ATOM 2749 C CA . GLU A 1 359 ? 14.461 -35.844 -2.203 1 94.94 359 GLU A CA 1
ATOM 2750 C C . GLU A 1 359 ? 14.734 -35.656 -3.691 1 94.94 359 GLU A C 1
ATOM 2752 O O . GLU A 1 359 ? 15.516 -34.781 -4.074 1 94.94 359 GLU A O 1
ATOM 2757 N N . THR A 1 360 ? 14.055 -36.5 -4.477 1 95.31 360 THR A N 1
ATOM 2758 C CA . THR A 1 360 ? 14.312 -36.469 -5.91 1 95.31 360 THR A CA 1
ATOM 2759 C C . THR A 1 360 ? 13.039 -36.125 -6.68 1 95.31 360 THR A C 1
ATOM 2761 O O . THR A 1 360 ? 11.938 -36.281 -6.16 1 95.31 360 THR A O 1
ATOM 2764 N N . LEU A 1 361 ? 13.289 -35.688 -7.879 1 95.44 361 LEU A N 1
ATOM 2765 C CA . LEU A 1 361 ? 12.18 -35.375 -8.773 1 95.44 361 LEU A CA 1
ATOM 2766 C C . LEU A 1 361 ? 11.281 -36.594 -8.953 1 95.44 361 LEU A C 1
ATOM 2768 O O . LEU A 1 361 ? 10.047 -36.469 -8.914 1 95.44 361 LEU A O 1
ATOM 2772 N N . ASP A 1 362 ? 11.852 -37.719 -9.117 1 95.56 362 ASP A N 1
ATOM 2773 C CA . ASP A 1 362 ? 11.117 -38.938 -9.359 1 95.56 362 ASP A CA 1
ATOM 2774 C C . ASP A 1 362 ? 10.203 -39.281 -8.18 1 95.56 362 ASP A C 1
ATOM 2776 O O . ASP A 1 362 ? 9.102 -39.781 -8.367 1 95.56 362 ASP A O 1
ATOM 2780 N N . GLY A 1 363 ? 10.711 -39.031 -7.027 1 95.88 363 GLY A N 1
ATOM 2781 C CA . GLY A 1 363 ? 9.891 -39.281 -5.852 1 95.88 363 GLY A CA 1
ATOM 2782 C C . GLY A 1 363 ? 8.602 -38.5 -5.844 1 95.88 363 GLY A C 1
ATOM 2783 O O . GLY A 1 363 ? 7.539 -39.031 -5.504 1 95.88 363 GLY A O 1
ATOM 2784 N N . TYR A 1 364 ? 8.664 -37.219 -6.199 1 96.31 364 TYR A N 1
ATOM 2785 C CA . TYR A 1 364 ? 7.473 -36.375 -6.281 1 96.31 364 TYR A CA 1
ATOM 2786 C C . TYR A 1 364 ? 6.551 -36.844 -7.398 1 96.31 364 TYR A C 1
ATOM 2788 O O . TYR A 1 364 ? 5.332 -36.875 -7.23 1 96.31 364 TYR A O 1
ATOM 2796 N N . LEU A 1 365 ? 7.18 -37.188 -8.539 1 94.62 365 LEU A N 1
ATOM 2797 C CA . LEU A 1 365 ? 6.41 -37.594 -9.703 1 94.62 365 LEU A CA 1
ATOM 2798 C C . LEU A 1 365 ? 5.66 -38.906 -9.422 1 94.62 365 LEU A C 1
ATOM 2800 O O . LEU A 1 365 ? 4.539 -39.094 -9.898 1 94.62 365 LEU A O 1
ATOM 2804 N N . GLU A 1 366 ? 6.277 -39.75 -8.711 1 95.81 366 GLU A N 1
ATOM 2805 C CA . GLU A 1 366 ? 5.637 -41 -8.328 1 95.81 366 GLU A CA 1
ATOM 2806 C C . GLU A 1 366 ? 4.387 -40.75 -7.484 1 95.81 366 GLU A C 1
ATOM 2808 O O . GLU A 1 366 ? 3.352 -41.406 -7.695 1 95.81 366 GLU A O 1
ATOM 2813 N N . LYS A 1 367 ? 4.508 -39.906 -6.539 1 96 367 LYS A N 1
ATOM 2814 C CA . LYS A 1 367 ? 3.371 -39.594 -5.684 1 96 367 LYS A CA 1
ATOM 2815 C C . LYS A 1 367 ? 2.262 -38.906 -6.477 1 96 367 LYS A C 1
ATOM 2817 O O . LYS A 1 367 ? 1.078 -39.125 -6.203 1 96 367 LYS A O 1
ATOM 2822 N N . ASP A 1 368 ? 2.662 -38.031 -7.367 1 95.94 368 ASP A N 1
ATOM 2823 C CA . ASP A 1 368 ? 1.691 -37.406 -8.258 1 95.94 368 ASP A CA 1
ATOM 2824 C C . ASP A 1 368 ? 0.891 -38.438 -9.023 1 95.94 368 ASP A C 1
ATOM 2826 O O . ASP A 1 368 ? -0.342 -38.438 -9 1 95.94 368 ASP A O 1
ATOM 2830 N N . GLN A 1 369 ? 1.588 -39.406 -9.578 1 95.94 369 GLN A N 1
ATOM 2831 C CA . GLN A 1 369 ? 0.951 -40.469 -10.359 1 95.94 369 GLN A CA 1
ATOM 2832 C C . GLN A 1 369 ? 0.074 -41.344 -9.477 1 95.94 369 GLN A C 1
ATOM 2834 O O . GLN A 1 369 ? -1.028 -41.719 -9.875 1 95.94 369 GLN A O 1
ATOM 2839 N N . GLU A 1 370 ? 0.581 -41.688 -8.344 1 97.94 370 GLU A N 1
ATOM 2840 C CA . GLU A 1 370 ? -0.194 -42.469 -7.395 1 97.94 370 GLU A CA 1
ATOM 2841 C C . GLU A 1 370 ? -1.515 -41.812 -7.055 1 97.94 370 GLU A C 1
ATOM 2843 O O . GLU A 1 370 ? -2.557 -42.438 -6.977 1 97.94 370 GLU A O 1
ATOM 2848 N N . THR A 1 371 ? -1.464 -40.531 -6.848 1 98.06 371 THR A N 1
ATOM 2849 C CA . THR A 1 371 ? -2.643 -39.75 -6.477 1 98.06 371 THR A CA 1
ATOM 2850 C C . THR A 1 371 ? -3.666 -39.75 -7.609 1 98.06 371 THR A C 1
ATOM 2852 O O . THR A 1 371 ? -4.863 -39.938 -7.371 1 98.06 371 THR A O 1
ATOM 2855 N N . ARG A 1 372 ? -3.215 -39.5 -8.828 1 97.06 372 ARG A N 1
ATOM 2856 C CA . ARG A 1 372 ? -4.102 -39.5 -9.992 1 97.06 372 ARG A CA 1
ATOM 2857 C C . ARG A 1 372 ? -4.809 -40.844 -10.133 1 97.06 372 ARG A C 1
ATOM 2859 O O . ARG A 1 372 ? -6.016 -40.875 -10.367 1 97.06 372 ARG A O 1
ATOM 2866 N N . ASN A 1 373 ? -4.062 -41.906 -9.953 1 97.69 373 ASN A N 1
ATOM 2867 C CA . ASN A 1 373 ? -4.641 -43.25 -10.016 1 97.69 373 ASN A CA 1
ATOM 2868 C C . ASN A 1 373 ? -5.676 -43.469 -8.914 1 97.69 373 ASN A C 1
ATOM 2870 O O . ASN A 1 373 ? -6.715 -44.094 -9.148 1 97.69 373 ASN A O 1
ATOM 2874 N N . TYR A 1 374 ? -5.348 -43.031 -7.805 1 97.88 374 TYR A N 1
ATOM 2875 C CA . TYR A 1 374 ? -6.254 -43.156 -6.668 1 97.88 374 TYR A CA 1
ATOM 2876 C C . TYR A 1 374 ? -7.594 -42.5 -6.957 1 97.88 374 TYR A C 1
ATOM 2878 O O . TYR A 1 374 ? -8.648 -43.094 -6.719 1 97.88 374 TYR A O 1
ATOM 2886 N N . ILE A 1 375 ? -7.578 -41.219 -7.434 1 97.88 375 ILE A N 1
ATOM 2887 C CA . ILE A 1 375 ? -8.797 -40.469 -7.703 1 97.88 375 ILE A CA 1
ATOM 2888 C C . ILE A 1 375 ? -9.625 -41.188 -8.758 1 97.88 375 ILE A C 1
ATOM 2890 O O . ILE A 1 375 ? -10.852 -41.312 -8.633 1 97.88 375 ILE A O 1
ATOM 2894 N N . GLN A 1 376 ? -8.984 -41.719 -9.805 1 96.75 376 GLN A N 1
ATOM 2895 C CA . GLN A 1 376 ? -9.68 -42.438 -10.859 1 96.75 376 GLN A CA 1
ATOM 2896 C C . GLN A 1 376 ? -10.336 -43.719 -10.305 1 96.75 376 GLN A C 1
ATOM 2898 O O . GLN A 1 376 ? -11.453 -44.062 -10.688 1 96.75 376 GLN A O 1
ATOM 2903 N N . ARG A 1 377 ? -9.688 -44.375 -9.422 1 96.62 377 ARG A N 1
ATOM 2904 C CA . ARG A 1 377 ? -10.242 -45.562 -8.797 1 96.62 377 ARG A CA 1
ATOM 2905 C C . ARG A 1 377 ? -11.445 -45.219 -7.93 1 96.62 377 ARG A C 1
ATOM 2907 O O . ARG A 1 377 ? -12.461 -45.906 -7.965 1 96.62 377 ARG A O 1
ATOM 2914 N N . GLU A 1 378 ? -11.219 -44.188 -7.148 1 95.12 378 GLU A N 1
ATOM 2915 C CA . GLU A 1 378 ? -12.312 -43.75 -6.281 1 95.12 378 GLU A CA 1
ATOM 2916 C C . GLU A 1 378 ? -13.547 -43.375 -7.094 1 95.12 378 GLU A C 1
ATOM 2918 O O . GLU A 1 378 ? -14.68 -43.656 -6.688 1 95.12 378 GLU A O 1
ATOM 2923 N N . PHE A 1 379 ? -13.352 -42.656 -8.203 1 93.62 379 PHE A N 1
ATOM 2924 C CA . PHE A 1 379 ? -14.445 -42.281 -9.078 1 93.62 379 PHE A CA 1
ATOM 2925 C C . PHE A 1 379 ? -15.133 -43.5 -9.664 1 93.62 379 PHE A C 1
ATOM 2927 O O . PHE A 1 379 ? -16.359 -43.594 -9.672 1 93.62 379 PHE A O 1
ATOM 2934 N N . ASN A 1 380 ? -14.406 -44.5 -10.156 1 92.5 380 ASN A N 1
ATOM 2935 C CA . ASN A 1 380 ? -14.938 -45.688 -10.805 1 92.5 380 ASN A CA 1
ATOM 2936 C C . ASN A 1 380 ? -15.68 -46.594 -9.812 1 92.5 380 ASN A C 1
ATOM 2938 O O . ASN A 1 380 ? -16.609 -47.312 -10.188 1 92.5 380 ASN A O 1
ATOM 2942 N N . GLN A 1 381 ? -15.266 -46.75 -8.594 1 87.81 381 GLN A N 1
ATOM 2943 C CA . GLN A 1 381 ? -15.883 -47.594 -7.578 1 87.81 381 GLN A CA 1
ATOM 2944 C C . GLN A 1 381 ? -17.125 -46.938 -6.98 1 87.81 381 GLN A C 1
ATOM 2946 O O . GLN A 1 381 ? -17.875 -47.562 -6.238 1 87.81 381 GLN A O 1
ATOM 2951 N N . GLY A 1 382 ? -17.516 -45.812 -7.449 1 74.31 382 GLY A N 1
ATOM 2952 C CA . GLY A 1 382 ? -18.688 -45.125 -6.926 1 74.31 382 GLY A CA 1
ATOM 2953 C C . GLY A 1 382 ? -18.469 -44.562 -5.531 1 74.31 382 GLY A C 1
ATOM 2954 O O . GLY A 1 382 ? -19.422 -44.344 -4.781 1 74.31 382 GLY A O 1
ATOM 2955 N N . GLY A 1 383 ? -17.406 -44.625 -5.051 1 57.38 383 GLY A N 1
ATOM 2956 C CA . GLY A 1 383 ? -17.062 -44.281 -3.68 1 57.38 383 GLY A CA 1
ATOM 2957 C C . GLY A 1 383 ? -17.469 -42.875 -3.291 1 57.38 383 GLY A C 1
ATOM 2958 O O . GLY A 1 383 ? -17.625 -42.594 -2.105 1 57.38 383 GLY A O 1
ATOM 2959 N N . VAL A 1 384 ? -17.109 -41.781 -3.865 1 56.59 384 VAL A N 1
ATOM 2960 C CA . VAL A 1 384 ? -17.484 -40.469 -3.385 1 56.59 384 VAL A CA 1
ATOM 2961 C C . VAL A 1 384 ? -18.828 -40.062 -3.99 1 56.59 384 VAL A C 1
ATOM 2963 O O . VAL A 1 384 ? -18.891 -39.594 -5.137 1 56.59 384 VAL A O 1
ATOM 2966 N N . THR A 1 385 ? -19.812 -41.031 -3.967 1 43.56 385 THR A N 1
ATOM 2967 C CA . THR A 1 385 ? -21.156 -40.75 -4.426 1 43.56 385 THR A CA 1
ATOM 2968 C C . THR A 1 385 ? -21.609 -39.375 -3.924 1 43.56 385 THR A C 1
ATOM 2970 O O . THR A 1 385 ? -21.25 -38.969 -2.82 1 43.56 385 THR A O 1
ATOM 2973 N N . THR A 1 386 ? -22.516 -38.594 -4.855 1 38.56 386 THR A N 1
ATOM 2974 C CA . THR A 1 386 ? -23.234 -37.344 -4.656 1 38.56 386 THR A CA 1
ATOM 2975 C C . THR A 1 386 ? -24.062 -37.375 -3.375 1 38.56 386 THR A C 1
ATOM 2977 O O . THR A 1 386 ? -24.625 -38.406 -3.035 1 38.56 386 THR A O 1
ATOM 2980 N N . MET B 1 1 ? 18.25 6.078 25.969 1 92.69 1 MET B N 1
ATOM 2981 C CA . MET B 1 1 ? 16.906 6.59 25.703 1 92.69 1 MET B CA 1
ATOM 2982 C C . MET B 1 1 ? 16.969 7.922 24.969 1 92.69 1 MET B C 1
ATOM 2984 O O . MET B 1 1 ? 17.859 8.734 25.219 1 92.69 1 MET B O 1
ATOM 2988 N N . VAL B 1 2 ? 16.125 8.148 24.016 1 97.44 2 VAL B N 1
ATOM 2989 C CA . VAL B 1 2 ? 16.062 9.391 23.266 1 97.44 2 VAL B CA 1
ATOM 2990 C C . VAL B 1 2 ? 15.219 10.414 24.031 1 97.44 2 VAL B C 1
ATOM 2992 O O . VAL B 1 2 ? 14.094 10.117 24.438 1 97.44 2 VAL B O 1
ATOM 2995 N N . GLY B 1 3 ? 15.742 11.602 24.328 1 98.75 3 GLY B N 1
ATOM 2996 C CA . GLY B 1 3 ? 15 12.68 24.953 1 98.75 3 GLY B CA 1
ATOM 2997 C C . GLY B 1 3 ? 14.023 13.367 24.016 1 98.75 3 GLY B C 1
ATOM 2998 O O . GLY B 1 3 ? 14.398 13.75 22.891 1 98.75 3 GLY B O 1
ATOM 2999 N N . VAL B 1 4 ? 12.75 13.531 24.484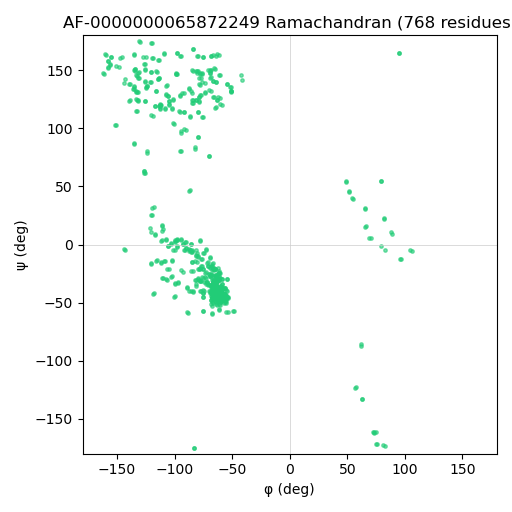 1 98.88 4 VAL B N 1
ATOM 3000 C CA . VAL B 1 4 ? 11.688 14.086 23.641 1 98.88 4 VAL B CA 1
ATOM 3001 C C . VAL B 1 4 ? 11.211 15.414 24.219 1 98.88 4 VAL B C 1
ATOM 3003 O O . VAL B 1 4 ? 11.047 15.555 25.438 1 98.88 4 VAL B O 1
ATOM 3006 N N . SER B 1 5 ? 11.102 16.406 23.406 1 98.88 5 SER B N 1
ATOM 3007 C CA . SER B 1 5 ? 10.398 17.656 23.703 1 98.88 5 SER B CA 1
ATOM 3008 C C . SER B 1 5 ? 9.086 17.75 22.938 1 98.88 5 SER B C 1
ATOM 3010 O O . SER B 1 5 ? 9.039 17.531 21.734 1 98.88 5 SER B O 1
ATOM 3012 N N . VAL B 1 6 ? 8 18.031 23.641 1 98.81 6 VAL B N 1
ATOM 3013 C CA . VAL B 1 6 ? 6.695 18.125 23 1 98.81 6 VAL B CA 1
ATOM 3014 C C . VAL B 1 6 ? 6.117 19.516 23.172 1 98.81 6 VAL B C 1
ATOM 3016 O O . VAL B 1 6 ? 5.75 19.922 24.281 1 98.81 6 VAL B O 1
ATOM 3019 N N . LEU B 1 7 ? 6.051 20.25 22.078 1 98.31 7 LEU B N 1
ATOM 3020 C CA . LEU B 1 7 ? 5.398 21.562 22.094 1 98.31 7 LEU B CA 1
ATOM 3021 C C . LEU B 1 7 ? 3.893 21.422 21.906 1 98.31 7 LEU B C 1
ATOM 3023 O O . LEU B 1 7 ? 3.441 20.906 20.875 1 98.31 7 LEU B O 1
ATOM 3027 N N . GLY B 1 8 ? 3.086 21.906 22.844 1 96.56 8 GLY B N 1
ATOM 3028 C CA . GLY B 1 8 ? 1.644 21.75 22.766 1 96.56 8 GLY B CA 1
ATOM 3029 C C . GLY B 1 8 ? 1.172 20.375 23.188 1 96.56 8 GLY B C 1
ATOM 3030 O O . GLY B 1 8 ? 0.416 19.719 22.453 1 96.56 8 GLY B O 1
ATOM 3031 N N . ILE B 1 9 ? 1.516 19.922 24.359 1 97.81 9 ILE B N 1
ATOM 3032 C CA . ILE B 1 9 ? 1.387 18.516 24.766 1 97.81 9 ILE B CA 1
ATOM 3033 C C . ILE B 1 9 ? -0.063 18.219 25.141 1 97.81 9 ILE B C 1
ATOM 3035 O O . ILE B 1 9 ? -0.48 17.062 25.156 1 97.81 9 ILE B O 1
ATOM 3039 N N . SER B 1 10 ? -0.831 19.25 25.469 1 96.06 10 SER B N 1
ATOM 3040 C CA . SER B 1 10 ? -2.182 19.016 25.969 1 96.06 10 SER B CA 1
ATOM 3041 C C . SER B 1 10 ? -3.182 18.891 24.828 1 96.06 10 SER B C 1
ATOM 3043 O O . SER B 1 10 ? -4.352 18.562 25.047 1 96.06 10 SER B O 1
ATOM 3045 N N . GLY B 1 11 ? -2.736 19.094 23.578 1 93.5 11 GLY B N 1
ATOM 3046 C CA . GLY B 1 11 ? -3.594 18.922 22.422 1 93.5 11 GLY B CA 1
ATOM 3047 C C . GLY B 1 11 ? -3.689 17.469 21.969 1 93.5 11 GLY B C 1
ATOM 3048 O O . GLY B 1 11 ? -3.139 16.578 22.609 1 93.5 11 GLY B O 1
ATOM 3049 N N . SER B 1 12 ? -4.355 17.281 20.891 1 92.31 12 SER B N 1
ATOM 3050 C CA . SER B 1 12 ? -4.609 15.945 20.375 1 92.31 12 SER B CA 1
ATOM 3051 C C . SER B 1 12 ? -3.309 15.219 20.047 1 92.31 12 SER B C 1
ATOM 3053 O O . SER B 1 12 ? -3.098 14.086 20.484 1 92.31 12 SER B O 1
ATOM 3055 N N . VAL B 1 13 ? -2.408 15.836 19.281 1 95.88 13 VAL B N 1
ATOM 3056 C CA . VAL B 1 13 ? -1.131 15.234 18.922 1 95.88 13 VAL B CA 1
ATOM 3057 C C . VAL B 1 13 ? -0.275 15.055 20.172 1 95.88 13 VAL B C 1
ATOM 3059 O O . VAL B 1 13 ? 0.392 14.031 20.328 1 95.88 13 VAL B O 1
ATOM 3062 N N . GLY B 1 14 ? -0.331 16.062 21.047 1 97.19 14 GLY B N 1
ATOM 3063 C CA . GLY B 1 14 ? 0.409 15.977 22.297 1 97.19 14 GLY B CA 1
ATOM 3064 C C . GLY B 1 14 ? -0.013 14.797 23.156 1 97.19 14 GLY B C 1
ATOM 3065 O O . GLY B 1 14 ? 0.827 14.016 23.594 1 97.19 14 GLY B O 1
ATOM 3066 N N . THR B 1 15 ? -1.305 14.656 23.344 1 96.75 15 THR B N 1
ATOM 3067 C CA . THR B 1 15 ? -1.837 13.578 24.172 1 96.75 15 THR B CA 1
ATOM 3068 C C . THR B 1 15 ? -1.509 12.219 23.547 1 96.75 15 THR B C 1
ATOM 3070 O O . THR B 1 15 ? -1.186 11.273 24.266 1 96.75 15 THR B O 1
ATOM 3073 N N . SER B 1 16 ? -1.581 12.133 22.25 1 96.81 16 SER B N 1
ATOM 3074 C CA . SER B 1 16 ? -1.233 10.891 21.562 1 96.81 16 SER B CA 1
ATOM 3075 C C . SER B 1 16 ? 0.257 10.594 21.672 1 96.81 16 SER B C 1
ATOM 3077 O O . SER B 1 16 ? 0.658 9.43 21.734 1 96.81 16 SER B O 1
ATOM 3079 N N . THR B 1 17 ? 1.07 11.633 21.672 1 98.5 17 THR B N 1
ATOM 3080 C CA . THR B 1 17 ? 2.502 11.438 21.875 1 98.5 17 THR B CA 1
ATOM 3081 C C . THR B 1 17 ? 2.775 10.844 23.25 1 98.5 17 THR B C 1
ATOM 3083 O O . THR B 1 17 ? 3.586 9.93 23.391 1 98.5 17 THR B O 1
ATOM 3086 N N . VAL B 1 18 ? 2.045 11.344 24.25 1 98.56 18 VAL B N 1
ATOM 3087 C CA . VAL B 1 18 ? 2.191 10.836 25.609 1 98.56 18 VAL B CA 1
ATOM 3088 C C . VAL B 1 18 ? 1.831 9.352 25.641 1 98.56 18 VAL B C 1
ATOM 3090 O O . VAL B 1 18 ? 2.506 8.555 26.312 1 98.56 18 VAL B O 1
ATOM 3093 N N . LYS B 1 19 ? 0.782 8.961 24.922 1 97.56 19 LYS B N 1
ATOM 3094 C CA . LYS B 1 19 ? 0.389 7.559 24.828 1 97.56 19 LYS B CA 1
ATOM 3095 C C . LYS B 1 19 ? 1.536 6.699 24.297 1 97.56 19 LYS B C 1
ATOM 3097 O O . LYS B 1 19 ? 1.808 5.621 24.828 1 97.56 19 LYS B O 1
ATOM 3102 N N . VAL B 1 20 ? 2.211 7.184 23.297 1 98 20 VAL B N 1
ATOM 3103 C CA . VAL B 1 20 ? 3.318 6.449 22.688 1 98 20 VAL B CA 1
ATOM 3104 C C . VAL B 1 20 ? 4.484 6.371 23.672 1 98 20 VAL B C 1
ATOM 3106 O O . VAL B 1 20 ? 5.105 5.316 23.828 1 98 20 VAL B O 1
ATOM 3109 N N . LEU B 1 21 ? 4.77 7.488 24.375 1 98.31 21 LEU B N 1
ATOM 3110 C CA . LEU B 1 21 ? 5.852 7.5 25.359 1 98.31 21 LEU B CA 1
ATOM 3111 C C . LEU B 1 21 ? 5.59 6.488 26.469 1 98.31 21 LEU B C 1
ATOM 3113 O O . LEU B 1 21 ? 6.512 5.824 26.938 1 98.31 21 LEU B O 1
ATOM 3117 N N . ARG B 1 22 ? 4.312 6.375 26.875 1 98 22 ARG B N 1
ATOM 3118 C CA . ARG B 1 22 ? 3.922 5.426 27.922 1 98 22 ARG B CA 1
ATOM 3119 C C . ARG B 1 22 ? 4.105 3.988 27.438 1 98 22 ARG B C 1
ATOM 3121 O O . ARG B 1 22 ? 4.457 3.107 28.219 1 98 22 ARG B O 1
ATOM 3128 N N . GLN B 1 23 ? 3.912 3.783 26.203 1 96.62 23 GLN B N 1
ATOM 3129 C CA . GLN B 1 23 ? 4.004 2.447 25.625 1 96.62 23 GLN B CA 1
ATOM 3130 C C . GLN B 1 23 ? 5.461 2.01 25.469 1 96.62 23 GLN B C 1
ATOM 3132 O O . GLN B 1 23 ? 5.762 0.815 25.5 1 96.62 23 GLN B O 1
ATOM 3137 N N . PHE B 1 24 ? 6.344 2.979 25.312 1 97.19 24 PHE B N 1
ATOM 3138 C CA . PHE B 1 24 ? 7.75 2.666 25.094 1 97.19 24 PHE B CA 1
ATOM 3139 C C . PHE B 1 24 ? 8.633 3.398 26.094 1 97.19 24 PHE B C 1
ATOM 3141 O O . PHE B 1 24 ? 9.562 4.113 25.703 1 97.19 24 PHE B O 1
ATOM 3148 N N . PRO B 1 25 ? 8.523 3.141 27.391 1 96.12 25 PRO B N 1
ATOM 3149 C CA . PRO B 1 25 ? 9.188 3.904 28.438 1 96.12 25 PRO B CA 1
ATOM 3150 C C . PRO B 1 25 ? 10.703 3.676 28.469 1 96.12 25 PRO B C 1
ATOM 3152 O O . PRO B 1 25 ? 11.445 4.492 29.016 1 96.12 25 PRO B O 1
ATOM 3155 N N . ASP B 1 26 ? 11.148 2.535 27.812 1 97 26 ASP B N 1
ATOM 3156 C CA . ASP B 1 26 ? 12.578 2.234 27.812 1 97 26 ASP B CA 1
ATOM 3157 C C . ASP B 1 26 ? 13.266 2.834 26.594 1 97 26 ASP B C 1
ATOM 3159 O O . ASP B 1 26 ? 14.492 2.791 26.484 1 97 26 ASP B O 1
ATOM 3163 N N . GLN B 1 27 ? 12.508 3.443 25.672 1 97.19 27 GLN B N 1
ATOM 3164 C CA . GLN B 1 27 ? 13.062 3.965 24.438 1 97.19 27 GLN B CA 1
ATOM 3165 C C . GLN B 1 27 ? 13.125 5.488 24.453 1 97.19 27 GLN B C 1
ATOM 3167 O O . GLN B 1 27 ? 14 6.09 23.828 1 97.19 27 GLN B O 1
ATOM 3172 N N . PHE B 1 28 ? 12.125 6.086 25.219 1 98.19 28 PHE B N 1
ATOM 3173 C CA . PHE B 1 28 ? 11.992 7.539 25.156 1 98.19 28 PHE B CA 1
ATOM 3174 C C . PHE B 1 28 ? 11.836 8.125 26.562 1 98.19 28 PHE B C 1
ATOM 3176 O O . PHE B 1 28 ? 11.305 7.473 27.453 1 98.19 28 PHE B O 1
ATOM 3183 N N . ASP B 1 29 ? 12.305 9.383 26.688 1 97.94 29 ASP B N 1
ATOM 3184 C CA . ASP B 1 29 ? 12.18 10.164 27.906 1 97.94 29 ASP B CA 1
ATOM 3185 C C . ASP B 1 29 ? 11.648 11.57 27.625 1 97.94 29 ASP B C 1
ATOM 3187 O O . ASP B 1 29 ? 12.25 12.312 26.844 1 97.94 29 ASP B O 1
ATOM 3191 N N . LEU B 1 30 ? 10.555 11.891 28.281 1 98.75 30 LEU B N 1
ATOM 3192 C CA . LEU B 1 30 ? 10.016 13.242 28.125 1 98.75 30 LEU B CA 1
ATOM 3193 C C . LEU B 1 30 ? 10.852 14.258 28.906 1 98.75 30 LEU B C 1
ATOM 3195 O O . LEU B 1 30 ? 10.789 14.305 30.125 1 98.75 30 LEU B O 1
ATOM 3199 N N . ARG B 1 31 ? 11.586 15.094 28.188 1 98.81 31 ARG B N 1
ATOM 3200 C CA . ARG B 1 31 ? 12.547 15.992 28.828 1 98.81 31 ARG B CA 1
ATOM 3201 C C . ARG B 1 31 ? 11.945 17.391 29.031 1 98.81 31 ARG B C 1
ATOM 3203 O O . ARG B 1 31 ? 12.305 18.094 29.969 1 98.81 31 ARG B O 1
ATOM 3210 N N . SER B 1 32 ? 11.086 17.766 28.125 1 98.88 32 SER B N 1
ATOM 3211 C CA . SER B 1 32 ? 10.422 19.062 28.203 1 98.88 32 SER B CA 1
ATOM 3212 C C . SER B 1 32 ? 9.102 19.062 27.438 1 98.88 32 SER B C 1
ATOM 3214 O O . SER B 1 32 ? 8.891 18.234 26.562 1 98.88 32 SER B O 1
ATOM 3216 N N . PHE B 1 33 ? 8.203 19.938 27.859 1 98.88 33 PHE B N 1
ATOM 3217 C CA . PHE B 1 33 ? 6.965 20.078 27.094 1 98.88 33 PHE B CA 1
ATOM 3218 C C . PHE B 1 33 ? 6.305 21.422 27.406 1 98.88 33 PHE B C 1
ATOM 3220 O O . PHE B 1 33 ? 6.707 22.125 28.328 1 98.88 33 PHE B O 1
ATOM 3227 N N . SER B 1 34 ? 5.406 21.828 26.578 1 98.44 34 SER B N 1
ATOM 3228 C CA . SER B 1 34 ? 4.676 23.062 26.797 1 98.44 34 SER B CA 1
ATOM 3229 C C . SER B 1 34 ? 3.168 22.828 26.766 1 98.44 34 SER B C 1
ATOM 3231 O O . SER B 1 34 ? 2.693 21.875 26.156 1 98.44 34 SER B O 1
ATOM 3233 N N . VAL B 1 35 ? 2.467 23.641 27.5 1 97.69 35 VAL B N 1
ATOM 3234 C CA . VAL B 1 35 ? 1.021 23.812 27.406 1 97.69 35 VAL B CA 1
ATOM 3235 C C . VAL B 1 35 ? 0.688 25.281 27.203 1 97.69 35 VAL B C 1
ATOM 3237 O O . VAL B 1 35 ? 1.513 26.156 27.484 1 97.69 35 VAL B O 1
ATOM 3240 N N . HIS B 1 36 ? -0.459 25.469 26.625 1 95.06 36 HIS B N 1
ATOM 3241 C CA . HIS B 1 36 ? -0.883 26.859 26.562 1 95.06 36 HIS B CA 1
ATOM 3242 C C . HIS B 1 36 ? -1.386 27.344 27.922 1 95.06 36 HIS B C 1
ATOM 3244 O O . HIS B 1 36 ? -0.798 28.25 28.516 1 95.06 36 HIS B O 1
ATOM 3250 N N . SER B 1 37 ? -2.408 26.641 28.469 1 96.19 37 SER B N 1
ATOM 3251 C CA . SER B 1 37 ? -2.977 27.109 29.719 1 96.19 37 SER B CA 1
ATOM 3252 C C . SER B 1 37 ? -3.379 25.953 30.625 1 96.19 37 SER B C 1
ATOM 3254 O O . SER B 1 37 ? -3.816 26.156 31.75 1 96.19 37 SER B O 1
ATOM 3256 N N . ASN B 1 38 ? -3.273 24.719 30.172 1 96.56 38 ASN B N 1
ATOM 3257 C CA . ASN B 1 38 ? -3.803 23.578 30.906 1 96.56 38 ASN B CA 1
ATOM 3258 C C . ASN B 1 38 ? -2.842 23.109 32 1 96.56 38 ASN B C 1
ATOM 3260 O O . ASN B 1 38 ? -2.176 22.094 31.844 1 96.56 38 ASN B O 1
ATOM 3264 N N . TRP B 1 39 ? -2.922 23.734 33.062 1 96.88 39 TRP B N 1
ATOM 3265 C CA . TRP B 1 39 ? -2.018 23.453 34.156 1 96.88 39 TRP B CA 1
ATOM 3266 C C . TRP B 1 39 ? -2.271 22.062 34.75 1 96.88 39 TRP B C 1
ATOM 3268 O O . TRP B 1 39 ? -1.334 21.375 35.125 1 96.88 39 TRP B O 1
ATOM 3278 N N . ASN B 1 40 ? -3.482 21.656 34.812 1 97.69 40 ASN B N 1
ATOM 3279 C CA . ASN B 1 40 ? -3.812 20.359 35.406 1 97.69 40 ASN B CA 1
ATOM 3280 C C . ASN B 1 40 ? -3.145 19.219 34.625 1 97.69 40 ASN B C 1
ATOM 3282 O O . ASN B 1 40 ? -2.594 18.297 35.219 1 97.69 40 ASN B O 1
ATOM 3286 N N . VAL B 1 41 ? -3.174 19.359 33.312 1 97.94 41 VAL B N 1
ATOM 3287 C CA . VAL B 1 41 ? -2.506 18.375 32.5 1 97.94 41 VAL B CA 1
ATOM 3288 C C . VAL B 1 41 ? -0.997 18.453 32.688 1 97.94 41 VAL B C 1
ATOM 3290 O O . VAL B 1 41 ? -0.331 17.422 32.844 1 97.94 41 VAL B O 1
ATOM 3293 N N . ALA B 1 42 ? -0.485 19.625 32.812 1 98.44 42 ALA B N 1
ATOM 3294 C CA . ALA B 1 42 ? 0.95 19.812 33 1 98.44 42 ALA B CA 1
ATOM 3295 C C . ALA B 1 42 ? 1.412 19.188 34.312 1 98.44 42 ALA B C 1
ATOM 3297 O O . ALA B 1 42 ? 2.406 18.469 34.344 1 98.44 42 ALA B O 1
ATOM 3298 N N . LYS B 1 43 ? 0.658 19.469 35.312 1 98.25 43 LYS B N 1
ATOM 3299 C CA . LYS B 1 43 ? 0.995 18.984 36.625 1 98.25 43 LYS B CA 1
ATOM 3300 C C . LYS B 1 43 ? 1.028 17.453 36.656 1 98.25 43 LYS B C 1
ATOM 3302 O O . LYS B 1 43 ? 1.977 16.859 37.188 1 98.25 43 LYS B O 1
ATOM 3307 N N . ALA B 1 44 ? 0.049 16.906 36.156 1 98.56 44 ALA B N 1
ATOM 3308 C CA . ALA B 1 44 ? -0.045 15.453 36.094 1 98.56 44 ALA B CA 1
ATOM 3309 C C . ALA B 1 44 ? 1.13 14.844 35.344 1 98.56 44 ALA B C 1
ATOM 3311 O O . ALA B 1 44 ? 1.68 13.82 35.75 1 98.56 44 ALA B O 1
ATOM 3312 N N . LEU B 1 45 ? 1.533 15.445 34.25 1 98.75 45 LEU B N 1
ATOM 3313 C CA . LEU B 1 45 ? 2.611 14.93 33.406 1 98.75 45 LEU B CA 1
ATOM 3314 C C . LEU B 1 45 ? 3.965 15.133 34.094 1 98.75 45 LEU B C 1
ATOM 3316 O O . LEU B 1 45 ? 4.871 14.312 33.938 1 98.75 45 LEU B O 1
ATOM 3320 N N . VAL B 1 46 ? 4.133 16.188 34.844 1 98.62 46 VAL B N 1
ATOM 3321 C CA . VAL B 1 46 ? 5.355 16.391 35.625 1 98.62 46 VAL B CA 1
ATOM 3322 C C . VAL B 1 46 ? 5.508 15.297 36.656 1 98.62 46 VAL B C 1
ATOM 3324 O O . VAL B 1 46 ? 6.598 14.758 36.844 1 98.62 46 VAL B O 1
ATOM 3327 N N . GLU B 1 47 ? 4.445 14.992 37.281 1 98.62 47 GLU B N 1
ATOM 3328 C CA . GLU B 1 47 ? 4.461 13.953 38.281 1 98.62 47 GLU B CA 1
ATOM 3329 C C . GLU B 1 47 ? 4.766 12.586 37.688 1 98.62 47 GLU B C 1
ATOM 3331 O O . GLU B 1 47 ? 5.402 11.742 38.344 1 98.62 47 GLU B O 1
ATOM 3336 N N . GLU B 1 48 ? 4.32 12.43 36.5 1 98.31 48 GLU B N 1
ATOM 3337 C CA . GLU B 1 48 ? 4.457 11.125 35.844 1 98.31 48 GLU B CA 1
ATOM 3338 C C . GLU B 1 48 ? 5.832 10.977 35.188 1 98.31 48 GLU B C 1
ATOM 3340 O O . GLU B 1 48 ? 6.469 9.922 35.312 1 98.31 48 GLU B O 1
ATOM 3345 N N . PHE B 1 49 ? 6.402 12.055 34.531 1 98.38 49 PHE B N 1
ATOM 3346 C CA . PHE B 1 49 ? 7.555 11.898 33.656 1 98.38 49 PHE B CA 1
ATOM 3347 C C . PHE B 1 49 ? 8.758 12.648 34.219 1 98.38 49 PHE B C 1
ATOM 3349 O O . PHE B 1 49 ? 9.883 12.469 33.719 1 98.38 49 PHE B O 1
ATOM 3356 N N . SER B 1 50 ? 8.594 13.547 35.188 1 98.31 50 SER B N 1
ATOM 3357 C CA . SER B 1 50 ? 9.648 14.344 35.781 1 98.31 50 SER B CA 1
ATOM 3358 C C . SER B 1 50 ? 10.516 15.016 34.719 1 98.31 50 SER B C 1
ATOM 3360 O O . SER B 1 50 ? 11.742 14.891 34.75 1 98.31 50 SER B O 1
ATOM 3362 N N . PRO B 1 51 ? 9.906 15.758 33.812 1 98.75 51 PRO B N 1
ATOM 3363 C CA . PRO B 1 51 ? 10.695 16.484 32.812 1 98.75 51 PRO B CA 1
ATOM 3364 C C . PRO B 1 51 ? 11.617 17.531 33.438 1 98.75 51 PRO B C 1
ATOM 3366 O O . PRO B 1 51 ? 11.422 17.922 34.594 1 98.75 51 PRO B O 1
ATOM 3369 N N . GLU B 1 52 ? 12.562 17.984 32.688 1 98.62 52 GLU B N 1
ATOM 3370 C CA . GLU B 1 52 ? 13.492 19 33.156 1 98.62 52 GLU B CA 1
ATOM 3371 C C . GLU B 1 52 ? 12.844 20.375 33.188 1 98.62 52 GLU B C 1
ATOM 3373 O O . GLU B 1 52 ? 13.039 21.141 34.125 1 98.62 52 GLU B O 1
ATOM 3378 N N . VAL B 1 53 ? 12.148 20.656 32.125 1 98.69 53 VAL B N 1
ATOM 3379 C CA . VAL B 1 53 ? 11.594 22 31.969 1 98.69 53 VAL B CA 1
ATOM 3380 C C . VAL B 1 53 ? 10.219 21.922 31.297 1 98.69 53 VAL B C 1
ATOM 3382 O O . VAL B 1 53 ? 10.008 21.094 30.406 1 98.69 53 VAL B O 1
ATOM 3385 N N . ILE B 1 54 ? 9.266 22.703 31.734 1 98.75 54 ILE B N 1
ATOM 3386 C CA . ILE B 1 54 ? 7.988 22.875 31.047 1 98.75 54 ILE B CA 1
ATOM 3387 C C . ILE B 1 54 ? 7.746 24.359 30.766 1 98.75 54 ILE B C 1
ATOM 3389 O O . ILE B 1 54 ? 8.391 25.219 31.375 1 98.75 54 ILE B O 1
ATOM 3393 N N . CYS B 1 55 ? 6.875 24.641 29.859 1 98.38 55 CYS B N 1
ATOM 3394 C CA . CYS B 1 55 ? 6.57 26.016 29.484 1 98.38 55 CYS B CA 1
ATOM 3395 C C . CYS B 1 55 ? 5.062 26.234 29.438 1 98.38 55 CYS B C 1
ATOM 3397 O O . CYS B 1 55 ? 4.328 25.406 28.906 1 98.38 55 CYS B O 1
ATOM 3399 N N . ILE B 1 56 ? 4.633 27.25 30.047 1 97.88 56 ILE B N 1
ATOM 3400 C CA . ILE B 1 56 ? 3.26 27.734 29.938 1 97.88 56 ILE B CA 1
ATOM 3401 C C . ILE B 1 56 ? 3.219 28.984 29.062 1 97.88 56 ILE B C 1
ATOM 3403 O O . ILE B 1 56 ? 3.801 30.016 29.422 1 97.88 56 ILE B O 1
ATOM 3407 N N . THR B 1 57 ? 2.426 28.984 28 1 96 57 THR B N 1
ATOM 3408 C CA . THR B 1 57 ? 2.582 30.047 27 1 96 57 THR B CA 1
ATOM 3409 C C . THR B 1 57 ? 1.485 31.109 27.156 1 96 57 THR B C 1
ATOM 3411 O O . THR B 1 57 ? 1.576 32.188 26.594 1 96 57 THR B O 1
ATOM 3414 N N . ASP B 1 58 ? 0.428 30.859 27.906 1 95.5 58 ASP B N 1
ATOM 3415 C CA . ASP B 1 58 ? -0.627 31.844 28.141 1 95.5 58 ASP B CA 1
ATOM 3416 C C . ASP B 1 58 ? -0.102 33.062 28.922 1 95.5 58 ASP B C 1
ATOM 3418 O O . ASP B 1 58 ? 0.271 32.938 30.078 1 95.5 58 ASP B O 1
ATOM 3422 N N . PRO B 1 59 ? -0.17 34.156 28.297 1 94.31 59 PRO B N 1
ATOM 3423 C CA . PRO B 1 59 ? 0.368 35.344 28.969 1 94.31 59 PRO B CA 1
ATOM 3424 C C . PRO B 1 59 ? -0.367 35.656 30.281 1 94.31 59 PRO B C 1
ATOM 3426 O O . PRO B 1 59 ? 0.206 36.281 31.188 1 94.31 59 PRO B O 1
ATOM 3429 N N . LYS B 1 60 ? -1.541 35.219 30.453 1 96.38 60 LYS B N 1
ATOM 3430 C CA . LYS B 1 60 ? -2.34 35.5 31.641 1 96.38 60 LYS B CA 1
ATOM 3431 C C . LYS B 1 60 ? -1.872 34.656 32.812 1 96.38 60 LYS B C 1
ATOM 3433 O O . LYS B 1 60 ? -2.217 34.969 33.969 1 96.38 60 LYS B O 1
ATOM 3438 N N . LEU B 1 61 ? -1.054 33.688 32.5 1 96.31 61 LEU B N 1
ATOM 3439 C CA . LEU B 1 61 ? -0.688 32.75 33.562 1 96.31 61 LEU B CA 1
ATOM 3440 C C . LEU B 1 61 ? 0.774 32.906 33.969 1 96.31 61 LEU B C 1
ATOM 3442 O O . LEU B 1 61 ? 1.32 32.094 34.688 1 96.31 61 LEU B O 1
ATOM 3446 N N . VAL B 1 62 ? 1.345 33.969 33.5 1 95.5 62 VAL B N 1
ATOM 3447 C CA . VAL B 1 62 ? 2.756 34.188 33.812 1 95.5 62 VAL B CA 1
ATOM 3448 C C . VAL B 1 62 ? 2.971 34.25 35.312 1 95.5 62 VAL B C 1
ATOM 3450 O O . VAL B 1 62 ? 2.338 35.062 36 1 95.5 62 VAL B O 1
ATOM 3453 N N . GLY B 1 63 ? 3.775 33.344 35.781 1 95.19 63 GLY B N 1
ATOM 3454 C CA . GLY B 1 63 ? 4.191 33.375 37.188 1 95.19 63 GLY B CA 1
ATOM 3455 C C . GLY B 1 63 ? 3.172 32.75 38.125 1 95.19 63 GLY B C 1
ATOM 3456 O O . GLY B 1 63 ? 3.445 32.594 39.312 1 95.19 63 GLY B O 1
ATOM 3457 N N . LYS B 1 64 ? 2.09 32.375 37.656 1 95.81 64 LYS B N 1
ATOM 3458 C CA . LYS B 1 64 ? 0.972 31.953 38.5 1 95.81 64 LYS B CA 1
ATOM 3459 C C . LYS B 1 64 ? 1.311 30.672 39.25 1 95.81 64 LYS B C 1
ATOM 3461 O O . LYS B 1 64 ? 0.781 30.422 40.344 1 95.81 64 LYS B O 1
ATOM 3466 N N . PHE B 1 65 ? 2.254 29.891 38.781 1 96.75 65 PHE B N 1
ATOM 3467 C CA . PHE B 1 65 ? 2.494 28.578 39.344 1 96.75 65 PHE B CA 1
ATOM 3468 C C . PHE B 1 65 ? 3.926 28.469 39.875 1 96.75 65 PHE B C 1
ATOM 3470 O O . PHE B 1 65 ? 4.426 27.359 40.094 1 96.75 65 PHE B O 1
ATOM 3477 N N . GLY B 1 66 ? 4.574 29.594 39.938 1 96.38 66 GLY B N 1
ATOM 3478 C CA . GLY B 1 66 ? 5.957 29.609 40.406 1 96.38 66 GLY B CA 1
ATOM 3479 C C . GLY B 1 66 ? 6.953 29.266 39.312 1 96.38 66 GLY B C 1
ATOM 3480 O O . GLY B 1 66 ? 6.582 29.141 38.156 1 96.38 66 GLY B O 1
ATOM 3481 N N . ASP B 1 67 ? 8.164 29.141 39.781 1 96.69 67 ASP B N 1
ATOM 3482 C CA . ASP B 1 67 ? 9.234 28.906 38.844 1 96.69 67 ASP B CA 1
ATOM 3483 C C . ASP B 1 67 ? 9.633 27.438 38.781 1 96.69 67 ASP B C 1
ATOM 3485 O O . ASP B 1 67 ? 10.477 27.047 37.969 1 96.69 67 ASP B O 1
ATOM 3489 N N . SER B 1 68 ? 9.016 26.641 39.656 1 97.31 68 SER B N 1
ATOM 3490 C CA . SER B 1 68 ? 9.289 25.203 39.656 1 97.31 68 SER B CA 1
ATOM 3491 C C . SER B 1 68 ? 8.148 24.422 40.312 1 97.31 68 SER B C 1
ATOM 3493 O O . SER B 1 68 ? 7.352 25 41.062 1 97.31 68 SER B O 1
ATOM 3495 N N . TYR B 1 69 ? 7.969 23.297 39.938 1 97.5 69 TYR B N 1
ATOM 3496 C CA . TYR B 1 69 ? 7.113 22.281 40.562 1 97.5 69 TYR B CA 1
ATOM 3497 C C . TYR B 1 69 ? 7.844 20.953 40.688 1 97.5 69 TYR B C 1
ATOM 3499 O O . TYR B 1 69 ? 8.242 20.359 39.688 1 97.5 69 TYR B O 1
ATOM 3507 N N . LEU B 1 70 ? 8.109 20.5 41.969 1 96.94 70 LEU B N 1
ATOM 3508 C CA . LEU B 1 70 ? 9.023 19.391 42.25 1 96.94 70 LEU B CA 1
ATOM 3509 C C . LEU B 1 70 ? 10.406 19.688 41.688 1 96.94 70 LEU B C 1
ATOM 3511 O O . LEU B 1 70 ? 11.016 20.719 42 1 96.94 70 LEU B O 1
ATOM 3515 N N . SER B 1 71 ? 10.922 18.859 40.844 1 97.44 71 SER B N 1
ATOM 3516 C CA . SER B 1 71 ? 12.258 19.078 40.312 1 97.44 71 SER B CA 1
ATOM 3517 C C . SER B 1 71 ? 12.188 19.719 38.906 1 97.44 71 SER B C 1
ATOM 3519 O O . SER B 1 71 ? 13.219 20 38.312 1 97.44 71 SER B O 1
ATOM 3521 N N . THR B 1 72 ? 11.039 20.016 38.406 1 98.56 72 THR B N 1
ATOM 3522 C CA . THR B 1 72 ? 10.844 20.516 37.031 1 98.56 72 THR B CA 1
ATOM 3523 C C . THR B 1 72 ? 10.797 22.047 37.031 1 98.56 72 THR B C 1
ATOM 3525 O O . THR B 1 72 ? 10.047 22.656 37.781 1 98.56 72 THR B O 1
ATOM 3528 N N . LYS B 1 73 ? 11.594 22.672 36.188 1 98.69 73 LYS B N 1
ATOM 3529 C CA . LYS B 1 73 ? 11.57 24.109 36 1 98.69 73 LYS B CA 1
ATOM 3530 C C . LYS B 1 73 ? 10.359 24.531 35.156 1 98.69 73 LYS B C 1
ATOM 3532 O O . LYS B 1 73 ? 9.984 23.859 34.219 1 98.69 73 LYS B O 1
ATOM 3537 N N . ILE B 1 74 ? 9.742 25.656 35.562 1 98.56 74 ILE B N 1
ATOM 3538 C CA . ILE B 1 74 ? 8.594 26.188 34.812 1 98.56 74 ILE B CA 1
ATOM 3539 C C . ILE B 1 74 ? 8.969 27.516 34.156 1 98.56 74 ILE B C 1
ATOM 3541 O O . ILE B 1 74 ? 9.398 28.453 34.844 1 98.56 74 ILE B O 1
ATOM 3545 N N . LEU B 1 75 ? 8.875 27.609 32.906 1 98.38 75 LEU B N 1
ATOM 3546 C CA . LEU B 1 75 ? 9.07 28.844 32.156 1 98.38 75 LEU B CA 1
ATOM 3547 C C . LEU B 1 75 ? 7.746 29.344 31.609 1 98.38 75 LEU B C 1
ATOM 3549 O O . LEU B 1 75 ? 6.77 28.609 31.531 1 98.38 75 LEU B O 1
ATOM 3553 N N . TYR B 1 76 ? 7.777 30.625 31.188 1 97.56 76 TYR B N 1
ATOM 3554 C CA . TYR B 1 76 ? 6.539 31.234 30.719 1 97.56 76 TYR B CA 1
ATOM 3555 C C . TYR B 1 76 ? 6.762 31.984 29.406 1 97.56 76 TYR B C 1
ATOM 3557 O O . TYR B 1 76 ? 7.848 32.531 29.172 1 97.56 76 TYR B O 1
ATOM 3565 N N . GLY B 1 77 ? 5.746 31.953 28.562 1 94.31 77 GLY B N 1
ATOM 3566 C CA . GLY B 1 77 ? 5.746 32.75 27.328 1 94.31 77 GLY B CA 1
ATOM 3567 C C . GLY B 1 77 ? 6.23 31.969 26.125 1 94.31 77 GLY B C 1
ATOM 3568 O O . GLY B 1 77 ? 6.934 30.953 26.266 1 94.31 77 GLY B O 1
ATOM 3569 N N . ASP B 1 78 ? 5.973 32.5 24.969 1 92.38 78 ASP B N 1
ATOM 3570 C CA . ASP B 1 78 ? 6.273 31.828 23.703 1 92.38 78 ASP B CA 1
ATOM 3571 C C . ASP B 1 78 ? 7.777 31.734 23.469 1 92.38 78 ASP B C 1
ATOM 3573 O O . ASP B 1 78 ? 8.266 30.75 22.906 1 92.38 78 ASP B O 1
ATOM 3577 N N . LYS B 1 79 ? 8.484 32.719 23.891 1 91.69 79 LYS B N 1
ATOM 3578 C CA . LYS B 1 79 ? 9.93 32.719 23.672 1 91.69 79 LYS B CA 1
ATOM 3579 C C . LYS B 1 79 ? 10.609 31.578 24.406 1 91.69 79 LYS B C 1
ATOM 3581 O O . LYS B 1 79 ? 11.641 31.078 23.953 1 91.69 79 LYS B O 1
ATOM 3586 N N . ALA B 1 80 ? 9.984 31.172 25.438 1 95.5 80 ALA B N 1
ATOM 3587 C CA . ALA B 1 80 ? 10.555 30.109 26.266 1 95.5 80 ALA B CA 1
ATOM 3588 C C . ALA B 1 80 ? 10.484 28.766 25.547 1 95.5 80 ALA B C 1
ATOM 3590 O O . ALA B 1 80 ? 11.164 27.812 25.938 1 95.5 80 ALA B O 1
ATOM 3591 N N . LEU B 1 81 ? 9.68 28.688 24.516 1 97.25 81 LEU B N 1
ATOM 3592 C CA . LEU B 1 81 ? 9.602 27.453 23.734 1 97.25 81 LEU B CA 1
ATOM 3593 C C . LEU B 1 81 ? 10.953 27.125 23.109 1 97.25 81 LEU B C 1
ATOM 3595 O O . LEU B 1 81 ? 11.281 25.953 22.922 1 97.25 81 LEU B O 1
ATOM 3599 N N . ILE B 1 82 ? 11.695 28.125 22.812 1 97.38 82 ILE B N 1
ATOM 3600 C CA . ILE B 1 82 ? 13.023 27.969 22.234 1 97.38 82 ILE B CA 1
ATOM 3601 C C . ILE B 1 82 ? 13.93 27.234 23.219 1 97.38 82 ILE B C 1
ATOM 3603 O O . ILE B 1 82 ? 14.688 26.344 22.828 1 97.38 82 ILE B O 1
ATOM 3607 N N . ASP B 1 83 ? 13.82 27.578 24.484 1 97.19 83 ASP B N 1
ATOM 3608 C CA . ASP B 1 83 ? 14.633 26.969 25.531 1 97.19 83 ASP B CA 1
ATOM 3609 C C . ASP B 1 83 ? 14.32 25.469 25.656 1 97.19 83 ASP B C 1
ATOM 3611 O O . ASP B 1 83 ? 15.211 24.672 25.906 1 97.19 83 ASP B O 1
ATOM 3615 N N . LEU B 1 84 ? 13.094 25.125 25.5 1 98.19 84 LEU B N 1
ATOM 3616 C CA . LEU B 1 84 ? 12.664 23.734 25.641 1 98.19 84 LEU B CA 1
ATOM 3617 C C . LEU B 1 84 ? 13.328 22.859 24.578 1 98.19 84 LEU B C 1
ATOM 3619 O O . LEU B 1 84 ? 13.828 21.781 24.906 1 98.19 84 LEU B O 1
ATOM 3623 N N . VAL B 1 85 ? 13.383 23.344 23.344 1 98.44 85 VAL B N 1
ATOM 3624 C CA . VAL B 1 85 ? 13.758 22.5 22.219 1 98.44 85 VAL B CA 1
ATOM 3625 C C . VAL B 1 85 ? 15.281 22.438 22.094 1 98.44 85 VAL B C 1
ATOM 3627 O O . VAL B 1 85 ? 15.828 21.547 21.453 1 98.44 85 VAL B O 1
ATOM 3630 N N . GLN B 1 86 ? 16 23.359 22.766 1 98 86 GLN B N 1
ATOM 3631 C CA . GLN B 1 86 ? 17.453 23.422 22.641 1 98 86 GLN B CA 1
ATOM 3632 C C . GLN B 1 86 ? 18.156 22.75 23.812 1 98 86 GLN B C 1
ATOM 3634 O O . GLN B 1 86 ? 19.375 22.75 23.906 1 98 86 GLN B O 1
ATOM 3639 N N . LEU B 1 87 ? 17.391 22.141 24.719 1 98.06 87 LEU B N 1
ATOM 3640 C CA . LEU B 1 87 ? 18 21.375 25.797 1 98.06 87 LEU B CA 1
ATOM 3641 C C . LEU B 1 87 ? 18.953 20.328 25.266 1 98.06 87 LEU B C 1
ATOM 3643 O O . LEU B 1 87 ? 18.625 19.625 24.297 1 98.06 87 LEU B O 1
ATOM 3647 N N . PRO B 1 88 ? 20.109 20.156 25.906 1 98 88 PRO B N 1
ATOM 3648 C CA . PRO B 1 88 ? 21.062 19.141 25.438 1 98 88 PRO B CA 1
ATOM 3649 C C . PRO B 1 88 ? 20.516 17.719 25.516 1 98 88 PRO B C 1
ATOM 3651 O O . PRO B 1 88 ? 20.875 16.859 24.719 1 98 88 PRO B O 1
ATOM 3654 N N . SER B 1 89 ? 19.594 17.5 26.422 1 98.31 89 SER B N 1
ATOM 3655 C CA . SER B 1 89 ? 19.062 16.172 26.656 1 98.31 89 SER B CA 1
ATOM 3656 C C . SER B 1 89 ? 18 15.805 25.625 1 98.31 89 SER B C 1
ATOM 3658 O O . SER B 1 89 ? 17.547 14.664 25.562 1 98.31 89 SER B O 1
ATOM 3660 N N . VAL B 1 90 ? 17.625 16.781 24.781 1 98.56 90 VAL B N 1
ATOM 3661 C CA . VAL B 1 90 ? 16.578 16.562 23.797 1 98.56 90 VAL B CA 1
ATOM 3662 C C . VAL B 1 90 ? 17.188 16.078 22.484 1 98.56 90 VAL B C 1
ATOM 3664 O O . VAL B 1 90 ? 18.125 16.688 21.969 1 98.56 90 VAL B O 1
ATOM 3667 N N . GLY B 1 91 ? 16.609 15.023 22.016 1 98.44 91 GLY B N 1
ATOM 3668 C CA . GLY B 1 91 ? 17.047 14.508 20.719 1 98.44 91 GLY B CA 1
ATOM 3669 C C . GLY B 1 91 ? 16 14.68 19.625 1 98.44 91 GLY B C 1
ATOM 3670 O O . GLY B 1 91 ? 16.328 14.773 18.453 1 98.44 91 GLY B O 1
ATOM 3671 N N . VAL B 1 92 ? 14.727 14.695 19.953 1 98.75 92 VAL B N 1
ATOM 3672 C CA . VAL B 1 92 ? 13.641 14.844 19 1 98.75 92 VAL B CA 1
ATOM 3673 C C . VAL B 1 92 ? 12.617 15.852 19.531 1 98.75 92 VAL B C 1
ATOM 3675 O O . VAL B 1 92 ? 12.297 15.844 20.719 1 98.75 92 VAL B O 1
ATOM 3678 N N . VAL B 1 93 ? 12.18 16.734 18.672 1 98.81 93 VAL B N 1
ATOM 3679 C CA . VAL B 1 93 ? 11.172 17.734 19.016 1 98.81 93 VAL B CA 1
ATOM 3680 C C . VAL B 1 93 ? 9.875 17.453 18.266 1 98.81 93 VAL B C 1
ATOM 3682 O O . VAL B 1 93 ? 9.867 17.406 17.031 1 98.81 93 VAL B O 1
ATOM 3685 N N . VAL B 1 94 ? 8.766 17.219 19 1 98.75 94 VAL B N 1
ATOM 3686 C CA . VAL B 1 94 ? 7.43 17.125 18.422 1 98.75 94 VAL B CA 1
ATOM 3687 C C . VAL B 1 94 ? 6.754 18.484 18.438 1 98.75 94 VAL B C 1
ATOM 3689 O O . VAL B 1 94 ? 6.457 19.031 19.5 1 98.75 94 VAL B O 1
ATOM 3692 N N . THR B 1 95 ? 6.516 19.016 17.312 1 97.75 95 THR B N 1
ATOM 3693 C CA . THR B 1 95 ? 5.891 20.328 17.219 1 97.75 95 THR B CA 1
ATOM 3694 C C . THR B 1 95 ? 4.379 20.203 17.047 1 97.75 95 THR B C 1
ATOM 3696 O O . THR B 1 95 ? 3.889 20.094 15.914 1 97.75 95 THR B O 1
ATOM 3699 N N . ALA B 1 96 ? 3.672 20.297 18.109 1 95.06 96 ALA B N 1
ATOM 3700 C CA . ALA B 1 96 ? 2.229 20.094 18.094 1 95.06 96 ALA B CA 1
ATOM 3701 C C . ALA B 1 96 ? 1.482 21.359 18.516 1 95.06 96 ALA B C 1
ATOM 3703 O O . ALA B 1 96 ? 0.45 21.281 19.188 1 95.06 96 ALA B O 1
ATOM 3704 N N . VAL B 1 97 ? 2.051 22.469 18.188 1 90.5 97 VAL B N 1
ATOM 3705 C CA . VAL B 1 97 ? 1.386 23.75 18.469 1 90.5 97 VAL B CA 1
ATOM 3706 C C . VAL B 1 97 ? 0.611 24.203 17.234 1 90.5 97 VAL B C 1
ATOM 3708 O O . VAL B 1 97 ? 0.874 23.734 16.125 1 90.5 97 VAL B O 1
ATOM 3711 N N . MET B 1 98 ? -0.282 25.078 17.375 1 80.12 98 MET B N 1
ATOM 3712 C CA . MET B 1 98 ? -1.126 25.547 16.281 1 80.12 98 MET B CA 1
ATOM 3713 C C . MET B 1 98 ? -0.598 26.844 15.703 1 80.12 98 MET B C 1
ATOM 3715 O O . MET B 1 98 ? 0.01 27.656 16.422 1 80.12 98 MET B O 1
ATOM 3719 N N . GLY B 1 99 ? -0.776 27 14.469 1 78.81 99 GLY B N 1
ATOM 3720 C CA . GLY B 1 99 ? -0.554 28.281 13.812 1 78.81 99 GLY B CA 1
ATOM 3721 C C . GLY B 1 99 ? 0.915 28.641 13.68 1 78.81 99 GLY B C 1
ATOM 3722 O O . GLY B 1 99 ? 1.777 27.75 13.719 1 78.81 99 GLY B O 1
ATOM 3723 N N . ALA B 1 100 ? 1.144 29.891 13.461 1 79.75 100 ALA B N 1
ATOM 3724 C CA . ALA B 1 100 ? 2.477 30.406 13.156 1 79.75 100 ALA B CA 1
ATOM 3725 C C . ALA B 1 100 ? 3.361 30.406 14.398 1 79.75 100 ALA B C 1
ATOM 3727 O O . ALA B 1 100 ? 4.582 30.562 14.305 1 79.75 100 ALA B O 1
ATOM 3728 N N . ARG B 1 101 ? 2.828 30.047 15.562 1 80.19 101 ARG B N 1
ATOM 3729 C CA . ARG B 1 101 ? 3.568 30.047 16.812 1 80.19 101 ARG B CA 1
ATOM 3730 C C . ARG B 1 101 ? 4.648 28.969 16.812 1 80.19 101 ARG B C 1
ATOM 3732 O O . ARG B 1 101 ? 5.621 29.047 17.562 1 80.19 101 ARG B O 1
ATOM 3739 N N . GLY B 1 102 ? 4.492 28.078 15.977 1 88.62 102 GLY B N 1
ATOM 3740 C CA . GLY B 1 102 ? 5.406 26.953 15.961 1 88.62 102 GLY B CA 1
ATOM 3741 C C . GLY B 1 102 ? 6.672 27.219 15.172 1 88.62 102 GLY B C 1
ATOM 3742 O O . GLY B 1 102 ? 7.629 26.438 15.234 1 88.62 102 GLY B O 1
ATOM 3743 N N . VAL B 1 103 ? 6.738 28.375 14.484 1 94.31 103 VAL B N 1
ATOM 3744 C CA . VAL B 1 103 ? 7.816 28.547 13.516 1 94.31 103 VAL B CA 1
ATOM 3745 C C . VAL B 1 103 ? 9.125 28.828 14.242 1 94.31 103 VAL B C 1
ATOM 3747 O O . VAL B 1 103 ? 10.164 28.25 13.906 1 94.31 103 VAL B O 1
ATOM 3750 N N . LEU B 1 104 ? 9.109 29.641 15.258 1 94.94 104 LEU B N 1
ATOM 3751 C CA . LEU B 1 104 ? 10.344 30.031 15.922 1 94.94 104 LEU B CA 1
ATOM 3752 C C . LEU B 1 104 ? 10.977 28.859 16.656 1 94.94 104 LEU B C 1
ATOM 3754 O O . LEU B 1 104 ? 12.156 28.578 16.469 1 94.94 104 LEU B O 1
ATOM 3758 N N . PRO B 1 105 ? 10.195 28.203 17.469 1 96.88 105 PRO B N 1
ATOM 3759 C CA . PRO B 1 105 ? 10.82 27.047 18.125 1 96.88 105 PRO B CA 1
ATOM 3760 C C . PRO B 1 105 ? 11.25 25.969 17.125 1 96.88 105 PRO B C 1
ATOM 3762 O O . PRO B 1 105 ? 12.234 25.266 17.344 1 96.88 105 PRO B O 1
ATOM 3765 N N . THR B 1 106 ? 10.555 25.812 16.016 1 97.62 106 THR B N 1
ATOM 3766 C CA . THR B 1 106 ? 10.961 24.875 14.977 1 97.62 106 THR B CA 1
ATOM 3767 C C . THR B 1 106 ? 12.305 25.266 14.383 1 97.62 106 THR B C 1
ATOM 3769 O O . THR B 1 106 ? 13.203 24.422 14.25 1 97.62 106 THR B O 1
ATOM 3772 N N . ILE B 1 107 ? 12.469 26.531 14.07 1 97.56 107 ILE B N 1
ATOM 3773 C CA . ILE B 1 107 ? 13.727 27.047 13.547 1 97.56 107 ILE B CA 1
ATOM 3774 C C . ILE B 1 107 ? 14.844 26.812 14.562 1 97.56 107 ILE B C 1
ATOM 3776 O O . ILE B 1 107 ? 15.93 26.344 14.211 1 97.56 107 ILE B O 1
ATOM 3780 N N . ALA B 1 108 ? 14.539 27.078 15.828 1 98 108 ALA B N 1
ATOM 3781 C CA . ALA B 1 108 ? 15.516 26.875 16.891 1 98 108 ALA B CA 1
ATOM 3782 C C . ALA B 1 108 ? 15.945 25.422 16.984 1 98 108 ALA B C 1
ATOM 3784 O O . ALA B 1 108 ? 17.125 25.109 17.188 1 98 108 ALA B O 1
ATOM 3785 N N . ALA B 1 109 ? 15.008 24.531 16.891 1 98.38 109 ALA B N 1
ATOM 3786 C CA . ALA B 1 109 ? 15.297 23.109 16.922 1 98.38 109 ALA B CA 1
ATOM 3787 C C . ALA B 1 109 ? 16.172 22.688 15.742 1 98.38 109 ALA B C 1
ATOM 3789 O O . ALA B 1 109 ? 17.109 21.906 15.898 1 98.38 109 ALA B O 1
ATOM 3790 N N . ILE B 1 110 ? 15.859 23.219 14.508 1 98.31 110 ILE B N 1
ATOM 3791 C CA . ILE B 1 110 ? 16.641 22.953 13.312 1 98.31 110 ILE B CA 1
ATOM 3792 C C . ILE B 1 110 ? 18.094 23.391 13.531 1 98.31 110 ILE B C 1
ATOM 3794 O O . ILE B 1 110 ? 19.031 22.625 13.312 1 98.31 110 ILE B O 1
ATOM 3798 N N . GLU B 1 111 ? 18.219 24.578 14.047 1 97.88 111 GLU B N 1
ATOM 3799 C CA . GLU B 1 111 ? 19.547 25.156 14.234 1 97.88 111 GLU B CA 1
ATOM 3800 C C . GLU B 1 111 ? 20.328 24.406 15.305 1 97.88 111 GLU B C 1
ATOM 3802 O O . GLU B 1 111 ? 21.562 24.328 15.242 1 97.88 111 GLU B O 1
ATOM 3807 N N . ALA B 1 112 ? 19.625 23.797 16.188 1 97.94 112 ALA B N 1
ATOM 3808 C CA . ALA B 1 112 ? 20.25 23.047 17.281 1 97.94 112 ALA B CA 1
ATOM 3809 C C . ALA B 1 112 ? 20.547 21.609 16.844 1 97.94 112 ALA B C 1
ATOM 3811 O O . ALA B 1 112 ? 21.094 20.828 17.625 1 97.94 112 ALA B O 1
ATOM 3812 N N . GLY B 1 113 ? 20.125 21.25 15.688 1 97.25 113 GLY B N 1
ATOM 3813 C CA . GLY B 1 113 ? 20.453 19.938 15.141 1 97.25 113 GLY B CA 1
ATOM 3814 C C . GLY B 1 113 ? 19.547 18.828 15.664 1 97.25 113 GLY B C 1
ATOM 3815 O O . GLY B 1 113 ? 19.953 17.672 15.711 1 97.25 113 GLY B O 1
ATOM 3816 N N . LYS B 1 114 ? 18.375 19.219 16.125 1 98.5 114 LYS B N 1
ATOM 3817 C CA . LYS B 1 114 ? 17.422 18.219 16.625 1 98.5 114 LYS B CA 1
ATOM 3818 C C . LYS B 1 114 ? 16.688 17.547 15.477 1 98.5 114 LYS B C 1
ATOM 3820 O O . LYS B 1 114 ? 16.5 18.125 14.414 1 98.5 114 LYS B O 1
ATOM 3825 N N . LYS B 1 115 ? 16.328 16.281 15.688 1 98.44 115 LYS B N 1
ATOM 3826 C CA . LYS B 1 115 ? 15.289 15.703 14.836 1 98.44 115 LYS B CA 1
ATOM 3827 C C . LYS B 1 115 ? 13.938 16.375 15.086 1 98.44 115 LYS B C 1
ATOM 3829 O O . LYS B 1 115 ? 13.57 16.641 16.234 1 98.44 115 LYS B O 1
ATOM 3834 N N . ILE B 1 116 ? 13.227 16.578 13.984 1 98.69 116 ILE B N 1
ATOM 3835 C CA . ILE B 1 116 ? 11.945 17.25 14.125 1 98.69 116 ILE B CA 1
ATOM 3836 C C . ILE B 1 116 ? 10.812 16.312 13.695 1 98.69 116 ILE B C 1
ATOM 3838 O O . ILE B 1 116 ? 10.812 15.82 12.57 1 98.69 116 ILE B O 1
ATOM 3842 N N . ALA B 1 117 ? 9.93 16 14.562 1 98.69 117 ALA B N 1
ATOM 3843 C CA . ALA B 1 117 ? 8.617 15.438 14.25 1 98.69 117 ALA B CA 1
ATOM 3844 C C . ALA B 1 117 ? 7.578 16.547 14.062 1 98.69 117 ALA B C 1
ATOM 3846 O O . ALA B 1 117 ? 7.012 17.047 15.039 1 98.69 117 ALA B O 1
ATOM 3847 N N . ILE B 1 118 ? 7.293 16.906 12.875 1 97.88 118 ILE B N 1
ATOM 3848 C CA . ILE B 1 118 ? 6.562 18.141 12.609 1 97.88 118 ILE B CA 1
ATOM 3849 C C . ILE B 1 118 ? 5.074 17.828 12.461 1 97.88 118 ILE B C 1
ATOM 3851 O O . ILE B 1 118 ? 4.672 17.109 11.547 1 97.88 118 ILE B O 1
ATOM 3855 N N . ALA B 1 119 ? 4.312 18.297 13.328 1 95.81 119 ALA B N 1
ATOM 3856 C CA . ALA B 1 119 ? 2.859 18.203 13.266 1 95.81 119 ALA B CA 1
ATOM 3857 C C . ALA B 1 119 ? 2.227 19.531 12.875 1 95.81 119 ALA B C 1
ATOM 3859 O O . ALA B 1 119 ? 1.079 19.578 12.43 1 95.81 119 ALA B O 1
ATOM 3860 N N . ASN B 1 120 ? 2.93 20.562 13.07 1 93.31 120 ASN B N 1
ATOM 3861 C CA . ASN B 1 120 ? 2.469 21.906 12.734 1 93.31 120 ASN B CA 1
ATOM 3862 C C . ASN B 1 120 ? 2.619 22.203 11.25 1 93.31 120 ASN B C 1
ATOM 3864 O O . ASN B 1 120 ? 3.623 22.781 10.82 1 93.31 120 ASN B O 1
ATOM 3868 N N . LYS B 1 121 ? 1.554 21.938 10.484 1 93.5 121 LYS B N 1
ATOM 3869 C CA . LYS B 1 121 ? 1.614 22.062 9.031 1 93.5 121 LYS B CA 1
ATOM 3870 C C . LYS B 1 121 ? 1.771 23.516 8.602 1 93.5 121 LYS B C 1
ATOM 3872 O O . LYS B 1 121 ? 2.41 23.812 7.59 1 93.5 121 LYS B O 1
ATOM 3877 N N . GLU B 1 122 ? 1.314 24.5 9.414 1 91.25 122 GLU B N 1
ATOM 3878 C CA . GLU B 1 122 ? 1.337 25.922 9.07 1 91.25 122 GLU B CA 1
ATOM 3879 C C . GLU B 1 122 ? 2.768 26.438 8.914 1 91.25 122 GLU B C 1
ATOM 3881 O O . GLU B 1 122 ? 3.031 27.328 8.109 1 91.25 122 GLU B O 1
ATOM 3886 N N . THR B 1 123 ? 3.664 25.797 9.664 1 95 123 THR B N 1
ATOM 3887 C CA . THR B 1 123 ? 5.07 26.172 9.539 1 95 123 THR B CA 1
ATOM 3888 C C . THR B 1 123 ? 5.559 25.969 8.109 1 95 123 THR B C 1
ATOM 3890 O O . THR B 1 123 ? 6.164 26.875 7.52 1 95 123 THR B O 1
ATOM 3893 N N . LEU B 1 124 ? 5.199 24.875 7.516 1 96.5 124 LEU B N 1
ATOM 3894 C CA . LEU B 1 124 ? 5.648 24.594 6.156 1 96.5 124 LEU B CA 1
ATOM 3895 C C . LEU B 1 124 ? 4.781 25.312 5.133 1 96.5 124 LEU B C 1
ATOM 3897 O O . LEU B 1 124 ? 5.281 25.75 4.094 1 96.5 124 LEU B O 1
ATOM 3901 N N . VAL B 1 125 ? 3.5 25.469 5.398 1 97.56 125 VAL B N 1
ATOM 3902 C CA . VAL B 1 125 ? 2.592 26.125 4.465 1 97.56 125 VAL B CA 1
ATOM 3903 C C . VAL B 1 125 ? 2.984 27.578 4.305 1 97.56 125 VAL B C 1
ATOM 3905 O O . VAL B 1 125 ? 3.059 28.094 3.184 1 97.56 125 VAL B O 1
ATOM 3908 N N . THR B 1 126 ? 3.32 28.234 5.418 1 97 126 THR B N 1
ATOM 3909 C CA . THR B 1 126 ? 3.561 29.688 5.406 1 97 126 THR B CA 1
ATOM 3910 C C . THR B 1 126 ? 5.027 29.984 5.109 1 97 126 THR B C 1
ATOM 3912 O O . THR B 1 126 ? 5.336 30.953 4.406 1 97 126 THR B O 1
ATOM 3915 N N . PHE B 1 127 ? 5.926 29.125 5.648 1 96.94 127 PHE B N 1
ATOM 3916 C CA . PHE B 1 127 ? 7.34 29.469 5.621 1 96.94 127 PHE B CA 1
ATOM 3917 C C . PHE B 1 127 ? 8.141 28.422 4.859 1 96.94 127 PHE B C 1
ATOM 3919 O O . PHE B 1 127 ? 9.352 28.281 5.062 1 96.94 127 PHE B O 1
ATOM 3926 N N . GLY B 1 128 ? 7.57 27.688 3.936 1 96.69 128 GLY B N 1
ATOM 3927 C CA . GLY B 1 128 ? 8.117 26.531 3.258 1 96.69 128 GLY B CA 1
ATOM 3928 C C . GLY B 1 128 ? 9.516 26.75 2.721 1 96.69 128 GLY B C 1
ATOM 3929 O O . GLY B 1 128 ? 10.453 26.031 3.088 1 96.69 128 GLY B O 1
ATOM 3930 N N . PRO B 1 129 ? 9.688 27.766 1.871 1 97.06 129 PRO B N 1
ATOM 3931 C CA . PRO B 1 129 ? 11.008 28 1.283 1 97.06 129 PRO B CA 1
ATOM 3932 C C . PRO B 1 129 ? 12.086 28.281 2.334 1 97.06 129 PRO B C 1
ATOM 3934 O O . PRO B 1 129 ? 13.203 27.781 2.23 1 97.06 129 PRO B O 1
ATOM 3937 N N . LEU B 1 130 ? 11.719 29.016 3.342 1 96.81 130 LEU B N 1
ATOM 3938 C CA . LEU B 1 130 ? 12.656 29.359 4.406 1 96.81 130 LEU B CA 1
ATOM 3939 C C . LEU B 1 130 ? 13.023 28.125 5.219 1 96.81 130 LEU B C 1
ATOM 3941 O O . LEU B 1 130 ? 14.203 27.875 5.48 1 96.81 130 LEU B O 1
ATOM 3945 N N . ILE B 1 131 ? 12.062 27.359 5.613 1 97.5 131 ILE B N 1
ATOM 3946 C CA . ILE B 1 131 ? 12.273 26.172 6.434 1 97.5 131 ILE B CA 1
ATOM 3947 C C . ILE B 1 131 ? 13.102 25.156 5.66 1 97.5 131 ILE B C 1
ATOM 3949 O O . ILE B 1 131 ? 14.031 24.562 6.211 1 97.5 131 ILE B O 1
ATOM 3953 N N . ASN B 1 132 ? 12.789 24.969 4.367 1 97.69 132 ASN B N 1
ATOM 3954 C CA . ASN B 1 132 ? 13.539 24.016 3.557 1 97.69 132 ASN B CA 1
ATOM 3955 C C . ASN B 1 132 ? 15.008 24.406 3.432 1 97.69 132 ASN B C 1
ATOM 3957 O O . ASN B 1 132 ? 15.891 23.547 3.463 1 97.69 132 ASN B O 1
ATOM 3961 N N . ARG B 1 133 ? 15.266 25.703 3.295 1 97.5 133 ARG B N 1
ATOM 3962 C CA . ARG B 1 133 ? 16.641 26.172 3.248 1 97.5 133 ARG B CA 1
ATOM 3963 C C . ARG B 1 133 ? 17.375 25.875 4.551 1 97.5 133 ARG B C 1
ATOM 3965 O O . ARG B 1 133 ? 18.531 25.438 4.535 1 97.5 133 ARG B O 1
ATOM 3972 N N . LEU B 1 134 ? 16.703 26.078 5.645 1 97.75 134 LEU B N 1
ATOM 3973 C CA . LEU B 1 134 ? 17.312 25.844 6.953 1 97.75 134 LEU B CA 1
ATOM 3974 C C . LEU B 1 134 ? 17.547 24.359 7.176 1 97.75 134 LEU B C 1
ATOM 3976 O O . LEU B 1 134 ? 18.594 23.969 7.691 1 97.75 134 LEU B O 1
ATOM 3980 N N . VAL B 1 135 ? 16.578 23.516 6.797 1 98.12 135 VAL B N 1
ATOM 3981 C CA . VAL B 1 135 ? 16.703 22.078 6.938 1 98.12 135 VAL B CA 1
ATOM 3982 C C . VAL B 1 135 ? 17.906 21.562 6.152 1 98.12 135 VAL B C 1
ATOM 3984 O O . VAL B 1 135 ? 18.688 20.766 6.656 1 98.12 135 VAL B O 1
ATOM 3987 N N . ALA B 1 136 ? 18.016 22.094 4.926 1 97.81 136 ALA B N 1
ATOM 3988 C CA . ALA B 1 136 ? 19.141 21.719 4.078 1 97.81 136 ALA B CA 1
ATOM 3989 C C . ALA B 1 136 ? 20.469 22.188 4.68 1 97.81 136 ALA B C 1
ATOM 3991 O O . ALA B 1 136 ? 21.422 21.422 4.758 1 97.81 136 ALA B O 1
ATOM 3992 N N . LYS B 1 137 ? 20.516 23.406 5.121 1 97.88 137 LYS B N 1
ATOM 3993 C CA . LYS B 1 137 ? 21.719 24.031 5.668 1 97.88 137 LYS B CA 1
ATOM 3994 C C . LYS B 1 137 ? 22.219 23.266 6.887 1 97.88 137 LYS B C 1
ATOM 3996 O O . LYS B 1 137 ? 23.422 23.078 7.062 1 97.88 137 LYS B O 1
ATOM 4001 N N . HIS B 1 138 ? 21.297 22.766 7.648 1 98.12 138 HIS B N 1
ATOM 4002 C CA . HIS B 1 138 ? 21.688 22.172 8.922 1 98.12 138 HIS B CA 1
ATOM 4003 C C . HIS B 1 138 ? 21.578 20.641 8.859 1 98.12 138 HIS B C 1
ATOM 4005 O O . HIS B 1 138 ? 21.719 19.969 9.883 1 98.12 138 HIS B O 1
ATOM 4011 N N . ASN B 1 139 ? 21.25 20.078 7.699 1 97.31 139 ASN B N 1
ATOM 4012 C CA . ASN B 1 139 ? 21.094 18.641 7.496 1 97.31 139 ASN B CA 1
ATOM 4013 C C . ASN B 1 139 ? 20.156 18.031 8.523 1 97.31 139 ASN B C 1
ATOM 4015 O O . ASN B 1 139 ? 20.484 17.031 9.156 1 97.31 139 ASN B O 1
ATOM 4019 N N . THR B 1 140 ? 19.047 18.703 8.719 1 97.06 140 THR B N 1
ATOM 4020 C CA . THR B 1 140 ? 18.062 18.328 9.734 1 97.06 140 THR B CA 1
ATOM 4021 C C . THR B 1 140 ? 17.203 17.172 9.242 1 97.06 140 THR B C 1
ATOM 4023 O O . THR B 1 140 ? 16.781 17.141 8.086 1 97.06 140 THR B O 1
ATOM 4026 N N . VAL B 1 141 ? 16.922 16.172 10.148 1 97.75 141 VAL B N 1
ATOM 4027 C CA . VAL B 1 141 ? 15.945 15.125 9.883 1 97.75 141 VAL B CA 1
ATOM 4028 C C . VAL B 1 141 ? 14.547 15.594 10.297 1 97.75 141 VAL B C 1
ATOM 4030 O O . VAL B 1 141 ? 14.297 15.844 11.477 1 97.75 141 VAL B O 1
ATOM 4033 N N . MET B 1 142 ? 13.719 15.82 9.352 1 98.12 142 MET B N 1
ATOM 4034 C CA . MET B 1 142 ? 12.336 16.219 9.602 1 98.12 142 MET B CA 1
ATOM 4035 C C . MET B 1 142 ? 11.367 15.125 9.172 1 98.12 142 MET B C 1
ATOM 4037 O O . MET B 1 142 ? 11.328 14.75 8 1 98.12 142 MET B O 1
ATOM 4041 N N . VAL B 1 143 ? 10.594 14.555 10.109 1 98.75 143 VAL B N 1
ATOM 4042 C CA . VAL B 1 143 ? 9.625 13.492 9.867 1 98.75 143 VAL B CA 1
ATOM 4043 C C . VAL B 1 143 ? 8.211 14.008 10.102 1 98.75 143 VAL B C 1
ATOM 4045 O O . VAL B 1 143 ? 7.895 14.5 11.188 1 98.75 143 VAL B O 1
ATOM 4048 N N . PRO B 1 144 ? 7.363 13.992 9.094 1 98.69 144 PRO B N 1
ATOM 4049 C CA . PRO B 1 144 ? 6.012 14.516 9.289 1 98.69 144 PRO B CA 1
ATOM 4050 C C . PRO B 1 144 ? 5.168 13.648 10.219 1 98.69 144 PRO B C 1
ATOM 4052 O O . PRO B 1 144 ? 5.273 12.414 10.18 1 98.69 144 PRO B O 1
ATOM 4055 N N . VAL B 1 145 ? 4.344 14.281 11 1 98.31 145 VAL B N 1
ATOM 4056 C CA . VAL B 1 145 ? 3.496 13.578 11.961 1 98.31 145 VAL B CA 1
ATOM 4057 C C . VAL B 1 145 ? 2.068 13.5 11.422 1 98.31 145 VAL B C 1
ATOM 4059 O O . VAL B 1 145 ? 1.304 12.609 11.805 1 98.31 145 VAL B O 1
ATOM 4062 N N . ASP B 1 146 ? 1.67 14.5 10.57 1 96.94 146 ASP B N 1
ATOM 4063 C CA . ASP B 1 146 ? 0.361 14.414 9.93 1 96.94 146 ASP B CA 1
ATOM 4064 C C . ASP B 1 146 ? 0.164 13.055 9.258 1 96.94 146 ASP B C 1
ATOM 4066 O O . ASP B 1 146 ? 1.056 12.562 8.562 1 96.94 146 ASP B O 1
ATOM 4070 N N . SER B 1 147 ? -0.982 12.43 9.492 1 97.81 147 SER B N 1
ATOM 4071 C CA . SER B 1 147 ? -1.182 11.023 9.148 1 97.81 147 SER B CA 1
ATOM 4072 C C . SER B 1 147 ? -0.938 10.773 7.668 1 97.81 147 SER B C 1
ATOM 4074 O O . SER B 1 147 ? -0.241 9.828 7.297 1 97.81 147 SER B O 1
ATOM 4076 N N . GLU B 1 148 ? -1.497 11.664 6.809 1 98.56 148 GLU B N 1
ATOM 4077 C CA . GLU B 1 148 ? -1.333 11.5 5.367 1 98.56 148 GLU B CA 1
ATOM 4078 C C . GLU B 1 148 ? 0.125 11.688 4.953 1 98.56 148 GLU B C 1
ATOM 4080 O O . GLU B 1 148 ? 0.655 10.898 4.164 1 98.56 148 GLU B O 1
ATOM 4085 N N . HIS B 1 149 ? 0.8 12.688 5.488 1 98.81 149 HIS B N 1
ATOM 4086 C CA . HIS B 1 149 ? 2.188 12.945 5.125 1 98.81 149 HIS B CA 1
ATOM 4087 C C . HIS B 1 149 ? 3.113 11.859 5.66 1 98.81 149 HIS B C 1
ATOM 4089 O O . HIS B 1 149 ? 4.098 11.5 5.008 1 98.81 149 HIS B O 1
ATOM 4095 N N . ASN B 1 150 ? 2.842 11.398 6.895 1 98.88 150 ASN B N 1
ATOM 4096 C CA . ASN B 1 150 ? 3.65 10.305 7.422 1 98.88 150 ASN B CA 1
ATOM 4097 C C . ASN B 1 150 ? 3.527 9.047 6.562 1 98.88 150 ASN B C 1
ATOM 4099 O O . ASN B 1 150 ? 4.527 8.383 6.281 1 98.88 150 ASN B O 1
ATOM 4103 N N . ALA B 1 151 ? 2.295 8.734 6.152 1 98.81 151 ALA B N 1
ATOM 4104 C CA . ALA B 1 151 ? 2.068 7.605 5.254 1 98.81 151 ALA B CA 1
ATOM 4105 C C . ALA B 1 151 ? 2.863 7.762 3.961 1 98.81 151 ALA B C 1
ATOM 4107 O O . ALA B 1 151 ? 3.549 6.832 3.529 1 98.81 151 ALA B O 1
ATOM 4108 N N . LEU B 1 152 ? 2.768 8.938 3.381 1 98.94 152 LEU B N 1
ATOM 4109 C CA . LEU B 1 152 ? 3.488 9.203 2.141 1 98.94 152 LEU B CA 1
ATOM 4110 C C . LEU B 1 152 ? 4.996 9.148 2.365 1 98.94 152 LEU B C 1
ATOM 4112 O O . LEU B 1 152 ? 5.734 8.633 1.521 1 98.94 152 LEU B O 1
ATOM 4116 N N . PHE B 1 153 ? 5.52 9.711 3.52 1 98.88 153 PHE B N 1
ATOM 4117 C CA . PHE B 1 153 ? 6.93 9.648 3.877 1 98.88 153 PHE B CA 1
ATOM 4118 C C . PHE B 1 153 ? 7.422 8.211 3.887 1 98.88 153 PHE B C 1
ATOM 4120 O O . PHE B 1 153 ? 8.461 7.895 3.295 1 98.88 153 PHE B O 1
ATOM 4127 N N . GLN B 1 154 ? 6.625 7.363 4.484 1 98.69 154 GLN B N 1
ATOM 4128 C CA . GLN B 1 154 ? 6.988 5.953 4.598 1 98.69 154 GLN B CA 1
ATOM 4129 C C . GLN B 1 154 ? 6.977 5.27 3.232 1 98.69 154 GLN B C 1
ATOM 4131 O O . GLN B 1 154 ? 7.848 4.449 2.934 1 98.69 154 GLN B O 1
ATOM 4136 N N . LEU B 1 155 ? 5.988 5.574 2.395 1 98.75 155 LEU B N 1
ATOM 4137 C CA . LEU B 1 155 ? 5.906 4.984 1.062 1 98.75 155 LEU B CA 1
ATOM 4138 C C . LEU B 1 155 ? 7.051 5.473 0.179 1 98.75 155 LEU B C 1
ATOM 4140 O O . LEU B 1 155 ? 7.691 4.676 -0.512 1 98.75 155 LEU B O 1
ATOM 4144 N N . ILE B 1 156 ? 7.328 6.793 0.192 1 98.69 156 ILE B N 1
ATOM 4145 C CA . ILE B 1 156 ? 8.336 7.402 -0.667 1 98.69 156 ILE B CA 1
ATOM 4146 C C . ILE B 1 156 ? 9.719 6.859 -0.312 1 98.69 156 ILE B C 1
ATOM 4148 O O . ILE B 1 156 ? 10.539 6.613 -1.195 1 98.69 156 ILE B O 1
ATOM 4152 N N . GLU B 1 157 ? 9.984 6.633 0.971 1 97 157 GLU B N 1
ATOM 4153 C CA . GLU B 1 157 ? 11.266 6.094 1.413 1 97 157 GLU B CA 1
ATOM 4154 C C . GLU B 1 157 ? 11.477 4.68 0.887 1 97 157 GLU B C 1
ATOM 4156 O O . GLU B 1 157 ? 12.617 4.227 0.75 1 97 157 GLU B O 1
ATOM 4161 N N . ARG B 1 158 ? 10.383 3.998 0.516 1 97.06 158 ARG B N 1
ATOM 4162 C CA . ARG B 1 158 ? 10.445 2.605 0.088 1 97.06 158 ARG B CA 1
ATOM 4163 C C . ARG B 1 158 ? 10.586 2.504 -1.428 1 97.06 158 ARG B C 1
ATOM 4165 O O . ARG B 1 158 ? 10.602 1.402 -1.981 1 97.06 158 ARG B O 1
ATOM 4172 N N . GLU B 1 159 ? 10.641 3.602 -2.098 1 97 159 GLU B N 1
ATOM 4173 C CA . GLU B 1 159 ? 10.641 3.619 -3.559 1 97 159 GLU B CA 1
ATOM 4174 C C . GLU B 1 159 ? 11.703 4.578 -4.094 1 97 159 GLU B C 1
ATOM 4176 O O . GLU B 1 159 ? 12.086 5.531 -3.414 1 97 159 GLU B O 1
ATOM 4181 N N . THR B 1 160 ? 12.258 4.27 -5.285 1 96.06 160 THR B N 1
ATOM 4182 C CA . THR B 1 160 ? 13.109 5.23 -5.969 1 96.06 160 THR B CA 1
ATOM 4183 C C . THR B 1 160 ? 12.297 6.422 -6.465 1 96.06 160 THR B C 1
ATOM 4185 O O . THR B 1 160 ? 11.242 6.242 -7.082 1 96.06 160 THR B O 1
ATOM 4188 N N . ARG B 1 161 ? 12.781 7.59 -6.207 1 96.75 161 ARG B N 1
ATOM 4189 C CA . ARG B 1 161 ? 12.039 8.812 -6.52 1 96.75 161 ARG B CA 1
ATOM 4190 C C . ARG B 1 161 ? 11.641 8.844 -7.992 1 96.75 161 ARG B C 1
ATOM 4192 O O . ARG B 1 161 ? 10.539 9.281 -8.328 1 96.75 161 ARG B O 1
ATOM 4199 N N . SER B 1 162 ? 12.531 8.406 -8.883 1 96.56 162 SER B N 1
ATOM 4200 C CA . SER B 1 162 ? 12.297 8.469 -10.32 1 96.56 162 SER B CA 1
ATOM 4201 C C . SER B 1 162 ? 11.164 7.539 -10.734 1 96.56 162 SER B C 1
ATOM 4203 O O . SER B 1 162 ? 10.625 7.66 -11.844 1 96.56 162 SER B O 1
ATOM 4205 N N . ASN B 1 163 ? 10.812 6.598 -9.836 1 97.31 163 ASN B N 1
ATOM 4206 C CA . ASN B 1 163 ? 9.758 5.645 -10.172 1 97.31 163 ASN B CA 1
ATOM 4207 C C . ASN B 1 163 ? 8.414 6.074 -9.594 1 97.31 163 ASN B C 1
ATOM 4209 O O . ASN B 1 163 ? 7.434 5.324 -9.664 1 97.31 163 ASN B O 1
ATOM 4213 N N . ILE B 1 164 ? 8.352 7.211 -8.977 1 98.19 164 ILE B N 1
ATOM 4214 C CA . ILE B 1 164 ? 7.094 7.723 -8.438 1 98.19 164 ILE B CA 1
ATOM 4215 C C . ILE B 1 164 ? 6.535 8.797 -9.367 1 98.19 164 ILE B C 1
ATOM 4217 O O . ILE B 1 164 ? 7.148 9.852 -9.547 1 98.19 164 ILE B O 1
ATOM 4221 N N . ARG B 1 165 ? 5.434 8.562 -9.891 1 97.31 165 ARG B N 1
ATOM 4222 C CA . ARG B 1 165 ? 4.809 9.469 -10.852 1 97.31 165 ARG B CA 1
ATOM 4223 C C . ARG B 1 165 ? 3.979 10.531 -10.141 1 97.31 165 ARG B C 1
ATOM 4225 O O . ARG B 1 165 ? 3.961 11.688 -10.547 1 97.31 165 ARG B O 1
ATOM 4232 N N . ALA B 1 166 ? 3.254 10.133 -9.078 1 98.19 166 ALA B N 1
ATOM 4233 C CA . ALA B 1 166 ? 2.352 11.031 -8.359 1 98.19 166 ALA B CA 1
ATOM 4234 C C . ALA B 1 166 ? 2.092 10.516 -6.945 1 98.19 166 ALA B C 1
ATOM 4236 O O . ALA B 1 166 ? 2.334 9.344 -6.648 1 98.19 166 ALA B O 1
ATOM 4237 N N . ILE B 1 167 ? 1.69 11.422 -6.098 1 98.81 167 ILE B N 1
ATOM 4238 C CA . ILE B 1 167 ? 1.275 11.07 -4.742 1 98.81 167 ILE B CA 1
ATOM 4239 C C . ILE B 1 167 ? -0.17 11.508 -4.52 1 98.81 167 ILE B C 1
ATOM 4241 O O . ILE B 1 167 ? -0.643 12.453 -5.148 1 98.81 167 ILE B O 1
ATOM 4245 N N . THR B 1 168 ? -0.919 10.781 -3.689 1 98.88 168 THR B N 1
ATOM 4246 C CA . THR B 1 168 ? -2.318 11.086 -3.406 1 98.88 168 THR B CA 1
ATOM 4247 C C . THR B 1 168 ? -2.549 11.219 -1.903 1 98.88 168 THR B C 1
ATOM 4249 O O . THR B 1 168 ? -2.188 10.328 -1.131 1 98.88 168 THR B O 1
ATOM 4252 N N . LEU B 1 169 ? -3.07 12.352 -1.5 1 98.81 169 LEU B N 1
ATOM 4253 C CA . LEU B 1 169 ? -3.549 12.578 -0.141 1 98.81 169 LEU B CA 1
ATOM 4254 C C . LEU B 1 169 ? -5.004 12.141 0.002 1 98.81 169 LEU B C 1
ATOM 4256 O O . LEU B 1 169 ? -5.832 12.43 -0.866 1 98.81 169 LEU B O 1
ATOM 4260 N N . THR B 1 170 ? -5.27 11.43 1.073 1 98.44 170 THR B N 1
ATOM 4261 C CA . THR B 1 170 ? -6.645 11.008 1.322 1 98.44 170 THR B CA 1
ATOM 4262 C C . THR B 1 170 ? -7.324 11.945 2.32 1 98.44 170 THR B C 1
ATOM 4264 O O . THR B 1 170 ? -6.672 12.484 3.215 1 98.44 170 THR B O 1
ATOM 4267 N N . ALA B 1 171 ? -8.586 12.117 2.125 1 97.31 171 ALA B N 1
ATOM 4268 C CA . ALA B 1 171 ? -9.398 12.961 3.002 1 97.31 171 ALA B CA 1
ATOM 4269 C C . ALA B 1 171 ? -10.68 12.242 3.424 1 97.31 171 ALA B C 1
ATOM 4271 O O . ALA B 1 171 ? -11.266 11.5 2.641 1 97.31 171 ALA B O 1
ATOM 4272 N N . SER B 1 172 ? -11.172 12.492 4.586 1 95.31 172 SER B N 1
ATOM 4273 C CA . SER B 1 172 ? -12.422 11.914 5.062 1 95.31 172 SER B CA 1
ATOM 4274 C C . SER B 1 172 ? -13.625 12.531 4.363 1 95.31 172 SER B C 1
ATOM 4276 O O . SER B 1 172 ? -14.688 11.914 4.27 1 95.31 172 SER B O 1
ATOM 4278 N N . GLY B 1 173 ? -13.5 13.742 3.951 1 92.81 173 GLY B N 1
ATOM 4279 C CA . GLY B 1 173 ? -14.594 14.492 3.367 1 92.81 173 GLY B CA 1
ATOM 4280 C C . GLY B 1 173 ? -15.297 15.398 4.367 1 92.81 173 GLY B C 1
ATOM 4281 O O . GLY B 1 173 ? -16.109 16.234 3.986 1 92.81 173 GLY B O 1
ATOM 4282 N N . GLY B 1 174 ? -15.023 15.219 5.633 1 91.62 174 GLY B N 1
ATOM 4283 C CA . GLY B 1 174 ? -15.508 16.125 6.668 1 91.62 174 GLY B CA 1
ATOM 4284 C C . GLY B 1 174 ? -16.984 15.938 6.973 1 91.62 174 GLY B C 1
ATOM 4285 O O . GLY B 1 174 ? -17.641 15.07 6.395 1 91.62 174 GLY B O 1
ATOM 4286 N N . SER B 1 175 ? -17.547 16.844 7.781 1 91.25 175 SER B N 1
ATOM 4287 C CA . SER B 1 175 ? -18.875 16.75 8.375 1 91.25 175 SER B CA 1
ATOM 4288 C C . SER B 1 175 ? -19.969 16.984 7.344 1 91.25 175 SER B C 1
ATOM 4290 O O . SER B 1 175 ? -21.078 16.5 7.488 1 91.25 175 SER B O 1
ATOM 4292 N N . PHE B 1 176 ? -19.641 17.672 6.301 1 93.5 176 PHE B N 1
ATOM 4293 C CA . PHE B 1 176 ? -20.703 18.109 5.395 1 93.5 176 PHE B CA 1
ATOM 4294 C C . PHE B 1 176 ? -20.609 17.359 4.066 1 93.5 176 PHE B C 1
ATOM 4296 O O . PHE B 1 176 ? -21.234 17.766 3.082 1 93.5 176 PHE B O 1
ATOM 4303 N N . ARG B 1 177 ? -19.906 16.297 3.994 1 93.56 177 ARG B N 1
ATOM 4304 C CA . ARG B 1 177 ? -19.594 15.57 2.766 1 93.56 177 ARG B CA 1
ATOM 4305 C C . ARG B 1 177 ? -20.875 15.117 2.064 1 93.56 177 ARG B C 1
ATOM 4307 O O . ARG B 1 177 ? -20.938 15.086 0.834 1 93.56 177 ARG B O 1
ATOM 4314 N N . THR B 1 178 ? -21.906 14.875 2.84 1 92.69 178 THR B N 1
ATOM 4315 C CA . THR B 1 178 ? -23.094 14.266 2.25 1 92.69 178 THR B CA 1
ATOM 4316 C C . THR B 1 178 ? -24.266 15.25 2.238 1 92.69 178 THR B C 1
ATOM 4318 O O . THR B 1 178 ? -25.375 14.906 1.841 1 92.69 178 THR B O 1
ATOM 4321 N N . LEU B 1 179 ? -24.031 16.453 2.672 1 94.38 179 LEU B N 1
ATOM 4322 C CA . LEU B 1 179 ? -25.094 17.453 2.678 1 94.38 179 LEU B CA 1
ATOM 4323 C C . LEU B 1 179 ? -25.312 18.016 1.278 1 94.38 179 LEU B C 1
ATOM 4325 O O . LEU B 1 179 ? -24.359 18.203 0.518 1 94.38 179 LEU B O 1
ATOM 4329 N N . PRO B 1 180 ? -26.594 18.359 1.032 1 95.06 180 PRO B N 1
ATOM 4330 C CA . PRO B 1 180 ? -26.797 19.094 -0.217 1 95.06 180 PRO B CA 1
ATOM 4331 C C . PRO B 1 180 ? -26.047 20.422 -0.248 1 95.06 180 PRO B C 1
ATOM 4333 O O . PRO B 1 180 ? -25.953 21.109 0.774 1 95.06 180 PRO B O 1
ATOM 4336 N N . LEU B 1 181 ? -25.609 20.781 -1.368 1 94.75 181 LEU B N 1
ATOM 4337 C CA . LEU B 1 181 ? -24.766 21.969 -1.541 1 94.75 181 LEU B CA 1
ATOM 4338 C C . LEU B 1 181 ? -25.484 23.203 -1.01 1 94.75 181 LEU B C 1
ATOM 4340 O O . LEU B 1 181 ? -24.859 24.062 -0.379 1 94.75 181 LEU B O 1
ATOM 4344 N N . GLU B 1 182 ? -26.766 23.25 -1.212 1 93.94 182 GLU B N 1
ATOM 4345 C CA . GLU B 1 182 ? -27.547 24.422 -0.836 1 93.94 182 GLU B CA 1
ATOM 4346 C C . GLU B 1 182 ? -27.641 24.562 0.681 1 93.94 182 GLU B C 1
ATOM 4348 O O . GLU B 1 182 ? -27.844 25.672 1.194 1 93.94 182 GLU B O 1
ATOM 4353 N N . ALA B 1 183 ? -27.406 23.531 1.379 1 95.25 183 ALA B N 1
ATOM 4354 C CA . ALA B 1 183 ? -27.531 23.547 2.836 1 95.25 183 ALA B CA 1
ATOM 4355 C C . ALA B 1 183 ? -26.266 24.125 3.479 1 95.25 183 ALA B C 1
ATOM 4357 O O . ALA B 1 183 ? -26.297 24.531 4.645 1 95.25 183 ALA B O 1
ATOM 4358 N N . LEU B 1 184 ? -25.219 24.25 2.791 1 95.62 184 LEU B N 1
ATOM 4359 C CA . LEU B 1 184 ? -23.922 24.625 3.344 1 95.62 184 LEU B CA 1
ATOM 4360 C C . LEU B 1 184 ? -23.938 26.062 3.855 1 95.62 184 LEU B C 1
ATOM 4362 O O . LEU B 1 184 ? -23.234 26.391 4.812 1 95.62 184 LEU B O 1
ATOM 4366 N N . GLU B 1 185 ? -24.734 26.859 3.23 1 93.88 185 GLU B N 1
ATOM 4367 C CA . GLU B 1 185 ? -24.828 28.266 3.617 1 93.88 185 GLU B CA 1
ATOM 4368 C C . GLU B 1 185 ? -25.406 28.406 5.023 1 93.88 185 GLU B C 1
ATOM 4370 O O . GLU B 1 185 ? -25.141 29.406 5.703 1 93.88 185 GLU B O 1
ATOM 4375 N N . HIS B 1 186 ? -26.094 27.391 5.484 1 94.75 186 HIS B N 1
ATOM 4376 C CA . HIS B 1 186 ? -26.875 27.531 6.703 1 94.75 186 HIS B CA 1
ATOM 4377 C C . HIS B 1 186 ? -26.375 26.609 7.801 1 94.75 186 HIS B C 1
ATOM 4379 O O . HIS B 1 186 ? -26.984 26.5 8.867 1 94.75 186 HIS B O 1
ATOM 4385 N N . VAL B 1 187 ? -25.281 25.984 7.562 1 95.75 187 VAL B N 1
ATOM 4386 C CA . VAL B 1 187 ? -24.781 25.062 8.57 1 95.75 187 VAL B CA 1
ATOM 4387 C C . VAL B 1 187 ? -24.297 25.828 9.797 1 95.75 187 VAL B C 1
ATOM 4389 O O . VAL B 1 187 ? -23.812 26.953 9.68 1 95.75 187 VAL B O 1
ATOM 4392 N N . SER B 1 188 ? -24.406 25.219 10.969 1 94.81 188 SER B N 1
ATOM 4393 C CA . SER B 1 188 ? -24.031 25.844 12.227 1 94.81 188 SER B CA 1
ATOM 4394 C C . SER B 1 188 ? -22.625 25.422 12.664 1 94.81 188 SER B C 1
ATOM 4396 O O . SER B 1 188 ? -22.078 24.453 12.133 1 94.81 188 SER B O 1
ATOM 4398 N N . VAL B 1 189 ? -22.094 26.156 13.602 1 95.38 189 VAL B N 1
ATOM 4399 C CA . VAL B 1 189 ? -20.812 25.828 14.211 1 95.38 189 VAL B CA 1
ATOM 4400 C C . VAL B 1 189 ? -20.891 24.438 14.859 1 95.38 189 VAL B C 1
ATOM 4402 O O . VAL B 1 189 ? -19.984 23.625 14.711 1 95.38 189 VAL B O 1
ATOM 4405 N N . LYS B 1 190 ? -22 24.156 15.516 1 93.69 190 LYS B N 1
ATOM 4406 C CA . LYS B 1 190 ? -22.203 22.875 16.188 1 93.69 190 LYS B CA 1
ATOM 4407 C C . LYS B 1 190 ? -22.156 21.719 15.195 1 93.69 190 LYS B C 1
ATOM 4409 O O . LYS B 1 190 ? -21.547 20.672 15.469 1 93.69 190 LYS B O 1
ATOM 4414 N N . GLN B 1 191 ? -22.75 21.906 14.055 1 92.5 191 GLN B N 1
ATOM 4415 C CA . GLN B 1 191 ? -22.75 20.891 13.008 1 92.5 191 GLN B CA 1
ATOM 4416 C C . GLN B 1 191 ? -21.344 20.688 12.445 1 92.5 191 GLN B C 1
ATOM 4418 O O . GLN B 1 191 ? -20.922 19.547 12.188 1 92.5 191 GLN B O 1
ATOM 4423 N N . ALA B 1 192 ? -20.688 21.75 12.281 1 91.12 192 ALA B N 1
ATOM 4424 C CA . ALA B 1 192 ? -19.344 21.703 11.703 1 91.12 192 ALA B CA 1
ATOM 4425 C C . ALA B 1 192 ? -18.375 20.969 12.625 1 91.12 192 ALA B C 1
ATOM 4427 O O . ALA B 1 192 ? -17.453 20.297 12.156 1 91.12 192 ALA B O 1
ATOM 4428 N N . LEU B 1 193 ? -18.562 21.031 13.922 1 91.5 193 LEU B N 1
ATOM 4429 C CA . LEU B 1 193 ? -17.625 20.516 14.898 1 91.5 193 LEU B CA 1
ATOM 4430 C C . LEU B 1 193 ? -17.859 19.031 15.172 1 91.5 193 LEU B C 1
ATOM 4432 O O . LEU B 1 193 ? -17.109 18.406 15.914 1 91.5 193 LEU B O 1
ATOM 4436 N N . ASN B 1 194 ? -18.812 18.484 14.5 1 86 194 ASN B N 1
ATOM 4437 C CA . ASN B 1 194 ? -19.094 17.062 14.609 1 86 194 ASN B CA 1
ATOM 4438 C C . ASN B 1 194 ? -18.406 16.266 13.492 1 86 194 ASN B C 1
ATOM 4440 O O . ASN B 1 194 ? -19.078 15.797 12.57 1 86 194 ASN B O 1
ATOM 4444 N N . HIS B 1 195 ? -17.219 16 13.641 1 83.12 195 HIS B N 1
ATOM 4445 C CA . HIS B 1 195 ? -16.453 15.266 12.641 1 83.12 195 HIS B CA 1
ATOM 4446 C C . HIS B 1 195 ? -16.797 13.773 12.688 1 83.12 195 HIS B C 1
ATOM 4448 O O . HIS B 1 195 ? -16.891 13.188 13.766 1 83.12 195 HIS B O 1
ATOM 4454 N N . PRO B 1 196 ? -16.797 13.078 11.641 1 81.56 196 PRO B N 1
ATOM 4455 C CA . PRO B 1 196 ? -17.25 11.68 11.594 1 81.56 196 PRO B CA 1
ATOM 4456 C C . PRO B 1 196 ? -16.203 10.703 12.109 1 81.56 196 PRO B C 1
ATOM 4458 O O . PRO B 1 196 ? -16.547 9.617 12.594 1 81.56 196 PRO B O 1
ATOM 4461 N N . THR B 1 197 ? -14.898 11.031 11.992 1 80.62 197 THR B N 1
ATOM 4462 C CA . THR B 1 197 ? -13.852 10.039 12.242 1 80.62 197 THR B CA 1
ATOM 4463 C C . THR B 1 197 ? -12.961 10.477 13.398 1 80.62 197 THR B C 1
ATOM 4465 O O . THR B 1 197 ? -12.57 9.648 14.227 1 80.62 197 THR B O 1
ATOM 4468 N N . TRP B 1 198 ? -12.602 11.688 13.469 1 82.06 198 TRP B N 1
ATOM 4469 C CA . TRP B 1 198 ? -11.531 12.164 14.336 1 82.06 198 TRP B CA 1
ATOM 4470 C C . TRP B 1 198 ? -12.086 13.102 15.406 1 82.06 198 TRP B C 1
ATOM 4472 O O . TRP B 1 198 ? -13.055 13.828 15.172 1 82.06 198 TRP B O 1
ATOM 4482 N N . SER B 1 199 ? -11.5 13.125 16.547 1 82.44 199 SER B N 1
ATOM 4483 C CA . SER B 1 199 ? -11.68 14.141 17.578 1 82.44 199 SER B CA 1
ATOM 4484 C C . SER B 1 199 ? -10.531 15.141 17.578 1 82.44 199 SER B C 1
ATOM 4486 O O . SER B 1 199 ? -9.422 14.828 18.016 1 82.44 199 SER B O 1
ATOM 4488 N N . MET B 1 200 ? -10.836 16.281 17.047 1 87.56 200 MET B N 1
ATOM 4489 C CA . MET B 1 200 ? -9.781 17.281 16.844 1 87.56 200 MET B CA 1
ATOM 4490 C C . MET B 1 200 ? -10.195 18.641 17.391 1 87.56 200 MET B C 1
ATOM 4492 O O . MET B 1 200 ? -11.266 18.766 18 1 87.56 200 MET B O 1
ATOM 4496 N N . GLY B 1 201 ? -9.344 19.578 17.391 1 85.06 201 GLY B N 1
ATOM 4497 C CA . GLY B 1 201 ? -9.664 20.953 17.766 1 85.06 201 GLY B CA 1
ATOM 4498 C C . GLY B 1 201 ? -10.656 21.625 16.844 1 85.06 201 GLY B C 1
ATOM 4499 O O . GLY B 1 201 ? -10.852 21.172 15.711 1 85.06 201 GLY B O 1
ATOM 4500 N N . PRO B 1 202 ? -11.258 22.688 17.266 1 89.75 202 PRO B N 1
ATOM 4501 C CA . PRO B 1 202 ? -12.312 23.344 16.484 1 89.75 202 PRO B CA 1
ATOM 4502 C C . PRO B 1 202 ? -11.828 23.844 15.125 1 89.75 202 PRO B C 1
ATOM 4504 O O . PRO B 1 202 ? -12.516 23.656 14.117 1 89.75 202 PRO B O 1
ATOM 4507 N N . LYS B 1 203 ? -10.711 24.406 15.062 1 90.88 203 LYS B N 1
ATOM 4508 C CA . LYS B 1 203 ? -10.211 25 13.82 1 90.88 203 LYS B CA 1
ATOM 4509 C C . LYS B 1 203 ? -10.008 23.938 12.75 1 90.88 203 LYS B C 1
ATOM 4511 O O . LYS B 1 203 ? -10.508 24.062 11.633 1 90.88 203 LYS B O 1
ATOM 4516 N N . ILE B 1 204 ? -9.305 22.875 13.055 1 91.56 204 ILE B N 1
ATOM 4517 C CA . ILE B 1 204 ? -9.016 21.828 12.078 1 91.56 204 ILE B CA 1
ATOM 4518 C C . ILE B 1 204 ? -10.312 21.109 11.695 1 91.56 204 ILE B C 1
ATOM 4520 O O . ILE B 1 204 ? -10.469 20.672 10.555 1 91.56 204 ILE B O 1
ATOM 4524 N N . THR B 1 205 ? -11.242 20.984 12.602 1 93.31 205 THR B N 1
ATOM 4525 C CA . THR B 1 205 ? -12.523 20.359 12.312 1 93.31 205 THR B CA 1
ATOM 4526 C C . THR B 1 205 ? -13.297 21.141 11.266 1 93.31 205 THR B C 1
ATOM 4528 O O . THR B 1 205 ? -13.836 20.562 10.312 1 93.31 205 THR B O 1
ATOM 4531 N N . VAL B 1 206 ? -13.297 22.469 11.461 1 95.62 206 VAL B N 1
ATOM 4532 C CA . VAL B 1 206 ? -13.961 23.328 10.484 1 95.62 206 VAL B CA 1
ATOM 4533 C C . VAL B 1 206 ? -13.227 23.234 9.141 1 95.62 206 VAL B C 1
ATOM 4535 O O . VAL B 1 206 ? -13.859 23.125 8.086 1 95.62 206 VAL B O 1
ATOM 4538 N N . ASP B 1 207 ? -11.922 23.266 9.188 1 95.75 207 ASP B N 1
ATOM 4539 C CA . ASP B 1 207 ? -11.117 23.172 7.977 1 95.75 207 ASP B CA 1
ATOM 4540 C C . ASP B 1 207 ? -11.406 21.875 7.23 1 95.75 207 ASP B C 1
ATOM 4542 O O . ASP B 1 207 ? -11.445 21.844 6 1 95.75 207 ASP B O 1
ATOM 4546 N N . SER B 1 208 ? -11.531 20.797 7.965 1 95.19 208 SER B N 1
ATOM 4547 C CA . SER B 1 208 ? -11.797 19.5 7.363 1 95.19 208 SER B CA 1
ATOM 4548 C C . SER B 1 208 ? -13.156 19.469 6.668 1 95.19 208 SER B C 1
ATOM 4550 O O . SER B 1 208 ? -13.32 18.828 5.629 1 95.19 208 SER B O 1
ATOM 4552 N N . ALA B 1 209 ? -14.133 20.188 7.27 1 95.12 209 ALA B N 1
ATOM 4553 C CA . ALA B 1 209 ? -15.477 20.219 6.711 1 95.12 209 ALA B CA 1
ATOM 4554 C C . ALA B 1 209 ? -15.484 20.875 5.332 1 95.12 209 ALA B C 1
ATOM 4556 O O . ALA B 1 209 ? -16.297 20.5 4.469 1 95.12 209 ALA B O 1
ATOM 4557 N N . GLY B 1 210 ? -14.609 21.812 5.164 1 95.69 210 GLY B N 1
ATOM 4558 C CA . GLY B 1 210 ? -14.531 22.5 3.885 1 95.69 210 GLY B CA 1
ATOM 4559 C C . GLY B 1 210 ? -13.367 22.047 3.029 1 95.69 210 GLY B C 1
ATOM 4560 O O . GLY B 1 210 ? -13.07 22.656 1.998 1 95.69 210 GLY B O 1
ATOM 4561 N N . LEU B 1 211 ? -12.562 21.094 3.467 1 97.38 211 LEU B N 1
ATOM 4562 C CA . LEU B 1 211 ? -11.391 20.5 2.842 1 97.38 211 LEU B CA 1
ATOM 4563 C C . LEU B 1 211 ? -10.266 21.516 2.699 1 97.38 211 LEU B C 1
ATOM 4565 O O . LEU B 1 211 ? -9.367 21.344 1.879 1 97.38 211 LEU B O 1
ATOM 4569 N N . ILE B 1 212 ? -10.383 22.609 3.396 1 97.69 212 ILE B N 1
ATOM 4570 C CA . ILE B 1 212 ? -9.281 23.562 3.424 1 97.69 212 ILE B CA 1
ATOM 4571 C C . ILE B 1 212 ? -8.078 22.938 4.121 1 97.69 212 ILE B C 1
ATOM 4573 O O . ILE B 1 212 ? -6.93 23.156 3.725 1 97.69 212 ILE B O 1
ATOM 4577 N N . ASN B 1 213 ? -8.352 22.094 5.18 1 96.38 213 ASN B N 1
ATOM 4578 C CA . ASN B 1 213 ? -7.277 21.344 5.824 1 96.38 213 ASN B CA 1
ATOM 4579 C C . ASN B 1 213 ? -6.469 20.531 4.812 1 96.38 213 ASN B C 1
ATOM 4581 O O . ASN B 1 213 ? -5.234 20.531 4.848 1 96.38 213 ASN B O 1
ATOM 4585 N N . LYS B 1 214 ? -7.184 19.875 3.965 1 97.94 214 LYS B N 1
ATOM 4586 C CA . LYS B 1 214 ? -6.512 19.078 2.943 1 97.94 214 LYS B CA 1
ATOM 4587 C C . LYS B 1 214 ? -5.754 19.969 1.961 1 97.94 214 LYS B C 1
ATOM 4589 O O . LYS B 1 214 ? -4.691 19.594 1.464 1 97.94 214 LYS B O 1
ATOM 4594 N N . GLY B 1 215 ? -6.348 21.109 1.65 1 98.38 215 GLY B N 1
ATOM 4595 C CA . GLY B 1 215 ? -5.609 22.078 0.852 1 98.38 215 GLY B CA 1
ATOM 4596 C C . GLY B 1 215 ? -4.281 22.469 1.468 1 98.38 215 GLY B C 1
ATOM 4597 O O . GLY B 1 215 ? -3.262 22.531 0.776 1 98.38 215 GLY B O 1
ATOM 4598 N N . LEU B 1 216 ? -4.32 22.781 2.762 1 98.06 216 LEU B N 1
ATOM 4599 C CA . LEU B 1 216 ? -3.084 23.062 3.482 1 98.06 216 LEU B CA 1
ATOM 4600 C C . LEU B 1 216 ? -2.107 21.906 3.369 1 98.06 216 LEU B C 1
ATOM 4602 O O . LEU B 1 216 ? -0.906 22.109 3.184 1 98.06 216 LEU B O 1
ATOM 4606 N N . GLU B 1 217 ? -2.631 20.734 3.4 1 98.56 217 GLU B N 1
ATOM 4607 C CA . GLU B 1 217 ? -1.806 19.531 3.35 1 98.56 217 GLU B CA 1
ATOM 4608 C C . GLU B 1 217 ? -1.209 19.328 1.959 1 98.56 217 GLU B C 1
ATOM 4610 O O . GLU B 1 217 ? -0.107 18.797 1.822 1 98.56 217 GLU B O 1
ATOM 4615 N N . VAL B 1 218 ? -1.938 19.75 0.93 1 98.81 218 VAL B N 1
ATOM 4616 C CA . VAL B 1 218 ? -1.393 19.703 -0.423 1 98.81 218 VAL B CA 1
ATOM 4617 C C . VAL B 1 218 ? -0.135 20.578 -0.498 1 98.81 218 VAL B C 1
ATOM 4619 O O . VAL B 1 218 ? 0.898 20.141 -1.008 1 98.81 218 VAL B O 1
ATOM 4622 N N . ILE B 1 219 ? -0.19 21.734 0.024 1 98.81 219 ILE B N 1
ATOM 4623 C CA . ILE B 1 219 ? 0.943 22.656 0.022 1 98.81 219 ILE B CA 1
ATOM 4624 C C . ILE B 1 219 ? 2.078 22.078 0.864 1 98.81 219 ILE B C 1
ATOM 4626 O O . ILE B 1 219 ? 3.24 22.094 0.449 1 98.81 219 ILE B O 1
ATOM 4630 N N . GLU B 1 220 ? 1.702 21.578 2.025 1 98.62 220 GLU B N 1
ATOM 4631 C CA . GLU B 1 220 ? 2.689 20.953 2.9 1 98.62 220 GLU B CA 1
ATOM 4632 C C . GLU B 1 220 ? 3.404 19.797 2.195 1 98.62 220 GLU B C 1
ATOM 4634 O O . GLU B 1 220 ? 4.625 19.672 2.297 1 98.62 220 GLU B O 1
ATOM 4639 N N . ALA B 1 221 ? 2.68 18.969 1.472 1 98.88 221 ALA B N 1
ATOM 4640 C CA . ALA B 1 221 ? 3.258 17.828 0.764 1 98.88 221 ALA B CA 1
ATOM 4641 C C . ALA B 1 221 ? 4.285 18.281 -0.268 1 98.88 221 ALA B C 1
ATOM 4643 O O . ALA B 1 221 ? 5.32 17.641 -0.448 1 98.88 221 ALA B O 1
ATOM 4644 N N . HIS B 1 222 ? 3.967 19.375 -0.972 1 98.88 222 HIS B N 1
ATOM 4645 C CA . HIS B 1 222 ? 4.906 19.953 -1.927 1 98.88 222 HIS B CA 1
ATOM 4646 C C . HIS B 1 222 ? 6.238 20.297 -1.259 1 98.88 222 HIS B C 1
ATOM 4648 O O . HIS B 1 222 ? 7.301 19.938 -1.769 1 98.88 222 HIS B O 1
ATOM 4654 N N . PHE B 1 223 ? 6.203 20.875 -0.134 1 98.5 223 PHE B N 1
ATOM 4655 C CA . PHE B 1 223 ? 7.422 21.328 0.534 1 98.5 223 PHE B CA 1
ATOM 4656 C C . PHE B 1 223 ? 8.141 20.156 1.184 1 98.5 223 PHE B C 1
ATOM 4658 O O . PHE B 1 223 ? 9.375 20.125 1.25 1 98.5 223 PHE B O 1
ATOM 4665 N N . LEU B 1 224 ? 7.383 19.156 1.626 1 98.5 224 LEU B N 1
ATOM 4666 C CA . LEU B 1 224 ? 7.988 18 2.289 1 98.5 224 LEU B CA 1
ATOM 4667 C C . LEU B 1 224 ? 8.68 17.094 1.277 1 98.5 224 LEU B C 1
ATOM 4669 O O . LEU B 1 224 ? 9.75 16.547 1.554 1 98.5 224 LEU B O 1
ATOM 4673 N N . PHE B 1 225 ? 8.039 16.906 0.08 1 98.5 225 PHE B N 1
ATOM 4674 C CA . PHE B 1 225 ? 8.469 15.781 -0.747 1 98.5 225 PHE B CA 1
ATOM 4675 C C . PHE B 1 225 ? 8.961 16.266 -2.102 1 98.5 225 PHE B C 1
ATOM 4677 O O . PHE B 1 225 ? 9.555 15.5 -2.863 1 98.5 225 PHE B O 1
ATOM 4684 N N . GLY B 1 226 ? 8.641 17.516 -2.477 1 98 226 GLY B N 1
ATOM 4685 C CA . GLY B 1 226 ? 9.203 18.109 -3.678 1 98 226 GLY B CA 1
ATOM 4686 C C . GLY B 1 226 ? 8.391 17.812 -4.926 1 98 226 GLY B C 1
ATOM 4687 O O . GLY B 1 226 ? 8.852 18.078 -6.043 1 98 226 GLY B O 1
ATOM 4688 N N . PHE B 1 227 ? 7.242 17.297 -4.828 1 98.62 227 PHE B N 1
ATOM 4689 C CA . PHE B 1 227 ? 6.375 17.062 -5.977 1 98.62 227 PHE B CA 1
ATOM 4690 C C . PHE B 1 227 ? 5.691 18.359 -6.406 1 98.62 227 PHE B C 1
ATOM 4692 O O . PHE B 1 227 ? 5.332 19.188 -5.566 1 98.62 227 PHE B O 1
ATOM 4699 N N . SER B 1 228 ? 5.516 18.547 -7.695 1 98.56 228 SER B N 1
ATOM 4700 C CA . SER B 1 228 ? 4.734 19.688 -8.172 1 98.56 228 SER B CA 1
ATOM 4701 C C . SER B 1 228 ? 3.258 19.531 -7.816 1 98.56 228 SER B C 1
ATOM 4703 O O . SER B 1 228 ? 2.807 18.438 -7.48 1 98.56 228 SER B O 1
ATOM 4705 N N . TYR B 1 229 ? 2.572 20.594 -7.867 1 98.62 229 TYR B N 1
ATOM 4706 C CA . TYR B 1 229 ? 1.161 20.578 -7.496 1 98.62 229 TYR B CA 1
ATOM 4707 C C . TYR B 1 229 ? 0.348 19.75 -8.484 1 98.62 229 TYR B C 1
ATOM 4709 O O . TYR B 1 229 ? -0.717 19.234 -8.133 1 98.62 229 TYR B O 1
ATOM 4717 N N . ASP B 1 230 ? 0.839 19.516 -9.688 1 97.81 230 ASP B N 1
ATOM 4718 C CA . ASP B 1 230 ? 0.184 18.672 -10.672 1 97.81 230 ASP B CA 1
ATOM 4719 C C . ASP B 1 230 ? 0.39 17.188 -10.352 1 97.81 230 ASP B C 1
ATOM 4721 O O . ASP B 1 230 ? -0.312 16.328 -10.883 1 97.81 230 ASP B O 1
ATOM 4725 N N . GLU B 1 231 ? 1.376 16.859 -9.523 1 98.12 231 GLU B N 1
ATOM 4726 C CA . GLU B 1 231 ? 1.713 15.492 -9.141 1 98.12 231 GLU B CA 1
ATOM 4727 C C . GLU B 1 231 ? 1.106 15.125 -7.793 1 98.12 231 GLU B C 1
ATOM 4729 O O . GLU B 1 231 ? 1.305 14.016 -7.297 1 98.12 231 GLU B O 1
ATOM 4734 N N . ILE B 1 232 ? 0.426 16.047 -7.16 1 98.75 232 ILE B N 1
ATOM 4735 C CA . ILE B 1 232 ? -0.225 15.812 -5.875 1 98.75 232 ILE B CA 1
ATOM 4736 C C . ILE B 1 232 ? -1.739 15.773 -6.062 1 98.75 232 ILE B C 1
ATOM 4738 O O . ILE B 1 232 ? -2.348 16.766 -6.465 1 98.75 232 ILE B O 1
ATOM 4742 N N . GLU B 1 233 ? -2.322 14.664 -5.773 1 98.12 233 GLU B N 1
ATOM 4743 C CA . GLU B 1 233 ? -3.76 14.477 -5.945 1 98.12 233 GLU B CA 1
ATOM 4744 C C . GLU B 1 233 ? -4.457 14.281 -4.602 1 98.12 233 GLU B C 1
ATOM 4746 O O . GLU B 1 233 ? -3.803 14.008 -3.594 1 98.12 233 GLU B O 1
ATOM 4751 N N . VAL B 1 234 ? -5.785 14.547 -4.629 1 98.5 234 VAL B N 1
ATOM 4752 C CA . VAL B 1 234 ? -6.598 14.359 -3.432 1 98.5 234 VAL B CA 1
ATOM 4753 C C . VAL B 1 234 ? -7.77 13.43 -3.742 1 98.5 234 VAL B C 1
ATOM 4755 O O . VAL B 1 234 ? -8.391 13.539 -4.801 1 98.5 234 VAL B O 1
ATOM 4758 N N . VAL B 1 235 ? -8.039 12.477 -2.877 1 98.38 235 VAL B N 1
ATOM 4759 C CA . VAL B 1 235 ? -9.195 11.609 -3.014 1 98.38 235 VAL B CA 1
ATOM 4760 C C . VAL B 1 235 ? -9.953 11.539 -1.688 1 98.38 235 VAL B C 1
ATOM 4762 O O . VAL B 1 235 ? -9.352 11.648 -0.617 1 98.38 235 VAL B O 1
ATOM 4765 N N . ILE B 1 236 ? -11.258 11.484 -1.8 1 97.75 236 ILE B N 1
ATOM 4766 C CA . ILE B 1 236 ? -12.086 11.297 -0.615 1 97.75 236 ILE B CA 1
ATOM 4767 C C . ILE B 1 236 ? -12.133 9.82 -0.244 1 97.75 236 ILE B C 1
ATOM 4769 O O . ILE B 1 236 ? -12.438 8.969 -1.087 1 97.75 236 ILE B O 1
ATOM 4773 N N . HIS B 1 237 ? -11.789 9.477 0.903 1 97.94 237 HIS B N 1
ATOM 4774 C CA . HIS B 1 237 ? -11.82 8.156 1.513 1 97.94 237 HIS B CA 1
ATOM 4775 C C . HIS B 1 237 ? -12.391 8.211 2.928 1 97.94 237 HIS B C 1
ATOM 4777 O O . HIS B 1 237 ? -11.633 8.266 3.9 1 97.94 237 HIS B O 1
ATOM 4783 N N . PRO B 1 238 ? -13.75 8.117 3.084 1 96.25 238 PRO B N 1
ATOM 4784 C CA . PRO B 1 238 ? -14.438 8.367 4.355 1 96.25 238 PRO B CA 1
ATOM 4785 C C . PRO B 1 238 ? -14 7.41 5.461 1 96.25 238 PRO B C 1
ATOM 4787 O O . PRO B 1 238 ? -14.102 7.742 6.645 1 96.25 238 PRO B O 1
ATOM 4790 N N . GLN B 1 239 ? -13.492 6.215 5.098 1 95.44 239 GLN B N 1
ATOM 4791 C CA . GLN B 1 239 ? -13.148 5.211 6.094 1 95.44 239 GLN B CA 1
ATOM 4792 C C . GLN B 1 239 ? -11.852 5.57 6.812 1 95.44 239 GLN B C 1
ATOM 4794 O O . GLN B 1 239 ? -11.547 5.023 7.875 1 95.44 239 GLN B O 1
ATOM 4799 N N . SER B 1 240 ? -10.992 6.457 6.148 1 96 240 SER B N 1
ATOM 4800 C CA . SER B 1 240 ? -9.758 6.98 6.727 1 96 240 SER B CA 1
ATOM 4801 C C . SER B 1 240 ? -8.844 5.848 7.191 1 96 240 SER B C 1
ATOM 4803 O O . SER B 1 240 ? -8.25 5.926 8.273 1 96 240 SER B O 1
ATOM 4805 N N . ILE B 1 241 ? -8.797 4.781 6.406 1 96.94 241 ILE B N 1
ATOM 4806 C CA . ILE B 1 241 ? -7.887 3.678 6.707 1 96.94 241 ILE B CA 1
ATOM 4807 C C . ILE B 1 241 ? -6.637 3.789 5.84 1 96.94 241 ILE B C 1
ATOM 4809 O O . ILE B 1 241 ? -5.52 3.57 6.32 1 96.94 241 ILE B O 1
ATOM 4813 N N . THR B 1 242 ? -6.871 4.078 4.574 1 98.06 242 THR B N 1
ATOM 4814 C CA . THR B 1 242 ? -5.746 4.445 3.719 1 98.06 242 THR B CA 1
ATOM 4815 C C . THR B 1 242 ? -5.336 5.898 3.961 1 98.06 242 THR B C 1
ATOM 4817 O O . THR B 1 242 ? -6.16 6.809 3.842 1 98.06 242 THR B O 1
ATOM 4820 N N . HIS B 1 243 ? -4.055 6.121 4.242 1 98.31 243 HIS B N 1
ATOM 4821 C CA . HIS B 1 243 ? -3.629 7.469 4.609 1 98.31 243 HIS B CA 1
ATOM 4822 C C . HIS B 1 243 ? -2.738 8.078 3.533 1 98.31 243 HIS B C 1
ATOM 4824 O O . HIS B 1 243 ? -2.502 9.289 3.527 1 98.31 243 HIS B O 1
ATOM 4830 N N . GLY B 1 244 ? -2.23 7.324 2.662 1 98.69 244 GLY B N 1
ATOM 4831 C CA . GLY B 1 244 ? -1.377 7.797 1.583 1 98.69 244 GLY B CA 1
ATOM 4832 C C . GLY B 1 244 ? -1.26 6.809 0.438 1 98.69 244 GLY B C 1
ATOM 4833 O O . GLY B 1 244 ? -1.36 5.598 0.644 1 98.69 244 GLY B O 1
ATOM 4834 N N . ILE B 1 245 ? -1.124 7.312 -0.755 1 98.88 245 ILE B N 1
ATOM 4835 C CA . ILE B 1 245 ? -0.967 6.504 -1.961 1 98.88 245 ILE B CA 1
ATOM 4836 C C . ILE B 1 245 ? 0.143 7.09 -2.83 1 98.88 245 ILE B C 1
ATOM 4838 O O . ILE B 1 245 ? 0.228 8.305 -3.006 1 98.88 245 ILE B O 1
ATOM 4842 N N . ILE B 1 246 ? 1.023 6.316 -3.326 1 98.75 246 ILE B N 1
ATOM 4843 C CA . ILE B 1 246 ? 1.907 6.75 -4.402 1 98.75 246 ILE B CA 1
ATOM 4844 C C . ILE B 1 246 ? 1.607 5.953 -5.672 1 98.75 246 ILE B C 1
ATOM 4846 O O . ILE B 1 246 ? 1.238 4.777 -5.602 1 98.75 246 ILE B O 1
ATOM 4850 N N . GLU B 1 247 ? 1.671 6.578 -6.766 1 98.25 247 GLU B N 1
ATOM 4851 C CA . GLU B 1 247 ? 1.545 5.969 -8.086 1 98.25 247 GLU B CA 1
ATOM 4852 C C . GLU B 1 247 ? 2.91 5.785 -8.742 1 98.25 247 GLU B C 1
ATOM 4854 O O . GLU B 1 247 ? 3.686 6.738 -8.852 1 98.25 247 GLU B O 1
ATOM 4859 N N . THR B 1 248 ? 3.213 4.582 -9.133 1 97.75 248 THR B N 1
ATOM 4860 C CA . THR B 1 248 ? 4.477 4.301 -9.805 1 97.75 248 THR B CA 1
ATOM 4861 C C . THR B 1 248 ? 4.371 4.59 -11.297 1 97.75 248 THR B C 1
ATOM 4863 O O . THR B 1 248 ? 3.275 4.793 -11.82 1 97.75 248 THR B O 1
ATOM 4866 N N . THR B 1 249 ? 5.508 4.613 -11.969 1 96.81 249 THR B N 1
ATOM 4867 C CA . THR B 1 249 ? 5.586 5.004 -13.367 1 96.81 249 THR B CA 1
ATOM 4868 C C . THR B 1 249 ? 4.797 4.035 -14.25 1 96.81 249 THR B C 1
ATOM 4870 O O . THR B 1 249 ? 4.246 4.43 -15.281 1 96.81 249 THR B O 1
ATOM 4873 N N . ASP B 1 250 ? 4.652 2.76 -13.844 1 97.06 250 ASP B N 1
ATOM 4874 C CA . ASP B 1 250 ? 3.945 1.768 -14.641 1 97.06 250 ASP B CA 1
ATOM 4875 C C . ASP B 1 250 ? 2.434 1.878 -14.445 1 97.06 250 ASP B C 1
ATOM 4877 O O . ASP B 1 250 ? 1.663 1.193 -15.117 1 97.06 250 ASP B O 1
ATOM 4881 N N . GLY B 1 251 ? 1.999 2.65 -13.516 1 96.88 251 GLY B N 1
ATOM 4882 C CA . GLY B 1 251 ? 0.58 2.889 -13.305 1 96.88 251 GLY B CA 1
ATOM 4883 C C . GLY B 1 251 ? 0.021 2.158 -12.102 1 96.88 251 GLY B C 1
ATOM 4884 O O . GLY B 1 251 ? -1.153 2.316 -11.758 1 96.88 251 GLY B O 1
ATOM 4885 N N . ALA B 1 252 ? 0.803 1.338 -11.453 1 97.81 252 ALA B N 1
ATOM 4886 C CA . ALA B 1 252 ? 0.387 0.7 -10.211 1 97.81 252 ALA B CA 1
ATOM 4887 C C . ALA B 1 252 ? 0.436 1.687 -9.047 1 97.81 252 ALA B C 1
ATOM 4889 O O . ALA B 1 252 ? 1.007 2.771 -9.172 1 97.81 252 ALA B O 1
ATOM 4890 N N . CYS B 1 253 ? -0.261 1.355 -7.973 1 98.5 253 CYS B N 1
ATOM 4891 C CA . CYS B 1 253 ? -0.28 2.199 -6.781 1 98.5 253 CYS B CA 1
ATOM 4892 C C . CYS B 1 253 ? 0.128 1.408 -5.543 1 98.5 253 CYS B C 1
ATOM 4894 O O . CYS B 1 253 ? -0.222 0.234 -5.41 1 98.5 253 CYS B O 1
ATOM 4896 N N . LEU B 1 254 ? 0.874 1.998 -4.691 1 98.69 254 LEU B N 1
ATOM 4897 C CA . LEU B 1 254 ? 1.166 1.511 -3.346 1 98.69 254 LEU B CA 1
ATOM 4898 C C . LEU B 1 254 ? 0.413 2.322 -2.297 1 98.69 254 LEU B C 1
ATOM 4900 O O . LEU B 1 254 ? 0.426 3.555 -2.334 1 98.69 254 LEU B O 1
ATOM 4904 N N . LEU B 1 255 ? -0.293 1.638 -1.437 1 98.81 255 LEU B N 1
ATOM 4905 C CA . LEU B 1 255 ? -1.091 2.287 -0.403 1 98.81 255 LEU B CA 1
ATOM 4906 C C . LEU B 1 255 ? -0.531 1.988 0.984 1 98.81 255 LEU B C 1
ATOM 4908 O O . LEU B 1 255 ? -0.079 0.872 1.248 1 98.81 255 LEU B O 1
ATOM 4912 N N . TYR B 1 256 ? -0.587 2.971 1.876 1 98.75 256 TYR B N 1
ATOM 4913 C CA . TYR B 1 256 ? -0.357 2.797 3.305 1 98.75 256 TYR B CA 1
ATOM 4914 C C . TYR B 1 256 ? -1.671 2.834 4.078 1 98.75 256 TYR B C 1
ATOM 4916 O O . TYR B 1 256 ? -2.41 3.82 4.012 1 98.75 256 TYR B O 1
ATOM 4924 N N . ALA B 1 257 ? -1.954 1.721 4.789 1 98.44 257 ALA B N 1
ATOM 4925 C CA . ALA B 1 257 ? -3.197 1.612 5.551 1 98.44 257 ALA B CA 1
ATOM 4926 C C . ALA B 1 257 ? -2.918 1.316 7.02 1 98.44 257 ALA B C 1
ATOM 4928 O O . ALA B 1 257 ? -2.047 0.506 7.34 1 98.44 257 ALA B O 1
ATOM 4929 N N . SER B 1 258 ? -3.596 1.96 7.867 1 97.12 258 SER B N 1
ATOM 4930 C CA . SER B 1 258 ? -3.566 1.71 9.305 1 97.12 258 SER B CA 1
ATOM 4931 C C . SER B 1 258 ? -4.859 2.164 9.969 1 97.12 258 SER B C 1
ATOM 4933 O O . SER B 1 258 ? -5.652 2.891 9.367 1 97.12 258 SER B O 1
ATOM 4935 N N . HIS B 1 259 ? -5.09 1.644 11.172 1 95.56 259 HIS B N 1
ATOM 4936 C CA . HIS B 1 259 ? -6.164 2.205 11.977 1 95.56 259 HIS B CA 1
ATOM 4937 C C . HIS B 1 259 ? -6.039 3.721 12.094 1 95.56 259 HIS B C 1
ATOM 4939 O O . HIS B 1 259 ? -4.93 4.246 12.227 1 95.56 259 HIS B O 1
ATOM 4945 N N . PRO B 1 260 ? -7.152 4.406 11.938 1 94.88 260 PRO B N 1
ATOM 4946 C CA . PRO B 1 260 ? -7.078 5.867 12.016 1 94.88 260 PRO B CA 1
ATOM 4947 C C . PRO B 1 260 ? -6.789 6.375 13.422 1 94.88 260 PRO B C 1
ATOM 4949 O O . PRO B 1 260 ? -7.68 6.91 14.086 1 94.88 260 PRO B O 1
ATOM 4952 N N . ASP B 1 261 ? -5.582 6.258 13.812 1 95.94 261 ASP B N 1
ATOM 4953 C CA . ASP B 1 261 ? -5.07 6.684 15.109 1 95.94 261 ASP B CA 1
ATOM 4954 C C . ASP B 1 261 ? -3.693 7.332 14.977 1 95.94 261 ASP B C 1
ATOM 4956 O O . ASP B 1 261 ? -2.832 6.824 14.258 1 95.94 261 ASP B O 1
ATOM 4960 N N . MET B 1 262 ? -3.486 8.375 15.68 1 96.69 262 MET B N 1
ATOM 4961 C CA . MET B 1 262 ? -2.268 9.164 15.523 1 96.69 262 MET B CA 1
ATOM 4962 C C . MET B 1 262 ? -1.075 8.453 16.156 1 96.69 262 MET B C 1
ATOM 4964 O O . MET B 1 262 ? 0.072 8.852 15.945 1 96.69 262 MET B O 1
ATOM 4968 N N . VAL B 1 263 ? -1.292 7.379 16.844 1 97.19 263 VAL B N 1
ATOM 4969 C CA . VAL B 1 263 ? -0.174 6.66 17.453 1 97.19 263 VAL B CA 1
ATOM 4970 C C . VAL B 1 263 ? 0.752 6.133 16.359 1 97.19 263 VAL B C 1
ATOM 4972 O O . VAL B 1 263 ? 1.955 5.973 16.578 1 97.19 263 VAL B O 1
ATOM 4975 N N . TYR B 1 264 ? 0.236 5.844 15.164 1 97.75 264 TYR B N 1
ATOM 4976 C CA . TYR B 1 264 ? 1.053 5.297 14.086 1 97.75 264 TYR B CA 1
ATOM 4977 C C . TYR B 1 264 ? 2.059 6.328 13.594 1 97.75 264 TYR B C 1
ATOM 4979 O O . TYR B 1 264 ? 3.271 6.117 13.68 1 97.75 264 TYR B O 1
ATOM 4987 N N . PRO B 1 265 ? 1.559 7.496 13.102 1 98.38 265 PRO B N 1
ATOM 4988 C CA . PRO B 1 265 ? 2.543 8.461 12.617 1 98.38 265 PRO B CA 1
ATOM 4989 C C . PRO B 1 265 ? 3.457 8.984 13.719 1 98.38 265 PRO B C 1
ATOM 4991 O O . PRO B 1 265 ? 4.629 9.273 13.477 1 98.38 265 PRO B O 1
ATOM 4994 N N . ILE B 1 266 ? 2.977 9.125 14.914 1 98.5 266 ILE B N 1
ATOM 4995 C CA . ILE B 1 266 ? 3.793 9.625 16.016 1 98.5 266 ILE B CA 1
ATOM 4996 C C . ILE B 1 266 ? 4.887 8.617 16.344 1 98.5 266 ILE B C 1
ATOM 4998 O O . ILE B 1 266 ? 6.066 8.969 16.438 1 98.5 266 ILE B O 1
ATOM 5002 N N . ALA B 1 267 ? 4.5 7.348 16.531 1 98.62 267 ALA B N 1
ATOM 5003 C CA . ALA B 1 267 ? 5.5 6.32 16.797 1 98.62 267 ALA B CA 1
ATOM 5004 C C . ALA B 1 267 ? 6.547 6.258 15.695 1 98.62 267 ALA B C 1
ATOM 5006 O O . ALA B 1 267 ? 7.746 6.227 15.969 1 98.62 267 ALA B O 1
ATOM 5007 N N . HIS B 1 268 ? 6.082 6.25 14.484 1 98.56 268 HIS B N 1
ATOM 5008 C CA . HIS B 1 268 ? 7.027 6.219 13.367 1 98.56 268 HIS B CA 1
ATOM 5009 C C . HIS B 1 268 ? 7.996 7.391 13.438 1 98.56 268 HIS B C 1
ATOM 5011 O O . HIS B 1 268 ? 9.203 7.215 13.258 1 98.56 268 HIS B O 1
ATOM 5017 N N . SER B 1 269 ? 7.48 8.617 13.688 1 98.69 269 SER B N 1
ATOM 5018 C CA . SER B 1 269 ? 8.312 9.812 13.688 1 98.69 269 SER B CA 1
ATOM 5019 C C . SER B 1 269 ? 9.328 9.773 14.828 1 98.69 269 SER B C 1
ATOM 5021 O O . SER B 1 269 ? 10.445 10.281 14.688 1 98.69 269 SER B O 1
ATOM 5023 N N . LEU B 1 270 ? 8.977 9.148 15.906 1 98.62 270 LEU B N 1
ATOM 5024 C CA . LEU B 1 270 ? 9.883 9.047 17.047 1 98.62 270 LEU B CA 1
ATOM 5025 C C . LEU B 1 270 ? 10.938 7.977 16.797 1 98.62 270 LEU B C 1
ATOM 5027 O O . LEU B 1 270 ? 12.125 8.195 17.062 1 98.62 270 LEU B O 1
ATOM 5031 N N . PHE B 1 271 ? 10.602 6.867 16.219 1 98.25 271 PHE B N 1
ATOM 5032 C CA . PHE B 1 271 ? 11.5 5.727 16.047 1 98.25 271 PHE B CA 1
ATOM 5033 C C . PHE B 1 271 ? 12.359 5.887 14.805 1 98.25 271 PHE B C 1
ATOM 5035 O O . PHE B 1 271 ? 13.422 5.273 14.695 1 98.25 271 PHE B O 1
ATOM 5042 N N . TYR B 1 272 ? 11.914 6.688 13.859 1 97.94 272 TYR B N 1
ATOM 5043 C CA . TYR B 1 272 ? 12.648 6.844 12.609 1 97.94 272 TYR B CA 1
ATOM 5044 C C . TYR B 1 272 ? 14.117 7.164 12.875 1 97.94 272 TYR B C 1
ATOM 5046 O O . TYR B 1 272 ? 14.43 8.023 13.703 1 97.94 272 TYR B O 1
ATOM 5054 N N . PRO B 1 273 ? 15.016 6.473 12.219 1 96.75 273 PRO B N 1
ATOM 5055 C CA . PRO B 1 273 ? 14.852 5.637 11.023 1 96.75 273 PRO B CA 1
ATOM 5056 C C . PRO B 1 273 ? 14.625 4.164 11.359 1 96.75 273 PRO B C 1
ATOM 5058 O O . PRO B 1 273 ? 14.539 3.33 10.453 1 96.75 273 PRO B O 1
ATOM 5061 N N . ASN B 1 274 ? 14.516 3.799 12.602 1 96.06 274 ASN B N 1
ATOM 5062 C CA . ASN B 1 274 ? 14.242 2.42 12.992 1 96.06 274 ASN B CA 1
ATOM 5063 C C . ASN B 1 274 ? 12.742 2.119 12.953 1 96.06 274 ASN B C 1
ATOM 5065 O O . ASN B 1 274 ? 11.922 3.01 13.172 1 96.06 274 ASN B O 1
ATOM 5069 N N . PRO B 1 275 ? 12.406 0.907 12.664 1 95.81 275 PRO B N 1
ATOM 5070 C CA . PRO B 1 275 ? 10.984 0.547 12.695 1 95.81 275 PRO B CA 1
ATOM 5071 C C . PRO B 1 275 ? 10.406 0.547 14.102 1 95.81 275 PRO B C 1
ATOM 5073 O O . PRO B 1 275 ? 11.141 0.369 15.078 1 95.81 275 PRO B O 1
ATOM 5076 N N . THR B 1 276 ? 9.094 0.859 14.18 1 96.38 276 THR B N 1
ATOM 5077 C CA . THR B 1 276 ? 8.391 0.647 15.438 1 96.38 276 THR B CA 1
ATOM 5078 C C . THR B 1 276 ? 8.367 -0.834 15.805 1 96.38 276 THR B C 1
ATOM 5080 O O . THR B 1 276 ? 7.906 -1.667 15.023 1 96.38 276 THR B O 1
ATOM 5083 N N . PRO B 1 277 ? 8.812 -1.221 16.922 1 92.94 277 PRO B N 1
ATOM 5084 C CA . PRO B 1 277 ? 9.188 -2.609 17.203 1 92.94 277 PRO B CA 1
ATOM 5085 C C . PRO B 1 277 ? 8 -3.473 17.625 1 92.94 277 PRO B C 1
ATOM 5087 O O . PRO B 1 277 ? 8.148 -4.68 17.812 1 92.94 277 PRO B O 1
ATOM 5090 N N . GLN B 1 278 ? 6.824 -2.879 17.781 1 93.19 278 GLN B N 1
ATOM 5091 C CA . GLN B 1 278 ? 5.711 -3.701 18.25 1 93.19 278 GLN B CA 1
ATOM 5092 C C . GLN B 1 278 ? 4.387 -3.229 17.656 1 93.19 278 GLN B C 1
ATOM 5094 O O . GLN B 1 278 ? 4.27 -2.076 17.234 1 93.19 278 GLN B O 1
ATOM 5099 N N . MET B 1 279 ? 3.441 -4.133 17.703 1 93.69 279 MET B N 1
ATOM 5100 C CA . MET B 1 279 ? 2.082 -3.867 17.25 1 93.69 279 MET B CA 1
ATOM 5101 C C . MET B 1 279 ? 1.448 -2.732 18.047 1 93.69 279 MET B C 1
ATOM 5103 O O . MET B 1 279 ? 1.469 -2.746 19.281 1 93.69 279 MET B O 1
ATOM 5107 N N . LEU B 1 280 ? 0.956 -1.747 17.359 1 96.12 280 LEU B N 1
ATOM 5108 C CA . LEU B 1 280 ? 0.285 -0.628 18.016 1 96.12 280 LEU B CA 1
ATOM 5109 C C . LEU B 1 280 ? -1.204 -0.91 18.188 1 96.12 280 LEU B C 1
ATOM 5111 O O . LEU B 1 280 ? -1.733 -0.844 19.297 1 96.12 280 LEU B O 1
ATOM 5115 N N . ILE B 1 281 ? -1.855 -1.147 17.109 1 92.69 281 ILE B N 1
ATOM 5116 C CA . ILE B 1 281 ? -3.258 -1.546 17.062 1 92.69 281 ILE B CA 1
ATOM 5117 C C . ILE B 1 281 ? -3.449 -2.627 16 1 92.69 281 ILE B C 1
ATOM 5119 O O . ILE B 1 281 ? -3.008 -2.473 14.859 1 92.69 281 ILE B O 1
ATOM 5123 N N . GLU B 1 282 ? -3.982 -3.756 16.375 1 84.81 282 GLU B N 1
ATOM 5124 C CA . GLU B 1 282 ? -4.219 -4.816 15.391 1 84.81 282 GLU B CA 1
ATOM 5125 C C . GLU B 1 282 ? -5.449 -4.516 14.539 1 84.81 282 GLU B C 1
ATOM 5127 O O . GLU B 1 282 ? -6.516 -4.203 15.07 1 84.81 282 GLU B O 1
ATOM 5132 N N . ARG B 1 283 ? -5.266 -4.59 13.25 1 84.5 283 ARG B N 1
ATOM 5133 C CA . ARG B 1 283 ? -6.367 -4.492 12.305 1 84.5 283 ARG B CA 1
ATOM 5134 C C . ARG B 1 283 ? -6.059 -5.266 11.023 1 84.5 283 ARG B C 1
ATOM 5136 O O . ARG B 1 283 ? -5.449 -4.727 10.102 1 84.5 283 ARG B O 1
ATOM 5143 N N . LYS B 1 284 ? -6.664 -6.367 10.969 1 91.12 284 LYS B N 1
ATOM 5144 C CA . LYS B 1 284 ? -6.391 -7.254 9.844 1 91.12 284 LYS B CA 1
ATOM 5145 C C . LYS B 1 284 ? -7.18 -6.836 8.609 1 91.12 284 LYS B C 1
ATOM 5147 O O . LYS B 1 284 ? -8.297 -6.316 8.719 1 91.12 284 LYS B O 1
ATOM 5152 N N . PRO B 1 285 ? -6.598 -7.102 7.434 1 95.5 285 PRO B N 1
ATOM 5153 C CA . PRO B 1 285 ? -7.301 -6.781 6.188 1 95.5 285 PRO B CA 1
ATOM 5154 C C . PRO B 1 285 ? -8.695 -7.41 6.117 1 95.5 285 PRO B C 1
ATOM 5156 O O . PRO B 1 285 ? -9.609 -6.82 5.543 1 95.5 285 PRO B O 1
ATOM 5159 N N . SER B 1 286 ? -8.945 -8.531 6.723 1 94.44 286 SER B N 1
ATOM 5160 C CA . SER B 1 286 ? -10.211 -9.258 6.68 1 94.44 286 SER B CA 1
ATOM 5161 C C . SER B 1 286 ? -11.305 -8.508 7.434 1 94.44 286 SER B C 1
ATOM 5163 O O . SER B 1 286 ? -12.484 -8.82 7.301 1 94.44 286 SER B O 1
ATOM 5165 N N . THR B 1 287 ? -10.938 -7.5 8.188 1 94.69 287 THR B N 1
ATOM 5166 C CA . THR B 1 287 ? -11.906 -6.766 8.992 1 94.69 287 THR B CA 1
ATOM 5167 C C . THR B 1 287 ? -12.203 -5.402 8.375 1 94.69 287 THR B C 1
ATOM 5169 O O . THR B 1 287 ? -12.984 -4.621 8.93 1 94.69 287 THR B O 1
ATOM 5172 N N . TRP B 1 288 ? -11.586 -5.027 7.273 1 96 288 TRP B N 1
ATOM 5173 C CA . TRP B 1 288 ? -11.672 -3.695 6.688 1 96 288 TRP B CA 1
ATOM 5174 C C . TRP B 1 288 ? -13.062 -3.441 6.117 1 96 288 TRP B C 1
ATOM 5176 O O . TRP B 1 288 ? -13.516 -2.295 6.051 1 96 288 TRP B O 1
ATOM 5186 N N . ASN B 1 289 ? -13.789 -4.512 5.707 1 95.38 289 ASN B N 1
ATOM 5187 C CA . ASN B 1 289 ? -15.133 -4.477 5.133 1 95.38 289 ASN B CA 1
ATOM 5188 C C . ASN B 1 289 ? -15.156 -3.682 3.83 1 95.38 289 ASN B C 1
ATOM 5190 O O . ASN B 1 289 ? -15.016 -4.254 2.748 1 95.38 289 ASN B O 1
ATOM 5194 N N . THR B 1 290 ? -15.312 -2.299 3.934 1 97 290 THR B N 1
ATOM 5195 C CA . THR B 1 290 ? -15.469 -1.526 2.705 1 97 290 THR B CA 1
ATOM 5196 C C . THR B 1 290 ? -14.562 -0.298 2.721 1 97 290 THR B C 1
ATOM 5198 O O . THR B 1 290 ? -14.469 0.397 3.734 1 97 290 THR B O 1
ATOM 5201 N N . PHE B 1 291 ? -13.812 -0.07 1.611 1 97.19 291 PHE B N 1
ATOM 5202 C CA . PHE B 1 291 ? -13.125 1.18 1.299 1 97.19 291 PHE B CA 1
ATOM 5203 C C . PHE B 1 291 ? -13.828 1.907 0.157 1 97.19 291 PHE B C 1
ATOM 5205 O O . PHE B 1 291 ? -14.203 1.289 -0.84 1 97.19 291 PHE B O 1
ATOM 5212 N N . GLU B 1 292 ? -14 3.182 0.275 1 97.5 292 GLU B N 1
ATOM 5213 C CA . GLU B 1 292 ? -14.516 4.012 -0.811 1 97.5 292 GLU B CA 1
ATOM 5214 C C . GLU B 1 292 ? -13.516 5.102 -1.192 1 97.5 292 GLU B C 1
ATOM 5216 O O . GLU B 1 292 ? -12.852 5.668 -0.327 1 97.5 292 GLU B O 1
ATOM 5221 N N . PHE B 1 293 ? -13.422 5.312 -2.484 1 97.62 293 PHE B N 1
ATOM 5222 C CA . PHE B 1 293 ? -12.562 6.355 -3.041 1 97.62 293 PHE B CA 1
ATOM 5223 C C . PHE B 1 293 ? -13.312 7.168 -4.09 1 97.62 293 PHE B C 1
ATOM 5225 O O . PHE B 1 293 ? -13.82 6.609 -5.066 1 97.62 293 PHE B O 1
ATOM 5232 N N . PHE B 1 294 ? -13.398 8.453 -3.969 1 95.81 294 PHE B N 1
ATOM 5233 C CA . PHE B 1 294 ? -14.039 9.305 -4.969 1 95.81 294 PHE B CA 1
ATOM 5234 C C . PHE B 1 294 ? -13.375 10.672 -5.023 1 95.81 294 PHE B C 1
ATOM 5236 O O . PHE B 1 294 ? -12.742 11.102 -4.059 1 95.81 294 PHE B O 1
ATOM 5243 N N . PRO B 1 295 ? -13.414 11.336 -6.129 1 96.88 295 PRO B N 1
ATOM 5244 C CA . PRO B 1 295 ? -12.789 12.656 -6.242 1 96.88 295 PRO B CA 1
ATOM 5245 C C . PRO B 1 295 ? -13.523 13.727 -5.434 1 96.88 295 PRO B C 1
ATOM 5247 O O . PRO B 1 295 ? -14.742 13.648 -5.266 1 96.88 295 PRO B O 1
ATOM 5250 N N . PRO B 1 296 ? -12.812 14.711 -4.91 1 96.94 296 PRO B N 1
ATOM 5251 C CA . PRO B 1 296 ? -13.5 15.836 -4.27 1 96.94 296 PRO B CA 1
ATOM 5252 C C . PRO B 1 296 ? -14.359 16.641 -5.246 1 96.94 296 PRO B C 1
ATOM 5254 O O . PRO B 1 296 ? -13.969 16.828 -6.402 1 96.94 296 PRO B O 1
ATOM 5257 N N . ASP B 1 297 ? -15.516 17.031 -4.77 1 95.38 297 ASP B N 1
ATOM 5258 C CA . ASP B 1 297 ? -16.391 17.938 -5.516 1 95.38 297 ASP B CA 1
ATOM 5259 C C . ASP B 1 297 ? -15.922 19.375 -5.383 1 95.38 297 ASP B C 1
ATOM 5261 O O . ASP B 1 297 ? -16.094 20 -4.328 1 95.38 297 ASP B O 1
ATOM 5265 N N . THR B 1 298 ? -15.492 19.984 -6.383 1 91.25 298 THR B N 1
ATOM 5266 C CA . THR B 1 298 ? -14.875 21.312 -6.324 1 91.25 298 THR B CA 1
ATOM 5267 C C . THR B 1 298 ? -15.914 22.375 -5.996 1 91.25 298 THR B C 1
ATOM 5269 O O . THR B 1 298 ? -15.578 23.453 -5.496 1 91.25 298 THR B O 1
ATOM 5272 N N . LYS B 1 299 ? -17.172 22.156 -6.297 1 94.44 299 LYS B N 1
ATOM 5273 C CA . LYS B 1 299 ? -18.234 23.094 -5.914 1 94.44 299 LYS B CA 1
ATOM 5274 C C . LYS B 1 299 ? -18.484 23.062 -4.41 1 94.44 299 LYS B C 1
ATOM 5276 O O . LYS B 1 299 ? -18.781 24.078 -3.797 1 94.44 299 LYS B O 1
ATOM 5281 N N . ARG B 1 300 ? -18.312 21.906 -3.898 1 95.19 300 ARG B N 1
ATOM 5282 C CA . ARG B 1 300 ? -18.5 21.703 -2.465 1 95.19 300 ARG B CA 1
ATOM 5283 C C . ARG B 1 300 ? -17.281 22.188 -1.685 1 95.19 300 ARG B C 1
ATOM 5285 O O . ARG B 1 300 ? -17.422 22.656 -0.55 1 95.19 300 ARG B O 1
ATOM 5292 N N . TYR B 1 301 ? -16.141 22.078 -2.332 1 97.19 301 TYR B N 1
ATOM 5293 C CA . TYR B 1 301 ? -14.898 22.344 -1.625 1 97.19 301 TYR B CA 1
ATOM 5294 C C . TYR B 1 301 ? -14.062 23.391 -2.363 1 97.19 301 TYR B C 1
ATOM 5296 O O . TYR B 1 301 ? -12.906 23.125 -2.721 1 97.19 301 TYR B O 1
ATOM 5304 N N . PRO B 1 302 ? -14.586 24.594 -2.512 1 97.44 302 PRO B N 1
ATOM 5305 C CA . PRO B 1 302 ? -13.82 25.609 -3.242 1 97.44 302 PRO B CA 1
ATOM 5306 C C . PRO B 1 302 ? -12.484 25.922 -2.582 1 97.44 302 PRO B C 1
ATOM 5308 O O . PRO B 1 302 ? -11.547 26.344 -3.26 1 97.44 302 PRO B O 1
ATOM 5311 N N . GLY B 1 303 ? -12.375 25.781 -1.288 1 97.62 303 GLY B N 1
ATOM 5312 C CA . GLY B 1 303 ? -11.141 26.047 -0.565 1 97.62 303 GLY B CA 1
ATOM 5313 C C . GLY B 1 303 ? -9.977 25.188 -1.04 1 97.62 303 GLY B C 1
ATOM 5314 O O . GLY B 1 303 ? -8.82 25.625 -1.002 1 97.62 303 GLY B O 1
ATOM 5315 N N . LEU B 1 304 ? -10.273 23.938 -1.457 1 98.25 304 LEU B N 1
ATOM 5316 C CA . LEU B 1 304 ? -9.234 23.047 -1.982 1 98.25 304 LEU B CA 1
ATOM 5317 C C . LEU B 1 304 ? -8.617 23.641 -3.246 1 98.25 304 LEU B C 1
ATOM 5319 O O . LEU B 1 304 ? -7.391 23.625 -3.406 1 98.25 304 LEU B O 1
ATOM 5323 N N . LEU B 1 305 ? -9.43 24.203 -4.117 1 98 305 LEU B N 1
ATOM 5324 C CA . LEU B 1 305 ? -8.945 24.812 -5.348 1 98 305 LEU B CA 1
ATOM 5325 C C . LEU B 1 305 ? -8.078 26.031 -5.051 1 98 305 LEU B C 1
ATOM 5327 O O . LEU B 1 305 ? -7.055 26.25 -5.699 1 98 305 LEU B O 1
ATOM 5331 N N . LEU B 1 306 ? -8.539 26.781 -4.074 1 98.69 306 LEU B N 1
ATOM 5332 C CA . LEU B 1 306 ? -7.793 27.969 -3.678 1 98.69 306 LEU B CA 1
ATOM 5333 C C . LEU B 1 306 ? -6.414 27.594 -3.145 1 98.69 306 LEU B C 1
ATOM 5335 O O . LEU B 1 306 ? -5.438 28.312 -3.367 1 98.69 306 LEU B O 1
ATOM 5339 N N . ALA B 1 307 ? -6.328 26.5 -2.445 1 98.69 307 ALA B N 1
ATOM 5340 C CA . ALA B 1 307 ? -5.047 26.031 -1.917 1 98.69 307 ALA B CA 1
ATOM 5341 C C . ALA B 1 307 ? -4.082 25.688 -3.045 1 98.69 307 ALA B C 1
ATOM 5343 O O . ALA B 1 307 ? -2.904 26.047 -2.998 1 98.69 307 ALA B O 1
ATOM 5344 N N . TYR B 1 308 ? -4.586 24.969 -4.078 1 98.69 308 TYR B N 1
ATOM 5345 C CA . TYR B 1 308 ? -3.758 24.656 -5.238 1 98.69 308 TYR B CA 1
ATOM 5346 C C . TYR B 1 308 ? -3.26 25.938 -5.906 1 98.69 308 TYR B C 1
ATOM 5348 O O . TYR B 1 308 ? -2.09 26.031 -6.285 1 98.69 308 TYR B O 1
ATOM 5356 N N . GLN B 1 309 ? -4.164 26.891 -6.043 1 98.44 309 GLN B N 1
ATOM 5357 C CA . GLN B 1 309 ? -3.812 28.156 -6.664 1 98.44 309 GLN B CA 1
ATOM 5358 C C . GLN B 1 309 ? -2.721 28.875 -5.871 1 98.44 309 GLN B C 1
ATOM 5360 O O . GLN B 1 309 ? -1.74 29.344 -6.449 1 98.44 309 GLN B O 1
ATOM 5365 N N . ALA B 1 310 ? -2.9 28.922 -4.578 1 98.81 310 ALA B N 1
ATOM 5366 C CA . ALA B 1 310 ? -1.918 29.578 -3.715 1 98.81 310 ALA B CA 1
ATOM 5367 C C . ALA B 1 310 ? -0.57 28.859 -3.785 1 98.81 310 ALA B C 1
ATOM 5369 O O . ALA B 1 310 ? 0.478 29.516 -3.859 1 98.81 310 ALA B O 1
ATOM 5370 N N . GLY B 1 311 ? -0.627 27.547 -3.746 1 98.75 311 GLY B N 1
ATOM 5371 C CA . GLY B 1 311 ? 0.595 26.766 -3.848 1 98.75 311 GLY B CA 1
ATOM 5372 C C . GLY B 1 311 ? 1.352 27 -5.141 1 98.75 311 GLY B C 1
ATOM 5373 O O . GLY B 1 311 ? 2.562 27.234 -5.121 1 98.75 311 GLY B O 1
ATOM 5374 N N . LYS B 1 312 ? 0.626 27 -6.273 1 98.62 312 LYS B N 1
ATOM 5375 C CA . LYS B 1 312 ? 1.23 27.188 -7.586 1 98.62 312 LYS B CA 1
ATOM 5376 C C . LYS B 1 312 ? 1.8 28.594 -7.734 1 98.62 312 LYS B C 1
ATOM 5378 O O . LYS B 1 312 ? 2.83 28.781 -8.383 1 98.62 312 LYS B O 1
ATOM 5383 N N . ALA B 1 313 ? 1.119 29.562 -7.129 1 98.38 313 ALA B N 1
ATOM 5384 C CA . ALA B 1 313 ? 1.587 30.938 -7.184 1 98.38 313 ALA B CA 1
ATOM 5385 C C . ALA B 1 313 ? 2.906 31.109 -6.434 1 98.38 313 ALA B C 1
ATOM 5387 O O . ALA B 1 313 ? 3.748 31.922 -6.816 1 98.38 313 ALA B O 1
ATOM 5388 N N . GLY B 1 314 ? 3.064 30.391 -5.34 1 98 314 GLY B N 1
ATOM 5389 C CA . GLY B 1 314 ? 4.277 30.484 -4.539 1 98 314 GLY B CA 1
ATOM 5390 C C . GLY B 1 314 ? 4.371 31.766 -3.744 1 98 314 GLY B C 1
ATOM 5391 O O . GLY B 1 314 ? 3.35 32.375 -3.408 1 98 314 GLY B O 1
ATOM 5392 N N . GLY B 1 315 ? 5.613 32.062 -3.299 1 97.06 315 GLY B N 1
ATOM 5393 C CA . GLY B 1 315 ? 5.824 33.281 -2.525 1 97.06 315 GLY B CA 1
ATOM 5394 C C . GLY B 1 315 ? 5.066 33.281 -1.211 1 97.06 315 GLY B C 1
ATOM 5395 O O . GLY B 1 315 ? 5.105 32.312 -0.458 1 97.06 315 GLY B O 1
ATOM 5396 N N . ALA B 1 316 ? 4.395 34.406 -0.979 1 97.69 316 ALA B N 1
ATOM 5397 C CA . ALA B 1 316 ? 3.668 34.594 0.276 1 97.69 316 ALA B CA 1
ATOM 5398 C C . ALA B 1 316 ? 2.232 34.094 0.147 1 97.69 316 ALA B C 1
ATOM 5400 O O . ALA B 1 316 ? 1.499 34.031 1.138 1 97.69 316 ALA B O 1
ATOM 5401 N N . ALA B 1 317 ? 1.834 33.625 -1.071 1 98.62 317 ALA B N 1
ATOM 5402 C CA . ALA B 1 317 ? 0.443 33.281 -1.328 1 98.62 317 ALA B CA 1
ATOM 5403 C C . ALA B 1 317 ? -0.014 32.156 -0.397 1 98.62 317 ALA B C 1
ATOM 5405 O O . ALA B 1 317 ? -1.107 32.219 0.17 1 98.62 317 ALA B O 1
ATOM 5406 N N . PRO B 1 318 ? 0.833 31.094 -0.215 1 98.5 318 PRO B N 1
ATOM 5407 C CA . PRO B 1 318 ? 0.417 30.078 0.746 1 98.5 318 PRO B CA 1
ATOM 5408 C C . PRO B 1 318 ? 0.202 30.625 2.15 1 98.5 318 PRO B C 1
ATOM 5410 O O . PRO B 1 318 ? -0.739 30.234 2.84 1 98.5 318 PRO B O 1
ATOM 5413 N N . GLY B 1 319 ? 1.051 31.562 2.559 1 97.69 319 GLY B N 1
ATOM 5414 C CA . GLY B 1 319 ? 0.878 32.219 3.848 1 97.69 319 GLY B CA 1
ATOM 5415 C C . GLY B 1 319 ? -0.38 33.062 3.928 1 97.69 319 GLY B C 1
ATOM 5416 O O . GLY B 1 319 ? -1.057 33.062 4.957 1 97.69 319 GLY B O 1
ATOM 5417 N N . ILE B 1 320 ? -0.669 33.781 2.83 1 98.31 320 ILE B N 1
ATOM 5418 C CA . ILE B 1 320 ? -1.895 34.562 2.74 1 98.31 320 ILE B CA 1
ATOM 5419 C C . ILE B 1 320 ? -3.107 33.656 2.867 1 98.31 320 ILE B C 1
ATOM 5421 O O . ILE B 1 320 ? -4.035 33.938 3.627 1 98.31 320 ILE B O 1
ATOM 5425 N N . PHE B 1 321 ? -3.053 32.531 2.15 1 98.38 321 PHE B N 1
ATOM 5426 C CA . PHE B 1 321 ? -4.102 31.531 2.211 1 98.38 321 PHE B CA 1
ATOM 5427 C C . PHE B 1 321 ? -4.324 31.062 3.646 1 98.38 321 PHE B C 1
ATOM 5429 O O . PHE B 1 321 ? -5.457 31.047 4.129 1 98.38 321 PHE B O 1
ATOM 5436 N N . ASN B 1 322 ? -3.252 30.703 4.34 1 97.5 322 ASN B N 1
ATOM 5437 C CA . ASN B 1 322 ? -3.326 30.188 5.699 1 97.5 322 ASN B CA 1
ATOM 5438 C C . ASN B 1 322 ? -3.863 31.234 6.672 1 97.5 322 ASN B C 1
ATOM 5440 O O . ASN B 1 322 ? -4.766 30.953 7.461 1 97.5 322 ASN B O 1
ATOM 5444 N N . ALA B 1 323 ? -3.322 32.438 6.645 1 97.06 323 ALA B N 1
ATOM 5445 C CA . ALA B 1 323 ? -3.723 33.5 7.562 1 97.06 323 ALA B CA 1
ATOM 5446 C C . ALA B 1 323 ? -5.188 33.875 7.359 1 97.06 323 ALA B C 1
ATOM 5448 O O . ALA B 1 323 ? -5.926 34.062 8.328 1 97.06 323 ALA B O 1
ATOM 5449 N N . ALA B 1 324 ? -5.57 34.031 6.078 1 98.06 324 ALA B N 1
ATOM 5450 C CA . ALA B 1 324 ? -6.965 34.344 5.77 1 98.06 324 ALA B CA 1
ATOM 5451 C C . ALA B 1 324 ? -7.902 33.25 6.309 1 98.06 324 ALA B C 1
ATOM 5453 O O . ALA B 1 324 ? -8.945 33.562 6.887 1 98.06 324 ALA B O 1
ATOM 5454 N N . ASN B 1 325 ? -7.508 32.031 6.113 1 97.5 325 ASN B N 1
ATOM 5455 C CA . ASN B 1 325 ? -8.305 30.891 6.598 1 97.5 325 ASN B CA 1
ATOM 5456 C C . ASN B 1 325 ? -8.453 30.938 8.117 1 97.5 325 ASN B C 1
ATOM 5458 O O . ASN B 1 325 ? -9.562 30.781 8.633 1 97.5 325 ASN B O 1
ATOM 5462 N N . GLU B 1 326 ? -7.328 31.125 8.812 1 96.19 326 GLU B N 1
ATOM 5463 C CA . GLU B 1 326 ? -7.375 31.141 10.273 1 96.19 326 GLU B CA 1
ATOM 5464 C C . GLU B 1 326 ? -8.305 32.25 10.789 1 96.19 326 GLU B C 1
ATOM 5466 O O . GLU B 1 326 ? -9.125 32 11.672 1 96.19 326 GLU B O 1
ATOM 5471 N N . GLU B 1 327 ? -8.234 33.406 10.203 1 96.69 327 GLU B N 1
ATOM 5472 C CA . GLU B 1 327 ? -9.086 34.531 10.609 1 96.69 327 GLU B CA 1
ATOM 5473 C C . GLU B 1 327 ? -10.547 34.25 10.273 1 96.69 327 GLU B C 1
ATOM 5475 O O . GLU B 1 327 ? -11.438 34.531 11.078 1 96.69 327 GLU B O 1
ATOM 5480 N N . ALA B 1 328 ? -10.766 33.781 9.086 1 97.75 328 ALA B N 1
ATOM 5481 C CA . ALA B 1 328 ? -12.133 33.5 8.648 1 97.75 328 ALA B CA 1
ATOM 5482 C C . ALA B 1 328 ? -12.781 32.406 9.5 1 97.75 328 ALA B C 1
ATOM 5484 O O . ALA B 1 328 ? -13.953 32.531 9.875 1 97.75 328 ALA B O 1
ATOM 5485 N N . VAL B 1 329 ? -12.086 31.344 9.805 1 97.12 329 VAL B N 1
ATOM 5486 C CA . VAL B 1 329 ? -12.609 30.25 10.625 1 97.12 329 VAL B CA 1
ATOM 5487 C C . VAL B 1 329 ? -12.922 30.781 12.031 1 97.12 329 VAL B C 1
ATOM 5489 O O . VAL B 1 329 ? -13.93 30.391 12.625 1 97.12 329 VAL B O 1
ATOM 5492 N N . ALA B 1 330 ? -12.016 31.625 12.57 1 95.88 330 ALA B N 1
ATOM 5493 C CA . ALA B 1 330 ? -12.281 32.219 13.875 1 95.88 330 ALA B CA 1
ATOM 5494 C C . ALA B 1 330 ? -13.602 32.969 13.867 1 95.88 330 ALA B C 1
ATOM 5496 O O . ALA B 1 330 ? -14.383 32.875 14.82 1 95.88 330 ALA B O 1
ATOM 5497 N N . LEU B 1 331 ? -13.875 33.75 12.812 1 97.31 331 LEU B N 1
ATOM 5498 C CA . LEU B 1 331 ? -15.125 34.469 12.68 1 97.31 331 LEU B CA 1
ATOM 5499 C C . LEU B 1 331 ? -16.312 33.531 12.609 1 97.31 331 LEU B C 1
ATOM 5501 O O . LEU B 1 331 ? -17.359 33.812 13.211 1 97.31 331 LEU B O 1
ATOM 5505 N N . PHE B 1 332 ? -16.188 32.438 11.875 1 97.56 332 PHE B N 1
ATOM 5506 C CA . PHE B 1 332 ? -17.25 31.453 11.789 1 97.56 332 PHE B CA 1
ATOM 5507 C C . PHE B 1 332 ? -17.516 30.828 13.148 1 97.56 332 PHE B C 1
ATOM 5509 O O . PHE B 1 332 ? -18.672 30.672 13.555 1 97.56 332 PHE B O 1
ATOM 5516 N N . LEU B 1 333 ? -16.422 30.438 13.867 1 96.94 333 LEU B N 1
ATOM 5517 C CA . LEU B 1 333 ? -16.547 29.812 15.18 1 96.94 333 LEU B CA 1
ATOM 5518 C C . LEU B 1 333 ? -17.234 30.75 16.172 1 96.94 333 LEU B C 1
ATOM 5520 O O . LEU B 1 333 ? -17.859 30.297 17.125 1 96.94 333 LEU B O 1
ATOM 5524 N N . GLU B 1 334 ? -17.156 32.031 15.914 1 96.5 334 GLU B N 1
ATOM 5525 C CA . GLU B 1 334 ? -17.844 33.031 16.734 1 96.5 334 GLU B CA 1
ATOM 5526 C C . GLU B 1 334 ? -19.234 33.312 16.188 1 96.5 334 GLU B C 1
ATOM 5528 O O . GLU B 1 334 ? -19.922 34.219 16.672 1 96.5 334 GLU B O 1
ATOM 5533 N N . GLU B 1 335 ? -19.609 32.625 15.164 1 96.69 335 GLU B N 1
ATOM 5534 C CA . GLU B 1 335 ? -20.922 32.719 14.531 1 96.69 335 GLU B CA 1
ATOM 5535 C C . GLU B 1 335 ? -21.141 34.094 13.906 1 96.69 335 GLU B C 1
ATOM 5537 O O . GLU B 1 335 ? -22.25 34.625 13.906 1 96.69 335 GLU B O 1
ATOM 5542 N N . LYS B 1 336 ? -20.062 34.656 13.469 1 96.5 336 LYS B N 1
ATOM 5543 C CA . LYS B 1 336 ? -20.141 36 12.883 1 96.5 336 LYS B CA 1
ATOM 5544 C C . LYS B 1 336 ? -20.281 35.906 11.359 1 96.5 336 LYS B C 1
ATOM 5546 O O . LYS B 1 336 ? -20.734 36.875 10.727 1 96.5 336 LYS B O 1
ATOM 5551 N N . ILE B 1 337 ? -19.891 34.844 10.805 1 96.62 337 ILE B N 1
ATOM 5552 C CA . ILE B 1 337 ? -20.047 34.656 9.367 1 96.62 337 ILE B CA 1
ATOM 5553 C C . ILE B 1 337 ? -20.578 33.25 9.094 1 96.62 337 ILE B C 1
ATOM 5555 O O . ILE B 1 337 ? -20.578 32.406 9.977 1 96.62 337 ILE B O 1
ATOM 5559 N N . SER B 1 338 ? -21.094 33.062 7.875 1 96.5 338 SER B N 1
ATOM 5560 C CA . SER B 1 338 ? -21.516 31.734 7.453 1 96.5 338 SER B CA 1
ATOM 5561 C C . SER B 1 338 ? -20.328 30.875 7.012 1 96.5 338 SER B C 1
ATOM 5563 O O . SER B 1 338 ? -19.25 31.406 6.734 1 96.5 338 SER B O 1
ATOM 5565 N N . PHE B 1 339 ? -20.594 29.562 6.973 1 96.88 339 PHE B N 1
ATOM 5566 C CA . PHE B 1 339 ? -19.562 28.609 6.594 1 96.88 339 PHE B CA 1
ATOM 5567 C C . PHE B 1 339 ? -19.047 28.891 5.188 1 96.88 339 PHE B C 1
ATOM 5569 O O . PHE B 1 339 ? -17.844 28.828 4.938 1 96.88 339 PHE B O 1
ATOM 5576 N N . THR B 1 340 ? -19.891 29.312 4.258 1 97 340 THR B N 1
ATOM 5577 C CA . THR B 1 340 ? -19.547 29.5 2.854 1 97 340 THR B CA 1
ATOM 5578 C C . THR B 1 340 ? -18.812 30.828 2.654 1 97 340 THR B C 1
ATOM 5580 O O . THR B 1 340 ? -18.219 31.062 1.599 1 97 340 THR B O 1
ATOM 5583 N N . THR B 1 341 ? -18.797 31.656 3.68 1 97.12 341 THR B N 1
ATOM 5584 C CA . THR B 1 341 ? -18.078 32.938 3.611 1 97.12 341 THR B CA 1
ATOM 5585 C C . THR B 1 341 ? -16.578 32.719 3.793 1 97.12 341 THR B C 1
ATOM 5587 O O . THR B 1 341 ? -15.773 33.531 3.346 1 97.12 341 THR B O 1
ATOM 5590 N N . ILE B 1 342 ? -16.203 31.625 4.359 1 97.75 342 ILE B N 1
ATOM 5591 C CA . ILE B 1 342 ? -14.805 31.359 4.664 1 97.75 342 ILE B CA 1
ATOM 5592 C C . ILE B 1 342 ? -13.992 31.328 3.373 1 97.75 342 ILE B C 1
ATOM 5594 O O . ILE B 1 342 ? -13.078 32.125 3.186 1 97.75 342 ILE B O 1
ATOM 5598 N N . PRO B 1 343 ? -14.375 30.438 2.375 1 98.06 343 PRO B N 1
ATOM 5599 C CA . PRO B 1 343 ? -13.578 30.438 1.145 1 98.06 343 PRO B CA 1
ATOM 5600 C C . PRO B 1 343 ? -13.68 31.75 0.374 1 98.06 343 PRO B C 1
ATOM 5602 O O . PRO B 1 343 ? -12.719 32.156 -0.301 1 98.06 343 PRO B O 1
ATOM 5605 N N . ARG B 1 344 ? -14.766 32.5 0.517 1 97.44 344 ARG B N 1
ATOM 5606 C CA . ARG B 1 344 ? -14.898 33.781 -0.167 1 97.44 344 ARG B CA 1
ATOM 5607 C C . ARG B 1 344 ? -13.906 34.781 0.381 1 97.44 344 ARG B C 1
ATOM 5609 O O . ARG B 1 344 ? -13.312 35.562 -0.381 1 97.44 344 ARG B O 1
ATOM 5616 N N . LEU B 1 345 ? -13.773 34.781 1.68 1 98.19 345 LEU B N 1
ATOM 5617 C CA . LEU B 1 345 ? -12.828 35.688 2.309 1 98.19 345 LEU B CA 1
ATOM 5618 C C . LEU B 1 345 ? -11.391 35.344 1.939 1 98.19 345 LEU B C 1
ATOM 5620 O O . LEU B 1 345 ? -10.562 36.219 1.703 1 98.19 345 LEU B O 1
ATOM 5624 N N . ILE B 1 346 ? -11.117 34.062 1.869 1 98.56 346 ILE B N 1
ATOM 5625 C CA . ILE B 1 346 ? -9.789 33.594 1.479 1 98.56 346 ILE B CA 1
ATOM 5626 C C . ILE B 1 346 ? -9.484 34.062 0.052 1 98.56 346 ILE B C 1
ATOM 5628 O O . ILE B 1 346 ? -8.414 34.594 -0.218 1 98.56 346 ILE B O 1
ATOM 5632 N N . GLU B 1 347 ? -10.438 33.844 -0.84 1 98.5 347 GLU B N 1
ATOM 5633 C CA . GLU B 1 347 ? -10.273 34.25 -2.234 1 98.5 347 GLU B CA 1
ATOM 5634 C C . GLU B 1 347 ? -10.039 35.75 -2.35 1 98.5 347 GLU B C 1
ATOM 5636 O O . GLU B 1 347 ? -9.188 36.188 -3.121 1 98.5 347 GLU B O 1
ATOM 5641 N N . SER B 1 348 ? -10.805 36.469 -1.604 1 98.25 348 SER B N 1
ATOM 5642 C CA . SER B 1 348 ? -10.648 37.938 -1.595 1 98.25 348 SER B CA 1
ATOM 5643 C C . SER B 1 348 ? -9.242 38.344 -1.166 1 98.25 348 SER B C 1
ATOM 5645 O O . SER B 1 348 ? -8.625 39.188 -1.79 1 98.25 348 SER B O 1
ATOM 5647 N N . ALA B 1 349 ? -8.734 37.719 -0.115 1 98.56 349 ALA B N 1
ATOM 5648 C CA . ALA B 1 349 ? -7.395 38.031 0.375 1 98.56 349 ALA B CA 1
ATOM 5649 C C . ALA B 1 349 ? -6.34 37.719 -0.678 1 98.56 349 ALA B C 1
ATOM 5651 O O . ALA B 1 349 ? -5.43 38.5 -0.92 1 98.56 349 ALA B O 1
ATOM 5652 N N . LEU B 1 350 ? -6.469 36.562 -1.337 1 98.5 350 LEU B N 1
ATOM 5653 C CA . LEU B 1 350 ? -5.508 36.125 -2.346 1 98.5 350 LEU B CA 1
ATOM 5654 C C . LEU B 1 350 ? -5.504 37.094 -3.537 1 98.5 350 LEU B C 1
ATOM 5656 O O . LEU B 1 350 ? -4.465 37.281 -4.168 1 98.5 350 LEU B O 1
ATOM 5660 N N . ASN B 1 351 ? -6.664 37.656 -3.809 1 98.12 351 ASN B N 1
ATOM 5661 C CA . ASN B 1 351 ? -6.793 38.562 -4.949 1 98.12 351 ASN B CA 1
ATOM 5662 C C . ASN B 1 351 ? -6.305 39.969 -4.613 1 98.12 351 ASN B C 1
ATOM 5664 O O . ASN B 1 351 ? -5.801 40.688 -5.484 1 98.12 351 ASN B O 1
ATOM 5668 N N . GLN B 1 352 ? -6.43 40.375 -3.404 1 97.88 352 GLN B N 1
ATOM 5669 C CA . GLN B 1 352 ? -6.238 41.781 -3.057 1 97.88 352 GLN B CA 1
ATOM 5670 C C . GLN B 1 352 ? -4.844 42 -2.477 1 97.88 352 GLN B C 1
ATOM 5672 O O . GLN B 1 352 ? -4.281 43.094 -2.629 1 97.88 352 GLN B O 1
ATOM 5677 N N . ILE B 1 353 ? -4.348 41.062 -1.786 1 98 353 ILE B N 1
ATOM 5678 C CA . ILE B 1 353 ? -3.047 41.219 -1.152 1 98 353 ILE B CA 1
ATOM 5679 C C . ILE B 1 353 ? -1.938 40.875 -2.146 1 98 353 ILE B C 1
ATOM 5681 O O . ILE B 1 353 ? -1.98 39.844 -2.797 1 98 353 ILE B O 1
ATOM 5685 N N . GLU B 1 354 ? -0.949 41.75 -2.262 1 97.56 354 GLU B N 1
ATOM 5686 C CA . GLU B 1 354 ? 0.154 41.562 -3.197 1 97.56 354 GLU B CA 1
ATOM 5687 C C . GLU B 1 354 ? 1.004 40.344 -2.799 1 97.56 354 GLU B C 1
ATOM 5689 O O . GLU B 1 354 ? 1.427 40.25 -1.646 1 97.56 354 GLU B O 1
ATOM 5694 N N . ASN B 1 355 ? 1.168 39.469 -3.793 1 97.62 355 ASN B N 1
ATOM 5695 C CA . ASN B 1 355 ? 2.064 38.344 -3.564 1 97.62 355 ASN B CA 1
ATOM 5696 C C . ASN B 1 355 ? 3.527 38.75 -3.717 1 97.62 355 ASN B C 1
ATOM 5698 O O . ASN B 1 355 ? 3.9 39.375 -4.707 1 97.62 355 ASN B O 1
ATOM 5702 N N . VAL B 1 356 ? 4.32 38.531 -2.715 1 97.38 356 VAL B N 1
ATOM 5703 C CA . VAL B 1 356 ? 5.758 38.781 -2.719 1 97.38 356 VAL B CA 1
ATOM 5704 C C . VAL B 1 356 ? 6.508 37.469 -2.447 1 97.38 356 VAL B C 1
ATOM 5706 O O . VAL B 1 356 ? 5.891 36.438 -2.229 1 97.38 356 VAL B O 1
ATOM 5709 N N . PHE B 1 357 ? 7.789 37.531 -2.561 1 97 357 PHE B N 1
ATOM 5710 C CA . PHE B 1 357 ? 8.648 36.375 -2.338 1 97 357 PHE B CA 1
ATOM 5711 C C . PHE B 1 357 ? 9.695 36.688 -1.268 1 97 357 PHE B C 1
ATOM 5713 O O . PHE B 1 357 ? 10.867 36.906 -1.58 1 97 357 PHE B O 1
ATOM 5720 N N . PRO B 1 358 ? 9.227 36.594 -0.036 1 96.38 358 PRO B N 1
ATOM 5721 C CA . PRO B 1 358 ? 10.141 36.969 1.051 1 96.38 358 PRO B CA 1
ATOM 5722 C C . PRO B 1 358 ? 11.328 36.031 1.171 1 96.38 358 PRO B C 1
ATOM 5724 O O . PRO B 1 358 ? 11.203 34.812 0.909 1 96.38 358 PRO B O 1
ATOM 5727 N N . GLU B 1 359 ? 12.461 36.594 1.692 1 94.88 359 GLU B N 1
ATOM 5728 C CA . GLU B 1 359 ? 13.656 35.781 1.94 1 94.88 359 GLU B CA 1
ATOM 5729 C C . GLU B 1 359 ? 13.891 35.594 3.436 1 94.88 359 GLU B C 1
ATOM 5731 O O . GLU B 1 359 ? 14.68 34.75 3.844 1 94.88 359 GLU B O 1
ATOM 5736 N N . THR B 1 360 ? 13.172 36.438 4.191 1 95.25 360 THR B N 1
ATOM 5737 C CA . THR B 1 360 ? 13.383 36.406 5.637 1 95.25 360 THR B CA 1
ATOM 5738 C C . THR B 1 360 ? 12.102 36.031 6.367 1 95.25 360 THR B C 1
ATOM 5740 O O . THR B 1 360 ? 11 36.156 5.816 1 95.25 360 THR B O 1
ATOM 5743 N N . LEU B 1 361 ? 12.32 35.594 7.586 1 95.44 361 LEU B N 1
ATOM 5744 C CA . LEU B 1 361 ? 11.188 35.281 8.445 1 95.44 361 LEU B CA 1
ATOM 5745 C C . LEU B 1 361 ? 10.258 36.469 8.594 1 95.44 361 LEU B C 1
ATOM 5747 O O . LEU B 1 361 ? 9.031 36.312 8.516 1 95.44 361 LEU B O 1
ATOM 5751 N N . ASP B 1 362 ? 10.805 37.594 8.766 1 95.56 362 ASP B N 1
ATOM 5752 C CA . ASP B 1 362 ? 10.039 38.812 8.984 1 95.56 362 ASP B CA 1
ATOM 5753 C C . ASP B 1 362 ? 9.156 39.125 7.777 1 95.56 362 ASP B C 1
ATOM 5755 O O . ASP B 1 362 ? 8.039 39.625 7.93 1 95.56 362 ASP B O 1
ATOM 5759 N N . GLY B 1 363 ? 9.688 38.906 6.645 1 95.88 363 GLY B N 1
ATOM 5760 C CA . GLY B 1 363 ? 8.906 39.125 5.441 1 95.88 363 GLY B CA 1
ATOM 5761 C C . GLY B 1 363 ? 7.629 38.312 5.398 1 95.88 363 GLY B C 1
ATOM 5762 O O . GLY B 1 363 ? 6.57 38.812 5.02 1 95.88 363 GLY B O 1
ATOM 5763 N N . TYR B 1 364 ? 7.711 37.031 5.754 1 96.25 364 TYR B N 1
ATOM 5764 C CA . TYR B 1 364 ? 6.535 36.156 5.801 1 96.25 364 TYR B CA 1
ATOM 5765 C C . TYR B 1 364 ? 5.57 36.625 6.891 1 96.25 364 TYR B C 1
ATOM 5767 O O . TYR B 1 364 ? 4.355 36.656 6.684 1 96.25 364 TYR B O 1
ATOM 5775 N N . LEU B 1 365 ? 6.164 36.969 8.047 1 94.62 365 LEU B N 1
ATOM 5776 C CA . LEU B 1 365 ? 5.348 37.375 9.188 1 94.62 365 LEU B CA 1
ATOM 5777 C C . LEU B 1 365 ? 4.586 38.656 8.883 1 94.62 365 LEU B C 1
ATOM 5779 O O . LEU B 1 365 ? 3.447 38.844 9.328 1 94.62 365 LEU B O 1
ATOM 5783 N N . GLU B 1 366 ? 5.199 39.531 8.188 1 95.75 366 GLU B N 1
ATOM 5784 C CA . GLU B 1 366 ? 4.547 40.781 7.785 1 95.75 366 GLU B CA 1
ATOM 5785 C C . GLU B 1 366 ? 3.332 40.5 6.902 1 95.75 366 GLU B C 1
ATOM 5787 O O . GLU B 1 366 ? 2.279 41.125 7.078 1 95.75 366 GLU B O 1
ATOM 5792 N N . LYS B 1 367 ? 3.498 39.656 5.969 1 95.94 367 LYS B N 1
ATOM 5793 C CA . LYS B 1 367 ? 2.393 39.312 5.078 1 95.94 367 LYS B CA 1
ATOM 5794 C C . LYS B 1 367 ? 1.274 38.594 5.836 1 95.94 367 LYS B C 1
ATOM 5796 O O . LYS B 1 367 ? 0.096 38.781 5.523 1 95.94 367 LYS B O 1
ATOM 5801 N N . ASP B 1 368 ? 1.67 37.719 6.738 1 95.88 368 ASP B N 1
ATOM 5802 C CA . ASP B 1 368 ? 0.684 37.062 7.602 1 95.88 368 ASP B CA 1
ATOM 5803 C C . ASP B 1 368 ? -0.162 38.125 8.336 1 95.88 368 ASP B C 1
ATOM 5805 O O . ASP B 1 368 ? -1.393 38.062 8.281 1 95.88 368 ASP B O 1
ATOM 5809 N N . GLN B 1 369 ? 0.497 39.094 8.914 1 95.88 369 GLN B N 1
ATOM 5810 C CA . GLN B 1 369 ? -0.185 40.125 9.672 1 95.88 369 GLN B CA 1
ATOM 5811 C C . GLN B 1 369 ? -1.054 41 8.766 1 95.88 369 GLN B C 1
ATOM 5813 O O . GLN B 1 369 ? -2.176 41.344 9.125 1 95.88 369 GLN B O 1
ATOM 5818 N N . GLU B 1 370 ? -0.523 41.344 7.648 1 97.94 370 GLU B N 1
ATOM 5819 C CA . GLU B 1 370 ? -1.285 42.125 6.668 1 97.94 370 GLU B CA 1
ATOM 5820 C C . GLU B 1 370 ? -2.578 41.406 6.289 1 97.94 370 GLU B C 1
ATOM 5822 O O . GLU B 1 370 ? -3.633 42.031 6.176 1 97.94 370 GLU B O 1
ATOM 5827 N N . THR B 1 371 ? -2.49 40.125 6.09 1 98.06 371 THR B N 1
ATOM 5828 C CA . THR B 1 371 ? -3.639 39.344 5.684 1 98.06 371 THR B CA 1
ATOM 5829 C C . THR B 1 371 ? -4.695 39.312 6.785 1 98.06 371 THR B C 1
ATOM 5831 O O . THR B 1 371 ? -5.891 39.469 6.512 1 98.06 371 THR B O 1
ATOM 5834 N N . ARG B 1 372 ? -4.281 39.062 8.016 1 97.06 372 ARG B N 1
ATOM 5835 C CA . ARG B 1 372 ? -5.203 39.062 9.148 1 97.06 372 ARG B CA 1
ATOM 5836 C C . ARG B 1 372 ? -5.941 40.375 9.273 1 97.06 372 ARG B C 1
ATOM 5838 O O . ARG B 1 372 ? -7.16 40.406 9.469 1 97.06 372 ARG B O 1
ATOM 5845 N N . ASN B 1 373 ? -5.211 41.469 9.109 1 97.75 373 ASN B N 1
ATOM 5846 C CA . ASN B 1 373 ? -5.82 42.781 9.148 1 97.75 373 ASN B CA 1
ATOM 5847 C C . ASN B 1 373 ? -6.824 43 8.023 1 97.75 373 ASN B C 1
ATOM 5849 O O . ASN B 1 373 ? -7.883 43.594 8.219 1 97.75 373 ASN B O 1
ATOM 5853 N N . TYR B 1 374 ? -6.465 42.562 6.918 1 97.94 374 TYR B N 1
ATOM 5854 C CA . TYR B 1 374 ? -7.34 42.688 5.758 1 97.94 374 TYR B CA 1
ATOM 5855 C C . TYR B 1 374 ? -8.672 41.969 6.004 1 97.94 374 TYR B C 1
ATOM 5857 O O . TYR B 1 374 ? -9.734 42.562 5.73 1 97.94 374 TYR B O 1
ATOM 5865 N N . ILE B 1 375 ? -8.641 40.719 6.484 1 97.88 375 ILE B N 1
ATOM 5866 C CA . ILE B 1 375 ? -9.852 39.938 6.719 1 97.88 375 ILE B CA 1
ATOM 5867 C C . ILE B 1 375 ? -10.727 40.656 7.75 1 97.88 375 ILE B C 1
ATOM 5869 O O . ILE B 1 375 ? -11.945 40.719 7.586 1 97.88 375 ILE B O 1
ATOM 5873 N N . GLN B 1 376 ? -10.117 41.188 8.805 1 96.81 376 GLN B N 1
ATOM 5874 C CA . GLN B 1 376 ? -10.859 41.906 9.836 1 96.81 376 GLN B CA 1
ATOM 5875 C C . GLN B 1 376 ? -11.523 43.156 9.266 1 96.81 376 GLN B C 1
ATOM 5877 O O . GLN B 1 376 ? -12.664 43.469 9.609 1 96.81 376 GLN B O 1
ATOM 5882 N N . ARG B 1 377 ? -10.867 43.812 8.398 1 96.69 377 ARG B N 1
ATOM 5883 C CA . ARG B 1 377 ? -11.43 45 7.758 1 96.69 377 ARG B CA 1
ATOM 5884 C C . ARG B 1 377 ? -12.594 44.625 6.852 1 96.69 377 ARG B C 1
ATOM 5886 O O . ARG B 1 377 ? -13.625 45.312 6.852 1 96.69 377 ARG B O 1
ATOM 5893 N N . GLU B 1 378 ? -12.336 43.594 6.082 1 95.19 378 GLU B N 1
ATOM 5894 C CA . GLU B 1 378 ? -13.391 43.125 5.184 1 95.19 378 GLU B CA 1
ATOM 5895 C C . GLU B 1 378 ? -14.641 42.75 5.957 1 95.19 378 GLU B C 1
ATOM 5897 O O . GLU B 1 378 ? -15.758 43 5.516 1 95.19 378 GLU B O 1
ATOM 5902 N N . PHE B 1 379 ? -14.461 42.062 7.07 1 93.69 379 PHE B N 1
ATOM 5903 C CA . PHE B 1 379 ? -15.57 41.625 7.918 1 93.69 379 PHE B CA 1
ATOM 5904 C C . PHE B 1 379 ? -16.297 42.844 8.484 1 93.69 379 PHE B C 1
ATOM 5906 O O . PHE B 1 379 ? -17.531 42.906 8.453 1 93.69 379 PHE B O 1
ATOM 5913 N N . ASN B 1 380 ? -15.602 43.875 8.992 1 92.62 380 ASN B N 1
ATOM 5914 C CA . ASN B 1 380 ? -16.188 45.031 9.625 1 92.62 380 ASN B CA 1
ATOM 5915 C C . ASN B 1 380 ? -16.906 45.938 8.609 1 92.62 380 ASN B C 1
ATOM 5917 O O . ASN B 1 380 ? -17.859 46.625 8.953 1 92.62 380 ASN B O 1
ATOM 5921 N N . GLN B 1 381 ? -16.469 46.094 7.402 1 88 381 GLN B N 1
ATOM 5922 C CA . GLN B 1 381 ? -17.062 46.906 6.367 1 88 381 GLN B CA 1
ATOM 5923 C C . GLN B 1 381 ? -18.266 46.219 5.734 1 88 381 GLN B C 1
ATOM 5925 O O . GLN B 1 381 ? -19 46.844 4.961 1 88 381 GLN B O 1
ATOM 5930 N N . GLY B 1 382 ? -18.641 45.125 6.207 1 74.5 382 GLY B N 1
ATOM 5931 C CA . GLY B 1 382 ? -19.781 44.406 5.648 1 74.5 382 GLY B CA 1
ATOM 5932 C C . GLY B 1 382 ? -19.516 43.844 4.27 1 74.5 382 GLY B C 1
ATOM 5933 O O . GLY B 1 382 ? -20.438 43.625 3.484 1 74.5 382 GLY B O 1
ATOM 5934 N N . GLY B 1 383 ? -18.453 43.938 3.828 1 56.81 383 GLY B N 1
ATOM 5935 C CA . GLY B 1 383 ? -18.062 43.594 2.471 1 56.81 383 GLY B CA 1
ATOM 5936 C C . GLY B 1 383 ? -18.453 42.188 2.076 1 56.81 383 GLY B C 1
ATOM 5937 O O . GLY B 1 383 ? -18.531 41.844 0.887 1 56.81 383 GLY B O 1
ATOM 5938 N N . VAL B 1 384 ? -18.094 41.062 2.682 1 56.34 384 VAL B N 1
ATOM 5939 C CA . VAL B 1 384 ? -18.469 39.719 2.193 1 56.34 384 VAL B CA 1
ATOM 5940 C C . VAL B 1 384 ? -19.828 39.344 2.75 1 56.34 384 VAL B C 1
ATOM 5942 O O . VAL B 1 384 ? -19.938 38.906 3.902 1 56.34 384 VAL B O 1
ATOM 5945 N N . THR B 1 385 ? -20.812 40.281 2.662 1 43.28 385 THR B N 1
ATOM 5946 C CA . THR B 1 385 ? -22.172 40.031 3.064 1 43.28 385 THR B CA 1
ATOM 5947 C C . THR B 1 385 ? -22.609 38.625 2.6 1 43.28 385 THR B C 1
ATOM 5949 O O . THR B 1 385 ? -22.219 38.188 1.518 1 43.28 385 THR B O 1
ATOM 5952 N N . THR B 1 386 ? -23.469 37.844 3.553 1 38.69 386 THR B N 1
ATOM 5953 C CA . THR B 1 386 ? -24.141 36.562 3.389 1 38.69 386 THR B CA 1
ATOM 5954 C C . THR B 1 386 ? -24.953 36.562 2.094 1 38.69 386 THR B C 1
ATOM 5956 O O . THR B 1 386 ? -25.547 37.562 1.716 1 38.69 386 THR B O 1
#

Solvent-accessible surface area (backbone atoms only — not comparable to full-atom values): 39059 Å² total; per-residue (Å²): 108,46,17,30,21,30,38,25,31,81,40,68,64,20,46,38,45,50,54,46,41,68,74,36,60,82,52,38,39,54,36,19,38,25,30,54,77,56,54,71,61,50,52,54,47,41,73,73,54,61,22,55,36,35,32,37,38,36,75,90,51,58,67,72,71,52,61,46,60,91,85,21,35,43,42,54,33,68,75,42,46,37,59,49,46,56,35,86,69,40,45,35,35,34,37,38,34,68,54,72,71,41,40,61,34,48,51,43,19,35,75,64,58,27,33,31,26,43,48,36,55,46,35,42,35,39,39,29,74,58,51,52,51,49,32,62,74,49,70,37,54,74,34,44,32,44,55,37,55,22,31,39,53,59,52,52,73,45,45,62,72,91,46,50,60,34,40,34,43,50,35,54,43,37,46,49,62,84,53,61,73,80,51,46,59,71,52,49,60,73,58,36,59,50,44,86,86,60,85,69,56,68,68,61,32,43,27,32,34,36,34,34,46,54,16,50,46,52,39,28,46,29,66,74,70,67,49,54,76,90,32,53,43,64,27,30,21,64,69,43,34,56,26,13,33,38,29,32,38,36,30,34,32,44,35,31,31,36,76,80,50,66,50,55,24,42,42,41,39,68,39,54,94,46,76,50,86,50,65,72,55,90,65,58,69,45,72,58,43,60,44,47,28,32,57,71,54,58,85,74,24,51,33,31,56,51,30,52,52,22,45,74,70,34,58,35,30,29,20,35,44,50,30,24,42,54,49,35,48,52,37,26,71,67,67,72,46,44,59,61,46,34,48,53,52,25,51,49,48,65,72,68,48,83,73,46,70,62,88,47,71,64,49,44,52,50,46,31,52,52,30,41,50,48,51,54,47,39,61,73,71,55,64,80,63,134,108,47,16,32,22,31,37,24,31,81,41,66,64,22,48,37,44,50,53,46,41,67,74,36,60,82,52,37,38,57,39,19,38,25,30,51,76,56,56,69,60,50,52,54,48,41,75,72,55,61,24,53,36,37,31,36,38,34,76,91,52,59,66,74,71,50,61,47,60,91,86,20,35,43,42,54,33,68,74,42,46,37,58,48,46,56,35,87,71,39,45,34,35,36,38,39,35,70,54,72,73,41,38,60,34,49,52,45,20,35,75,63,58,28,33,33,25,44,49,37,56,47,35,42,35,38,38,28,72,58,52,52,52,50,33,61,75,50,68,37,53,74,34,44,31,44,56,36,54,22,30,38,52,58,53,52,73,45,46,60,70,89,44,50,60,33,38,35,43,50,35,54,44,37,49,50,61,83,54,61,74,82,52,46,59,69,52,48,61,73,57,35,61,50,45,85,84,61,86,68,56,67,68,61,32,45,25,30,35,36,32,33,46,55,18,49,46,53,40,27,46,30,67,74,71,66,48,54,76,90,30,52,43,65,27,29,22,65,72,44,33,58,26,15,35,38,29,34,40,35,29,36,34,44,34,30,30,36,76,81,51,65,50,55,26,42,43,40,38,68,39,54,93,48,76,49,88,48,64,74,55,90,64,58,70,45,72,57,42,63,46,46,27,34,59,72,55,59,87,74,23,51,32,32,57,50,31,52,51,21,46,73,68,33,57,36,30,31,20,34,45,49,31,23,42,56,51,36,49,52,37,27,73,69,65,72,44,46,59,62,47,34,50,52,51,26,53,49,47,63,70,68,48,84,73,47,71,63,88,46,72,64,48,46,51,50,46,31,52,52,30,39,52,48,51,52,49,39,60,72,69,54,65,81,64,133

Foldseek 3Di:
DAEEEEEALVFQLNVLLVVLCVVCVVQYAHAEYEHAACVVVVLVVCVVRVHAEYEHAHPVCVCVVHQDDDNHGYYYHLVCLLVRLLDPRHAEYEQDDEAPSSQVSLLSNLVSQHAYAYAHLNNCLLCLVQSLVSCVVSVHHYAYLQLLLNFVVVVPVVDDPQFWQAKEFEALLAQCNPPDLVCQQPDALVSQCDTDADNHDSLVSLCSNQVLNVLSVLLSNCSVPVDASVRYHYKYKNLCQWGMWTATPVGDIDTDGDDPGSNVSSQCSSQPPDDNPDDDDDDDPVNSPDIDIGHDDCSSRVSSVLSSVQSNVDASSSLLLVLLLVLLSVCRNVVLHGSVLSVVSSVVSSVPQDGDHDPDPVVSVVSSVVSNVSSVVCSVVCNSPD/DAEEEEEALVFQLNVLLVVLCVVCVVQYAHAEYEHAAPVVVVLVVCVVRVHAEYEHAHPVCVCVVHQDDDNHGYYYHLVCLLVRLLDPRHAEYEQDDEAPSSQVSLLSNLVSQHAYAYAHLNNCLLCLVQSLVSCVVSVHHYAYLQQLRNFVVVVPVVDDPLFWQAKEFEALLAQCNPPDLVCQQPDALVSQCDTDADNHDSLVSLCSNQVLNVLSVLLSNCSVPVDASVRYHYKYKNLCQWGMWTATPVGDIDTDGDDPGSNVSSQCSSQPPDDNPDDDDDDDPVNSPDIDIGHDDCSSRVSSVLSSVQSNVDASSSLLLVLLLSLLSVCRNVVLHGSVLSVVSSVVSSVPQDGDHDPDPVVSVVSSVVSNVVSVVCSVVCNSPD

Secondary structure (DSSP, 8-state):
-EEEEEETTTSHHHHHHHHHHHH-TTTEEEEEEEESS-HHHHHHHHHHH--SEEEE--GGGTTTT-SEETTEEEEESTTHHHHHHT-TT--EEEE---GGGGHHHHHHHHHTT-EEEE--HHHHHHHHHHHHHHHHHTT--EEE-SHHHHHHHHHHHTS-GGGEEEEEEEE---TTTTS-GGGGGG--HHHHT--SS----HHHHHHHHTTHHHHHHHHHHHHHH---GGGEEEEE-TT--EEEEEEETTS-EEEEE--S-THHHHHHHHHTTSPP-S-SS---GGG-EEEEEB---TTT-HHHHHHHHHHHH-TTHHHHHHHHHHHHHHHHHTTSS-TTHHHHHHHHHHHHSPP---SSHHHHHHHHHHHHHHHHHHHHTT-S--/-EEEEEETTTSHHHHHHHHHHHH-TTTEEEEEEEESS-HHHHHHHHHHH--SEEEE--GGGTTTT-SEETTEEEEESTTHHHHHHT-TT--EEEE---GGGGHHHHHHHHHTT-EEEE--HHHHHHHHHHHHHHHHHTT--EEE-SHHHHHHHHHHHTS-GGGEEEEEEEE---TTTTS-GGGGGG--HHHHT--SS----HHHHHHHHTTHHHHHHHHHHHHHH---GGGEEEEE-TT--EEEEEEETTS-EEEEE--S-THHHHHHHHHTTSPP-S-SS---GGG-EEEEEB---TTT-HHHHHHHHHHHH-TTHHHHHHHHHHHHHHHHHTTSS-TTHHHHHHHHHHHHSPP---SSHHHHHHHHHHHHHHHHHHHHTT-S--

Organism: Leptospira biflexa serovar Patoc (strain Patoc 1 / Ames) (NCBI:txid355278)

pLDDT: mean 95.84, std 6.0, range [38.56, 98.94]

Radius of gyration: 30.98 Å; Cα contacts (8 Å, |Δi|>4): 1589; chains: 2; bounding box: 50×94×85 Å

Sequence (772 aa):
MVGVSVLGISGSVGTSTVKVLRQFPDQFDLRSFSVHSNWNVAKALVEEFSPEVICITDPKLVGKFGDSYLSTKILYGDKALIDLVQLPSVGVVVTAVMGARGVLPTIAAIEAGKKIAIANKETLVTFGPLINRLVAKHNTVMVPVDSEHNALFQLIERETRSNIRAITLTASGGSFRTLPLEALEHVSVKQALNHPTWSMGPKITVDSAGLINKGLEVIEAHFLFGFSYDEIEVVIHPQSITHGIIETTDGACLLYASHPDMVYPIAHSLFYPNPTPQMLIERKPSTWNTFEFFPPDTKRYPGLLLAYQAGKAGGAAPGIFNAANEEAVALFLEEKISFTTIPRLIESALNQIENVFPETLDGYLEKDQETRNYIQREFNQGGVTTMVGVSVLGISGSVGTSTVKVLRQFPDQFDLRSFSVHSNWNVAKALVEEFSPEVICITDPKLVGKFGDSYLSTKILYGDKALIDLVQLPSVGVVVTAVMGARGVLPTIAAIEAGKKIAIANKETLVTFGPLINRLVAKHNTVMVPVDSEHNALFQLIERETRSNIRAITLTASGGSFRTLPLEALEHVSVKQALNHPTWSMGPKITVDSAGLINKGLEVIEAHFLFGFSYDEIEVVIHPQSITHGIIETTDGACLLYASHPDMVYPIAHSLFYPNPTPQMLIERKPSTWNTFEFFPPDTKRYPGLLLAYQAGKAGGAAPGIFNAANEEAVALFLEEKISFTTIPRLIESALNQIENVFPETLDGYLEKDQETRNYIQREFNQGGVTT

Nearest PDB structures (foldseek):
  7s04-assembly1_A-2  TM=9.444E-01  e=3.551E-38  Acinetobacter baumannii
  4zn6-assembly1_B  TM=9.086E-01  e=1.831E-36  Acinetobacter baumannii AB307-0294
  4ooe-assembly1_B  TM=9.556E-01  e=1.970E-35  Mycobacterium tuberculosis H37Rv
  4oof-assembly1_B  TM=9.576E-01  e=5.693E-35  Mycobacterium tuberculosis H37Rv
  6mh5-assembly1_A  TM=9.491E-01  e=1.123E-33  Staphylococcus schleiferi

InterPro domains:
  IPR003821 1-deoxy-D-xylulose 5-phosphate reductoisomerase [MF_00183] (4-378)
  IPR003821 1-deoxy-D-xylulose 5-phosphate reductoisomerase [PIRSF006205] (3-380)
  IPR003821 1-deoxy-D-xylulose 5-phosphate reductoisomerase [PTHR30525] (4-377)
  IPR003821 1-deoxy-D-xylulose 5-phosphate reductoisomerase [TIGR00243] (4-377)
  IPR013512 1-deoxy-D-xylulose 5-phosphate reductoisomerase, N-terminal [PF02670] (4-128)
  IPR013644 1-deoxy-D-xylulose 5-phosphate reductoisomerase, C-terminal [PF08436] (142-225)
  IPR026877 DXP reductoisomerase, C-terminal domain [PF13288] (258-374)
  IPR036169 DXP reductoisomerase, C-terminal domain superfamily [SSF69055] (288-379)
  IPR036291 NAD(P)-binding domain superfamily [SSF51735] (4-146)